Protein AF-0000000066103282 (afdb_homodimer)

Organism: Halorhodospira halophila (strain DSM 244 / SL1) (NCBI:txid349124)

Radius of gyration: 22.89 Å; Cα contacts (8 Å, |Δi|>4): 878; chains: 2; bounding box: 45×69×53 Å

Structure (mmCIF, N/CA/C/O backbone):
data_AF-0000000066103282-model_v1
#
loop_
_entity.id
_entity.type
_entity.pdbx_description
1 polymer 'Orotate phosphoribosyltransferase'
#
loop_
_atom_site.group_PDB
_atom_site.id
_atom_site.type_symbol
_atom_site.label_atom_id
_atom_site.label_alt_id
_atom_site.label_comp_id
_atom_site.label_asym_id
_atom_site.label_entity_id
_atom_site.label_seq_id
_atom_site.pdbx_PDB_ins_code
_atom_site.Cartn_x
_atom_site.Cartn_y
_atom_site.Cartn_z
_atom_site.occupancy
_atom_site.B_iso_or_equiv
_atom_site.auth_seq_id
_atom_site.auth_comp_id
_atom_site.auth_asym_id
_atom_site.auth_atom_id
_atom_site.pdbx_PDB_model_num
ATOM 1 N N . MET A 1 1 ? -1.38 29.875 -2.137 1 90.12 1 MET A N 1
ATOM 2 C CA . MET A 1 1 ? -1.383 28.406 -2.041 1 90.12 1 MET A CA 1
ATOM 3 C C . MET A 1 1 ? -1.39 27.781 -3.426 1 90.12 1 MET A C 1
ATOM 5 O O . MET A 1 1 ? -2.035 28.281 -4.344 1 90.12 1 MET A O 1
ATOM 9 N N . TYR A 1 2 ? -0.597 26.703 -3.607 1 93.44 2 TYR A N 1
ATOM 10 C CA . TYR A 1 2 ? -0.555 26.031 -4.898 1 93.44 2 TYR A CA 1
ATOM 11 C C . TYR A 1 2 ? -1.878 25.328 -5.195 1 93.44 2 TYR A C 1
ATOM 13 O O . TYR A 1 2 ? -2.635 25 -4.277 1 93.44 2 TYR A O 1
ATOM 21 N N . GLU A 1 3 ? -2.059 25.078 -6.438 1 94.06 3 GLU A N 1
ATOM 22 C CA . GLU A 1 3 ? -3.316 24.484 -6.875 1 94.06 3 GLU A CA 1
ATOM 23 C C . GLU A 1 3 ? -3.508 23.094 -6.266 1 94.06 3 GLU A C 1
ATOM 25 O O . GLU A 1 3 ? -4.609 22.75 -5.84 1 94.06 3 GLU A O 1
ATOM 30 N N . TYR A 1 4 ? -2.469 22.312 -6.203 1 94.75 4 TYR A N 1
ATOM 31 C CA . TYR A 1 4 ? -2.609 20.953 -5.699 1 94.75 4 TYR A CA 1
ATOM 32 C C . TYR A 1 4 ? -2.955 20.953 -4.215 1 94.75 4 TYR A C 1
ATOM 34 O O . TYR A 1 4 ? -3.643 20.047 -3.729 1 94.75 4 TYR A O 1
ATOM 42 N N . GLN A 1 5 ? -2.525 21.938 -3.492 1 96.31 5 GLN A N 1
ATOM 43 C CA . GLN A 1 5 ? -2.842 22.062 -2.072 1 96.31 5 GLN A CA 1
ATOM 44 C C . GLN A 1 5 ? -4.312 22.391 -1.863 1 96.31 5 GLN A C 1
ATOM 46 O O . GLN A 1 5 ? -4.969 21.828 -0.99 1 96.31 5 GLN A O 1
ATOM 51 N N . GLU A 1 6 ? -4.777 23.297 -2.725 1 95.19 6 GLU A N 1
ATOM 52 C CA . GLU A 1 6 ? -6.195 23.641 -2.656 1 95.19 6 GLU A CA 1
ATOM 53 C C . GLU A 1 6 ? -7.066 22.438 -3.002 1 95.19 6 GLU A C 1
ATOM 55 O O . GLU A 1 6 ? -8.078 22.188 -2.34 1 95.19 6 GLU A O 1
ATOM 60 N N . ASP A 1 7 ? -6.656 21.766 -4.051 1 94.88 7 ASP A N 1
ATOM 61 C CA . ASP A 1 7 ? -7.375 20.562 -4.461 1 94.88 7 ASP A CA 1
ATOM 62 C C . ASP A 1 7 ? -7.371 19.516 -3.352 1 94.88 7 ASP A C 1
ATOM 64 O O . ASP A 1 7 ? -8.375 18.828 -3.139 1 94.88 7 ASP A O 1
ATOM 68 N N . PHE A 1 8 ? -6.285 19.422 -2.689 1 96.06 8 PHE A N 1
ATOM 69 C CA . PHE A 1 8 ? -6.16 18.469 -1.596 1 96.06 8 PHE A CA 1
ATOM 70 C C . PHE A 1 8 ? -7.117 18.812 -0.461 1 96.06 8 PHE A C 1
ATOM 72 O O . PHE A 1 8 ? -7.789 17.938 0.081 1 96.06 8 PHE A O 1
ATOM 79 N N . ILE A 1 9 ? -7.137 20.062 -0.1 1 95.06 9 ILE A N 1
ATOM 80 C CA . ILE A 1 9 ? -8.016 20.5 0.977 1 95.06 9 ILE A CA 1
ATOM 81 C C . ILE A 1 9 ? -9.469 20.219 0.609 1 95.06 9 ILE A C 1
ATOM 83 O O . ILE A 1 9 ? -10.219 19.672 1.413 1 95.06 9 ILE A O 1
ATOM 87 N N . ARG A 1 10 ? -9.859 20.547 -0.604 1 94.31 10 ARG A N 1
ATOM 88 C CA . ARG A 1 10 ? -11.219 20.297 -1.073 1 94.31 10 ARG A CA 1
ATOM 89 C C . ARG A 1 10 ? -11.547 18.797 -1.015 1 94.31 10 ARG A C 1
ATOM 91 O O . ARG A 1 10 ? -12.625 18.422 -0.569 1 94.31 10 ARG A O 1
ATOM 98 N N . PHE A 1 11 ? -10.602 18.078 -1.452 1 93.75 11 PHE A N 1
ATOM 99 C CA . PHE A 1 11 ? -10.758 16.641 -1.463 1 93.75 11 PHE A CA 1
ATOM 100 C C . PHE A 1 11 ? -10.906 16.094 -0.045 1 93.75 11 PHE A C 1
ATOM 102 O O . PHE A 1 11 ? -11.766 15.25 0.219 1 93.75 11 PHE A O 1
ATOM 109 N N . ALA A 1 12 ? -10.023 16.531 0.859 1 94.38 12 ALA A N 1
ATOM 110 C CA . ALA A 1 12 ? -10.047 16.125 2.258 1 94.38 12 ALA A CA 1
ATOM 111 C C . ALA A 1 12 ? -11.375 16.5 2.918 1 94.38 12 ALA A C 1
ATOM 113 O O . ALA A 1 12 ? -11.914 15.734 3.721 1 94.38 12 ALA A O 1
ATOM 114 N N . LEU A 1 13 ? -11.93 17.625 2.533 1 93.31 13 LEU A N 1
ATOM 115 C CA . LEU A 1 13 ? -13.211 18.078 3.059 1 93.31 13 LEU A CA 1
ATOM 116 C C . LEU A 1 13 ? -14.352 17.219 2.516 1 93.31 13 LEU A C 1
ATOM 118 O O . LEU A 1 13 ? -15.219 16.781 3.275 1 93.31 13 LEU A O 1
ATOM 122 N N . ASP A 1 14 ? -14.297 16.953 1.262 1 92.5 14 ASP A N 1
ATOM 123 C CA . ASP A 1 14 ? -15.344 16.172 0.6 1 92.5 14 ASP A CA 1
ATOM 124 C C . ASP A 1 14 ? -15.422 14.758 1.185 1 92.5 14 ASP A C 1
ATOM 126 O O . ASP A 1 14 ? -16.516 14.195 1.296 1 92.5 14 ASP A O 1
ATOM 130 N N . ARG A 1 15 ? -14.312 14.242 1.608 1 91.69 15 ARG A N 1
ATOM 131 C CA . ARG A 1 15 ? -14.266 12.867 2.102 1 91.69 15 ARG A CA 1
ATOM 132 C C . ARG A 1 15 ? -14.422 12.82 3.619 1 91.69 15 ARG A C 1
ATOM 134 O O . ARG A 1 15 ? -14.406 11.75 4.219 1 91.69 15 ARG A O 1
ATOM 141 N N . GLY A 1 16 ? -14.484 14.008 4.195 1 91.88 16 GLY A N 1
ATOM 142 C CA . GLY A 1 16 ? -14.633 14.086 5.641 1 91.88 16 GLY A CA 1
ATOM 143 C C . GLY A 1 16 ? -13.336 13.836 6.387 1 91.88 16 GLY A C 1
ATOM 144 O O . GLY A 1 16 ? -13.344 13.633 7.602 1 91.88 16 GLY A O 1
ATOM 145 N N . VAL A 1 17 ? -12.25 13.758 5.656 1 92.38 17 VAL A N 1
ATOM 146 C CA . VAL A 1 17 ? -10.93 13.602 6.258 1 92.38 17 VAL A CA 1
ATOM 147 C C . VAL A 1 17 ? -10.578 14.844 7.066 1 92.38 17 VAL A C 1
ATOM 149 O O . VAL A 1 17 ? -9.945 14.75 8.117 1 92.38 17 VAL A O 1
ATOM 152 N N . LEU A 1 18 ? -10.945 15.938 6.535 1 92.81 18 LEU A N 1
ATOM 153 C CA . LEU A 1 18 ? -10.805 17.234 7.195 1 92.81 18 LEU A CA 1
ATOM 154 C C . LEU A 1 18 ? -12.172 17.797 7.57 1 92.81 18 LEU A C 1
ATOM 156 O O . LEU A 1 18 ? -13.078 17.844 6.734 1 92.81 18 LEU A O 1
ATOM 160 N N . ARG A 1 19 ? -12.289 18.109 8.789 1 92.38 19 ARG A N 1
ATOM 161 C CA . ARG A 1 19 ? -13.523 18.719 9.273 1 92.38 19 ARG A CA 1
ATOM 162 C C . ARG A 1 19 ? -13.227 19.938 10.148 1 92.38 19 ARG A C 1
ATOM 164 O O . ARG A 1 19 ? -12.234 19.953 10.875 1 92.38 19 ARG A O 1
ATOM 171 N N . PHE A 1 20 ? -14.102 20.875 10.055 1 90.06 20 PHE A N 1
ATOM 172 C CA . PHE A 1 20 ? -14 22.047 10.922 1 90.06 20 PHE A CA 1
ATOM 173 C C . PHE A 1 20 ? -15.07 22 12.008 1 90.06 20 PHE A C 1
ATOM 175 O O . PHE A 1 20 ? -16.156 21.469 11.789 1 90.06 20 PHE A O 1
ATOM 182 N N . GLY A 1 21 ? -14.742 22.469 13.094 1 88.19 21 GLY A N 1
ATOM 183 C CA . GLY A 1 21 ? -15.602 22.453 14.266 1 88.19 21 GLY A CA 1
ATOM 184 C C . GLY A 1 21 ? -14.828 22.547 15.57 1 88.19 21 GLY A C 1
ATOM 185 O O . GLY A 1 21 ? -13.812 23.234 15.648 1 88.19 21 GLY A O 1
ATOM 186 N N . ARG A 1 22 ? -15.508 22.016 16.625 1 88.62 22 ARG A N 1
ATOM 187 C CA . ARG A 1 22 ? -14.844 21.938 17.922 1 88.62 22 ARG A CA 1
ATOM 188 C C . ARG A 1 22 ? -14.539 20.484 18.281 1 88.62 22 ARG A C 1
ATOM 190 O O . ARG A 1 22 ? -15.461 19.688 18.516 1 88.62 22 ARG A O 1
ATOM 197 N N . PHE A 1 23 ? -13.219 20.203 18.328 1 89.5 23 PHE A N 1
ATOM 198 C CA . PHE A 1 23 ? -12.797 18.828 18.578 1 89.5 23 PHE A CA 1
ATOM 199 C C . PHE A 1 23 ? -11.812 18.766 19.734 1 89.5 23 PHE A C 1
ATOM 201 O O . PHE A 1 23 ? -10.953 19.641 19.875 1 89.5 23 PHE A O 1
ATOM 208 N N . THR A 1 24 ? -11.984 17.766 20.547 1 86 24 THR A N 1
ATOM 209 C CA . THR A 1 24 ? -11.031 17.516 21.625 1 86 24 THR A CA 1
ATOM 210 C C . THR A 1 24 ? -9.977 16.5 21.188 1 86 24 THR A C 1
ATOM 212 O O . THR A 1 24 ? -10.305 15.367 20.859 1 86 24 THR A O 1
ATOM 215 N N . LEU A 1 25 ? -8.75 16.875 21.219 1 76.44 25 LEU A N 1
ATOM 216 C CA . LEU A 1 25 ? -7.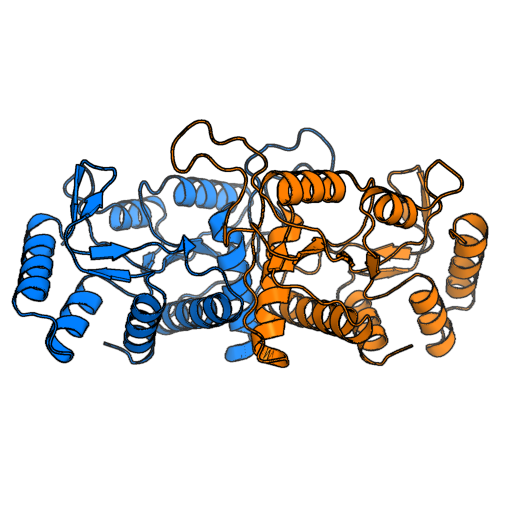652 16 20.828 1 76.44 25 LEU A CA 1
ATOM 217 C C . LEU A 1 25 ? -7.246 15.086 21.984 1 76.44 25 LEU A C 1
ATOM 219 O O . LEU A 1 25 ? -7.691 15.273 23.109 1 76.44 25 LEU A O 1
ATOM 223 N N . LYS A 1 26 ? -6.473 14.07 21.562 1 69.88 26 LYS A N 1
ATOM 224 C CA . LYS A 1 26 ? -5.996 13.133 22.578 1 69.88 26 LYS A CA 1
ATOM 225 C C . LYS A 1 26 ? -5.227 13.859 23.672 1 69.88 26 LYS A C 1
ATOM 227 O O . LYS A 1 26 ? -5.211 13.422 24.828 1 69.88 26 LYS A O 1
ATOM 232 N N . SER A 1 27 ? -4.598 14.969 23.422 1 69.12 27 SER A N 1
ATOM 233 C CA . SER A 1 27 ? -3.83 15.781 24.359 1 69.12 27 SER A CA 1
ATOM 234 C C . SER A 1 27 ? -4.746 16.547 25.297 1 69.12 27 SER A C 1
ATOM 236 O O . SER A 1 27 ? -4.285 17.125 26.297 1 69.12 27 SER A O 1
ATOM 238 N N . GLY A 1 28 ? -6.059 16.562 25.031 1 75.31 28 GLY A N 1
ATOM 239 C CA . GLY A 1 28 ? -7.008 17.359 25.797 1 75.31 28 GLY A CA 1
ATOM 240 C C . GLY A 1 28 ? -7.242 18.734 25.203 1 75.31 28 GLY A C 1
ATOM 241 O O . GLY A 1 28 ? -8.172 19.438 25.609 1 75.31 28 GLY A O 1
ATOM 242 N N . ARG A 1 29 ? -6.422 19 24.234 1 78.38 29 ARG A N 1
ATOM 243 C CA . ARG A 1 29 ? -6.539 20.297 23.594 1 78.38 29 ARG A CA 1
ATOM 244 C C . ARG A 1 29 ? -7.762 20.359 22.688 1 78.38 29 ARG A C 1
ATOM 246 O O . ARG A 1 29 ? -8.125 19.359 22.062 1 78.38 29 ARG A O 1
ATOM 253 N N . GLU A 1 30 ? -8.359 21.578 22.703 1 85.44 30 GLU A N 1
ATOM 254 C CA . GLU A 1 30 ? -9.469 21.812 21.781 1 85.44 30 GLU A CA 1
ATOM 255 C C . GLU A 1 30 ? -8.961 22.328 20.438 1 85.44 30 GLU A C 1
ATOM 257 O O . GLU A 1 30 ? -8.203 23.297 20.375 1 85.44 30 GLU A O 1
ATOM 262 N N . SER A 1 31 ? -9.406 21.641 19.406 1 86.31 31 SER A N 1
ATOM 263 C CA . SER A 1 31 ? -8.984 22.016 18.062 1 86.31 31 SER A CA 1
ATOM 264 C C . SER A 1 31 ? -10.172 22.453 17.203 1 86.31 31 SER A C 1
ATOM 266 O O . SER A 1 31 ? -11.242 21.844 17.281 1 86.31 31 SER A O 1
ATOM 268 N N . PRO A 1 32 ? -9.969 23.516 16.422 1 88.62 32 PRO A N 1
ATOM 269 C CA . PRO A 1 32 ? -11.031 23.953 15.531 1 88.62 32 PRO A CA 1
ATOM 270 C C . PRO A 1 32 ? -11.148 23.109 14.273 1 88.62 32 PRO A C 1
ATOM 272 O O . PRO A 1 32 ? -11.961 23.391 13.398 1 88.62 32 PRO A O 1
ATOM 275 N N . TYR A 1 33 ? -10.328 22.203 14.125 1 88.56 33 TYR A N 1
ATOM 276 C CA . TYR A 1 33 ? -10.391 21.297 12.984 1 88.56 33 TYR A CA 1
ATOM 277 C C . TYR A 1 33 ? -9.961 19.891 13.383 1 88.56 33 TYR A C 1
ATOM 279 O O . TYR A 1 33 ? -9.336 19.688 14.43 1 88.56 33 TYR A O 1
ATOM 287 N N . PHE A 1 34 ? -10.383 18.953 12.625 1 88.69 34 PHE A N 1
ATOM 288 C CA . PHE A 1 34 ? -10.016 17.562 12.805 1 88.69 34 PHE A CA 1
ATOM 289 C C . PHE A 1 34 ? -9.562 16.938 11.492 1 88.69 34 PHE A C 1
ATOM 291 O O . PHE A 1 34 ? -10.141 17.219 10.438 1 88.69 34 PHE A O 1
ATOM 298 N N . PHE A 1 35 ? -8.469 16.297 11.594 1 88.56 35 PHE A N 1
ATOM 299 C CA . PHE A 1 35 ? -7.871 15.648 10.438 1 88.56 35 PHE A CA 1
ATOM 300 C C . PHE A 1 35 ? -7.637 14.164 10.703 1 88.56 35 PHE A C 1
ATOM 302 O O . PHE A 1 35 ? -6.93 13.805 11.641 1 88.56 35 PHE A O 1
ATOM 309 N N . ASN A 1 36 ? -8.297 13.297 9.805 1 85.56 36 ASN A N 1
ATOM 310 C CA . ASN A 1 36 ? -8.188 11.852 9.938 1 85.56 36 ASN A CA 1
ATOM 311 C C . ASN A 1 36 ? -7.848 11.188 8.609 1 85.56 36 ASN A C 1
ATOM 313 O O . ASN A 1 36 ? -8.742 10.883 7.816 1 85.56 36 ASN A O 1
ATOM 317 N N . THR A 1 37 ? -6.582 10.812 8.5 1 82.44 37 THR A N 1
ATOM 318 C CA . THR A 1 37 ? -6.125 10.266 7.227 1 82.44 37 THR A CA 1
ATOM 319 C C . THR A 1 37 ? -6.613 8.836 7.043 1 82.44 37 THR A C 1
ATOM 321 O O . THR A 1 37 ? -6.551 8.289 5.941 1 82.44 37 THR A O 1
ATOM 324 N N . GLY A 1 38 ? -7.137 8.266 8.117 1 82.69 38 GLY A N 1
ATOM 325 C CA . GLY A 1 38 ? -7.695 6.922 8.008 1 82.69 38 GLY A CA 1
ATOM 326 C C . GLY A 1 38 ? -8.844 6.836 7.023 1 82.69 38 GLY A C 1
ATOM 327 O O . GLY A 1 38 ? -9.18 5.746 6.547 1 82.69 38 GLY A O 1
ATOM 328 N N . LEU A 1 39 ? -9.375 7.941 6.672 1 88.44 39 LEU A N 1
ATOM 329 C CA . LEU A 1 39 ? -10.531 7.973 5.785 1 88.44 39 LEU A CA 1
ATOM 330 C C . LEU A 1 39 ? -10.094 8.039 4.324 1 88.44 39 LEU A C 1
ATOM 332 O O . LEU A 1 39 ? -10.93 7.965 3.418 1 88.44 39 LEU A O 1
ATOM 336 N N . PHE A 1 40 ? -8.828 8.156 4.09 1 91 40 PHE A N 1
ATOM 337 C CA . PHE A 1 40 ? -8.297 7.902 2.752 1 91 40 PHE A CA 1
ATOM 338 C C . PHE A 1 40 ? -8.195 6.402 2.488 1 91 40 PHE A C 1
ATOM 340 O O . PHE A 1 40 ? -7.098 5.863 2.361 1 91 40 PHE A O 1
ATOM 347 N N . ASN A 1 41 ? -9.336 5.781 2.336 1 94.19 41 ASN A N 1
ATOM 348 C CA . ASN A 1 41 ? -9.375 4.324 2.387 1 94.19 41 ASN A CA 1
ATOM 349 C C . ASN A 1 41 ? -10 3.736 1.125 1 94.19 41 ASN A C 1
ATOM 351 O O . ASN A 1 41 ? -10.734 2.75 1.193 1 94.19 41 ASN A O 1
ATOM 355 N N . SER A 1 42 ? -9.789 4.398 0.02 1 96.5 42 SER A N 1
ATOM 356 C CA . SER A 1 42 ? -10.227 3.879 -1.272 1 96.5 42 SER A CA 1
ATOM 357 C C . SER A 1 42 ? -9.164 4.105 -2.344 1 96.5 42 SER A C 1
ATOM 359 O O . SER A 1 42 ? -8.219 4.871 -2.139 1 96.5 42 SER A O 1
ATOM 361 N N . GLY A 1 43 ? -9.375 3.416 -3.445 1 96.75 43 GLY A N 1
ATOM 362 C CA . GLY A 1 43 ? -8.422 3.533 -4.539 1 96.75 43 GLY A CA 1
ATOM 363 C C . GLY A 1 43 ? -8.266 4.957 -5.043 1 96.75 43 GLY A C 1
ATOM 364 O O . GLY A 1 43 ? -7.141 5.434 -5.219 1 96.75 43 GLY A O 1
ATOM 365 N N . THR A 1 44 ? -9.352 5.609 -5.223 1 96.5 44 THR A N 1
ATOM 366 C CA . THR A 1 44 ? -9.328 6.984 -5.707 1 96.5 44 THR A CA 1
ATOM 367 C C . THR A 1 44 ? -8.633 7.902 -4.699 1 96.5 44 THR A C 1
ATOM 369 O O . THR A 1 44 ? -7.812 8.742 -5.078 1 96.5 44 THR A O 1
ATOM 372 N N . ALA A 1 45 ? -8.977 7.727 -3.461 1 95.94 45 ALA A N 1
ATOM 373 C CA . ALA A 1 45 ? -8.391 8.555 -2.41 1 95.94 45 ALA A CA 1
ATOM 374 C C . ALA A 1 45 ? -6.879 8.352 -2.332 1 95.94 45 ALA A C 1
ATOM 376 O O . ALA A 1 45 ? -6.121 9.32 -2.23 1 95.94 45 ALA A O 1
ATOM 377 N N . LEU A 1 46 ? -6.449 7.137 -2.434 1 96.12 46 LEU A N 1
ATOM 378 C CA . LEU A 1 46 ? -5.027 6.816 -2.361 1 96.12 46 LEU A CA 1
ATOM 379 C C . LEU A 1 46 ? -4.281 7.379 -3.566 1 96.12 46 LEU A C 1
ATOM 381 O O . LEU A 1 46 ? -3.176 7.906 -3.426 1 96.12 46 LEU A O 1
ATOM 385 N N . SER A 1 47 ? -4.844 7.207 -4.703 1 96.5 47 SER A N 1
ATOM 386 C CA . SER A 1 47 ? -4.234 7.727 -5.922 1 96.5 47 SER A CA 1
ATOM 387 C C . SER A 1 47 ? -4.027 9.234 -5.836 1 96.5 47 SER A C 1
ATOM 389 O O . SER A 1 47 ? -2.938 9.734 -6.129 1 96.5 47 SER A O 1
ATOM 391 N N . LYS A 1 48 ? -5.059 9.938 -5.41 1 95.88 48 LYS A N 1
ATOM 392 C CA . LYS A 1 48 ? -4.965 11.391 -5.266 1 95.88 48 LYS A CA 1
ATOM 393 C C . LYS A 1 48 ? -3.943 11.773 -4.199 1 95.88 48 LYS A C 1
ATOM 395 O O . LYS A 1 48 ? -3.145 12.688 -4.402 1 95.88 48 LYS A O 1
ATOM 400 N N . LEU A 1 49 ? -4.035 11.094 -3.109 1 96.19 49 LEU A N 1
ATOM 401 C CA . LEU A 1 49 ? -3.111 11.352 -2.012 1 96.19 49 LEU A CA 1
ATOM 402 C C . LEU A 1 49 ? -1.667 11.141 -2.457 1 96.19 49 LEU A C 1
ATOM 404 O O . LEU A 1 49 ? -0.803 11.984 -2.184 1 96.19 49 LEU A O 1
ATOM 408 N N . GLY A 1 50 ? -1.369 10.008 -3.115 1 97.38 50 GLY A N 1
ATOM 409 C CA . GLY A 1 50 ? -0.037 9.75 -3.639 1 97.38 50 GLY A CA 1
ATOM 410 C C . GLY A 1 50 ? 0.482 10.867 -4.527 1 97.38 50 GLY A C 1
ATOM 411 O O . GLY A 1 50 ? 1.635 11.281 -4.402 1 97.38 50 GLY A O 1
ATOM 412 N N . ARG A 1 51 ? -0.348 11.359 -5.383 1 97.56 51 ARG A N 1
ATOM 413 C CA . ARG A 1 51 ? 0.03 12.43 -6.301 1 97.56 51 ARG A CA 1
ATOM 414 C C . ARG A 1 51 ? 0.347 13.719 -5.539 1 97.56 51 ARG A C 1
ATOM 416 O O . ARG A 1 51 ? 1.248 14.461 -5.922 1 97.56 51 ARG A O 1
ATOM 423 N N . CYS A 1 52 ? -0.418 13.977 -4.488 1 97.56 52 CYS A N 1
ATOM 424 C CA . CYS A 1 52 ? -0.175 15.18 -3.691 1 97.56 52 CYS A CA 1
ATOM 425 C C . CYS A 1 52 ? 1.174 15.094 -2.986 1 97.56 52 CYS A C 1
ATOM 427 O O . CYS A 1 52 ? 1.906 16.078 -2.928 1 97.56 52 CYS A O 1
ATOM 429 N N . TYR A 1 53 ? 1.485 13.898 -2.428 1 98.19 53 TYR A N 1
ATOM 430 C CA . TYR A 1 53 ? 2.795 13.719 -1.811 1 98.19 53 TYR A CA 1
ATOM 431 C C . TYR A 1 53 ? 3.912 13.961 -2.818 1 98.19 53 TYR A C 1
ATOM 433 O O . TYR A 1 53 ? 4.895 14.641 -2.51 1 98.19 53 TYR A O 1
ATOM 441 N N . VAL A 1 54 ? 3.781 13.438 -4.031 1 98.31 54 VAL A N 1
ATOM 442 C CA . VAL A 1 54 ? 4.797 13.578 -5.066 1 98.31 54 VAL A CA 1
ATOM 443 C C . VAL A 1 54 ? 4.992 15.055 -5.402 1 98.31 54 VAL A C 1
ATOM 445 O O . VAL A 1 54 ? 6.125 15.539 -5.473 1 98.31 54 VAL A O 1
ATOM 448 N N . GLU A 1 55 ? 3.887 15.758 -5.562 1 98 55 GLU A N 1
ATOM 449 C CA . GLU A 1 55 ? 3.963 17.188 -5.879 1 98 55 GLU A CA 1
ATOM 450 C C . GLU A 1 55 ? 4.688 17.953 -4.781 1 98 55 GLU A C 1
ATOM 452 O O . GLU A 1 55 ? 5.52 18.812 -5.07 1 98 55 GLU A O 1
ATOM 457 N N . SER A 1 56 ? 4.34 17.641 -3.557 1 97.81 56 SER A N 1
ATOM 458 C CA . SER A 1 56 ? 4.988 18.328 -2.443 1 97.81 56 SER A CA 1
ATOM 459 C C . SER A 1 56 ? 6.492 18.062 -2.434 1 97.81 56 SER A C 1
ATOM 461 O O . SER A 1 56 ? 7.285 18.984 -2.199 1 97.81 56 SER A O 1
ATOM 463 N N . LEU A 1 57 ? 6.898 16.859 -2.67 1 97.88 57 LEU A N 1
ATOM 464 C CA . LEU A 1 57 ? 8.305 16.469 -2.658 1 97.88 57 LEU A CA 1
ATOM 465 C C . LEU A 1 57 ? 9.055 17.125 -3.812 1 97.88 57 LEU A C 1
ATOM 467 O O . LEU A 1 57 ? 10.195 17.562 -3.645 1 97.88 57 LEU A O 1
ATOM 471 N N . VAL A 1 58 ? 8.43 17.156 -4.977 1 96.75 58 VAL A N 1
ATOM 472 C CA . VAL A 1 58 ? 9.031 17.766 -6.156 1 96.75 58 VAL A CA 1
ATOM 473 C C . VAL A 1 58 ? 9.227 19.266 -5.926 1 96.75 58 VAL A C 1
ATOM 475 O O . VAL A 1 58 ? 10.305 19.812 -6.199 1 96.75 58 VAL A O 1
ATOM 478 N N . ARG A 1 59 ? 8.258 19.922 -5.402 1 96.06 59 ARG A N 1
ATOM 479 C CA . ARG A 1 59 ? 8.328 21.359 -5.168 1 96.06 59 ARG A CA 1
ATOM 480 C C . ARG A 1 59 ? 9.359 21.688 -4.102 1 96.06 59 ARG A C 1
ATOM 482 O O . ARG A 1 59 ? 10.008 22.734 -4.16 1 96.06 59 ARG A O 1
ATOM 489 N N . ALA A 1 60 ? 9.484 20.797 -3.162 1 96.44 60 ALA A N 1
ATOM 490 C CA . ALA A 1 60 ? 10.484 20.984 -2.115 1 96.44 60 ALA A CA 1
ATOM 491 C C . ALA A 1 60 ? 11.875 20.609 -2.613 1 96.44 60 ALA A C 1
ATOM 493 O O . ALA A 1 60 ? 12.859 20.766 -1.887 1 96.44 60 ALA A O 1
ATOM 494 N N . GLN A 1 61 ? 11.984 20.109 -3.811 1 97.12 61 GLN A N 1
ATOM 495 C CA . GLN A 1 61 ? 13.242 19.75 -4.465 1 97.12 61 GLN A CA 1
ATOM 496 C C . GLN A 1 61 ? 14.008 18.719 -3.645 1 97.12 61 GLN A C 1
ATOM 498 O O . GLN A 1 61 ? 15.219 18.859 -3.436 1 97.12 61 GLN A O 1
ATOM 503 N N . ILE A 1 62 ? 13.297 17.75 -3.137 1 97.19 62 ILE A N 1
ATOM 504 C CA . ILE A 1 62 ? 13.922 16.688 -2.361 1 97.19 62 ILE A CA 1
ATOM 505 C C . ILE A 1 62 ? 14.523 15.648 -3.305 1 97.19 62 ILE A C 1
ATOM 507 O O . ILE A 1 62 ? 13.836 15.141 -4.191 1 97.19 62 ILE A O 1
ATOM 511 N N . ASP A 1 63 ? 15.773 15.383 -3.131 1 96.81 63 ASP A N 1
ATOM 512 C CA . ASP A 1 63 ? 16.438 14.289 -3.844 1 96.81 63 ASP A CA 1
ATOM 513 C C . ASP A 1 63 ? 16.406 13 -3.025 1 96.81 63 ASP A C 1
ATOM 515 O O . ASP A 1 63 ? 16.875 12.977 -1.886 1 96.81 63 ASP A O 1
ATOM 519 N N . PHE A 1 64 ? 15.875 11.953 -3.572 1 98.06 64 PHE A N 1
ATOM 520 C CA . PHE A 1 64 ? 15.766 10.688 -2.859 1 98.06 64 PHE A CA 1
ATOM 521 C C . PHE A 1 64 ? 15.75 9.516 -3.836 1 98.06 64 PHE A C 1
ATOM 523 O O . PHE A 1 64 ? 15.477 9.695 -5.023 1 98.06 64 PHE A O 1
ATOM 530 N N . ASP A 1 65 ? 15.984 8.281 -3.244 1 97.12 65 ASP A N 1
ATOM 531 C CA . ASP A 1 65 ? 16.141 7.059 -4.031 1 97.12 65 ASP A CA 1
ATOM 532 C C . ASP A 1 65 ? 15.203 5.961 -3.545 1 97.12 65 ASP A C 1
ATOM 534 O O . ASP A 1 65 ? 15.188 4.859 -4.094 1 97.12 65 ASP A O 1
ATOM 538 N N . LEU A 1 66 ? 14.539 6.27 -2.533 1 98.56 66 LEU A N 1
ATOM 539 C CA . LEU A 1 66 ? 13.688 5.246 -1.93 1 98.56 66 LEU A CA 1
ATOM 540 C C . LEU A 1 66 ? 12.555 5.879 -1.134 1 98.56 66 LEU A C 1
ATOM 542 O O . LEU A 1 66 ? 12.75 6.902 -0.476 1 98.56 66 LEU A O 1
ATOM 546 N N . VAL A 1 67 ? 11.445 5.297 -1.234 1 98.75 67 VAL A N 1
ATOM 547 C CA . VAL A 1 67 ? 10.305 5.703 -0.412 1 98.75 67 VAL A CA 1
ATOM 548 C C . VAL A 1 67 ? 10.094 4.688 0.709 1 98.75 67 VAL A C 1
ATOM 550 O O . VAL A 1 67 ? 10 3.486 0.457 1 98.75 67 VAL A O 1
ATOM 553 N N . PHE A 1 68 ? 10.039 5.152 1.911 1 98.44 68 PHE A N 1
ATOM 554 C CA . PHE A 1 68 ? 9.898 4.281 3.072 1 98.44 68 PHE A CA 1
ATOM 555 C C . PHE A 1 68 ? 8.602 4.574 3.812 1 98.44 68 PHE A C 1
ATOM 557 O O . PHE A 1 68 ? 8.305 5.73 4.129 1 98.44 68 PHE A O 1
ATOM 564 N N . GLY A 1 69 ? 7.793 3.516 4.066 1 97.75 69 GLY A N 1
ATOM 565 C CA . GLY A 1 69 ? 6.551 3.654 4.809 1 97.75 69 GLY A CA 1
ATOM 566 C C . GLY A 1 69 ? 6.559 2.908 6.129 1 97.75 69 GLY A C 1
ATOM 567 O O . GLY A 1 69 ? 6.473 1.679 6.152 1 97.75 69 GLY A O 1
ATOM 568 N N . PRO A 1 70 ? 6.621 3.637 7.215 1 95.5 70 PRO A N 1
ATOM 569 C CA . PRO A 1 70 ? 6.598 2.951 8.508 1 95.5 70 PRO A CA 1
ATOM 570 C C . PRO A 1 70 ? 5.297 2.189 8.75 1 95.5 70 PRO A C 1
ATOM 572 O O . PRO A 1 70 ? 4.215 2.686 8.414 1 95.5 70 PRO A O 1
ATOM 575 N N . ALA A 1 71 ? 5.359 0.915 9.258 1 92.5 71 ALA A N 1
ATOM 576 C CA . ALA A 1 71 ? 4.191 0.097 9.562 1 92.5 71 ALA A CA 1
ATOM 577 C C . ALA A 1 71 ? 3.34 0.744 10.648 1 92.5 71 ALA A C 1
ATOM 579 O O . ALA A 1 71 ? 3.873 1.289 11.617 1 92.5 71 ALA A O 1
ATOM 580 N N . TYR A 1 72 ? 1.993 0.638 10.461 1 91.5 72 TYR A N 1
ATOM 581 C CA . TYR A 1 72 ? 1.206 -0.011 9.422 1 91.5 72 TYR A CA 1
ATOM 582 C C . TYR A 1 72 ? 0.688 1.008 8.414 1 91.5 72 TYR A C 1
ATOM 584 O O . TYR A 1 72 ? 0.695 0.755 7.203 1 91.5 72 TYR A O 1
ATOM 592 N N . LYS A 1 73 ? 0.41 2.189 8.891 1 91.81 73 LYS A N 1
ATOM 593 C CA . LYS A 1 73 ? -0.324 3.154 8.078 1 91.81 73 LYS A CA 1
ATOM 594 C C . LYS A 1 73 ? 0.581 3.785 7.023 1 91.81 73 LYS A C 1
ATOM 596 O O . LYS A 1 73 ? 0.099 4.293 6.008 1 91.81 73 LYS A O 1
ATOM 601 N N . GLY A 1 74 ? 1.837 3.707 7.25 1 95.44 74 GLY A N 1
ATOM 602 C CA . GLY A 1 74 ? 2.773 4.25 6.277 1 95.44 74 GLY A CA 1
ATOM 603 C C . GLY A 1 74 ? 2.932 3.379 5.047 1 95.44 74 GLY A C 1
ATOM 604 O O . GLY A 1 74 ? 3.389 3.848 4.004 1 95.44 74 GLY A O 1
ATOM 605 N N . ILE A 1 75 ? 2.545 2.17 5.125 1 96.62 75 ILE A N 1
ATOM 606 C CA . ILE A 1 75 ? 2.787 1.205 4.059 1 96.62 75 ILE A CA 1
ATOM 607 C C . ILE A 1 75 ? 1.938 1.561 2.84 1 96.62 75 ILE A C 1
ATOM 609 O O . ILE A 1 75 ? 2.463 1.731 1.738 1 96.62 75 ILE A O 1
ATOM 613 N N . PRO A 1 76 ? 0.647 1.754 3.002 1 97.44 76 PRO A N 1
ATOM 614 C CA . PRO A 1 76 ? -0.133 2.166 1.833 1 97.44 76 PRO A CA 1
ATOM 615 C C . PRO A 1 76 ? 0.303 3.521 1.282 1 97.44 76 PRO A C 1
ATOM 617 O O . PRO A 1 76 ? 0.241 3.75 0.071 1 97.44 76 PRO A O 1
ATOM 620 N N . LEU A 1 77 ? 0.74 4.414 2.143 1 97.38 77 LEU A N 1
ATOM 621 C CA . LEU A 1 77 ? 1.181 5.73 1.699 1 97.38 77 LEU A CA 1
ATOM 622 C C . LEU A 1 77 ? 2.438 5.625 0.843 1 97.38 77 LEU A C 1
ATOM 624 O O . LEU A 1 77 ? 2.51 6.215 -0.238 1 97.38 77 LEU A O 1
ATOM 628 N N . ALA A 1 78 ? 3.383 4.859 1.354 1 98.19 78 ALA A N 1
ATOM 629 C CA . ALA A 1 78 ? 4.613 4.66 0.594 1 98.19 78 ALA A CA 1
ATOM 630 C C . ALA A 1 78 ? 4.328 3.994 -0.749 1 98.19 78 ALA A C 1
ATOM 632 O O . ALA A 1 78 ? 4.934 4.348 -1.765 1 98.19 78 ALA A O 1
ATOM 633 N N . THR A 1 79 ? 3.42 3.064 -0.746 1 97.88 79 THR A N 1
ATOM 634 C CA . THR A 1 79 ? 3.006 2.381 -1.967 1 97.88 79 THR A CA 1
ATOM 635 C C . THR A 1 79 ? 2.4 3.367 -2.961 1 97.88 79 THR A C 1
ATOM 637 O O . THR A 1 79 ? 2.789 3.396 -4.129 1 97.88 79 THR A O 1
ATOM 640 N N . ALA A 1 80 ? 1.522 4.168 -2.477 1 98 80 ALA A N 1
ATOM 641 C CA . ALA A 1 80 ? 0.841 5.152 -3.312 1 98 80 ALA A CA 1
ATOM 642 C C . ALA A 1 80 ? 1.832 6.156 -3.896 1 98 80 ALA A C 1
ATOM 644 O O . ALA A 1 80 ? 1.74 6.516 -5.074 1 98 80 ALA A O 1
ATOM 645 N N . VAL A 1 81 ? 2.762 6.578 -3.096 1 98.5 81 VAL A N 1
ATOM 646 C CA . VAL A 1 81 ? 3.75 7.555 -3.537 1 98.5 81 VAL A CA 1
ATOM 647 C C . VAL A 1 81 ? 4.652 6.938 -4.605 1 98.5 81 VAL A C 1
ATOM 649 O O . VAL A 1 81 ? 4.902 7.555 -5.645 1 98.5 81 VAL A O 1
ATOM 652 N N . ALA A 1 82 ? 5.148 5.758 -4.359 1 98.56 82 ALA A N 1
ATOM 653 C CA . ALA A 1 82 ? 6 5.074 -5.328 1 98.56 82 ALA A CA 1
ATOM 654 C C . ALA A 1 82 ? 5.293 4.914 -6.668 1 98.56 82 ALA A C 1
ATOM 656 O O . ALA A 1 82 ? 5.875 5.184 -7.723 1 98.56 82 ALA A O 1
ATOM 657 N N . MET A 1 83 ? 4.066 4.512 -6.598 1 98.12 83 MET A N 1
ATOM 658 C CA . MET A 1 83 ? 3.285 4.332 -7.82 1 98.12 83 MET A CA 1
ATOM 659 C C . MET A 1 83 ? 3.051 5.668 -8.523 1 98.12 83 MET A C 1
ATOM 661 O O . MET A 1 83 ? 3.148 5.758 -9.742 1 98.12 83 MET A O 1
ATOM 665 N N . ALA A 1 84 ? 2.727 6.695 -7.754 1 97.75 84 ALA A N 1
ATOM 666 C CA . ALA A 1 84 ? 2.5 8.023 -8.328 1 97.75 84 ALA A CA 1
ATOM 667 C C . ALA A 1 84 ? 3.754 8.539 -9.016 1 97.75 84 ALA A C 1
ATOM 669 O O . ALA A 1 84 ? 3.674 9.148 -10.086 1 97.75 84 ALA A O 1
ATOM 670 N N . LEU A 1 85 ? 4.922 8.32 -8.438 1 98.25 85 LEU A N 1
ATOM 671 C CA . LEU A 1 85 ? 6.184 8.727 -9.047 1 98.25 85 LEU A CA 1
ATOM 672 C C . LEU A 1 85 ? 6.371 8.062 -10.398 1 98.25 85 LEU A C 1
ATOM 674 O O . LEU A 1 85 ? 6.754 8.719 -11.375 1 98.25 85 LEU A O 1
ATOM 678 N N . ALA A 1 86 ? 6.098 6.832 -10.438 1 97 86 ALA A N 1
ATOM 679 C CA . ALA A 1 86 ? 6.234 6.078 -11.68 1 97 86 ALA A CA 1
ATOM 680 C C . ALA A 1 86 ? 5.262 6.582 -12.742 1 97 86 ALA A C 1
ATOM 682 O O . ALA A 1 86 ? 5.641 6.781 -13.898 1 97 86 ALA A O 1
ATOM 683 N N . GLU A 1 87 ? 4.086 6.84 -12.344 1 94.56 87 GLU A N 1
ATOM 684 C CA . GLU A 1 87 ? 3.006 7.125 -13.289 1 94.56 87 GLU A CA 1
ATOM 685 C C . GLU A 1 87 ? 3.041 8.586 -13.742 1 94.56 87 GLU A C 1
ATOM 687 O O . GLU A 1 87 ? 2.668 8.891 -14.875 1 94.56 87 GLU A O 1
ATOM 692 N N . THR A 1 88 ? 3.422 9.5 -12.852 1 94.75 88 THR A N 1
ATOM 693 C CA . THR A 1 88 ? 3.275 10.914 -13.156 1 94.75 88 THR A CA 1
ATOM 694 C C . THR A 1 88 ? 4.625 11.539 -13.508 1 94.75 88 THR A C 1
ATOM 696 O O . THR A 1 88 ? 4.684 12.555 -14.195 1 94.75 88 THR A O 1
ATOM 699 N N . ARG A 1 89 ? 5.715 10.945 -13.008 1 95.69 89 ARG A N 1
ATOM 700 C CA . ARG A 1 89 ? 7.027 11.555 -13.203 1 95.69 89 ARG A CA 1
ATOM 701 C C . ARG A 1 89 ? 7.961 10.609 -13.953 1 95.69 89 ARG A C 1
ATOM 703 O O . ARG A 1 89 ? 9.133 10.93 -14.18 1 95.69 89 ARG A O 1
ATOM 710 N N . ASN A 1 90 ? 7.477 9.477 -14.359 1 95.69 90 ASN A N 1
ATOM 711 C CA . ASN A 1 90 ? 8.289 8.453 -15.023 1 95.69 90 ASN A CA 1
ATOM 712 C C . ASN A 1 90 ? 9.539 8.125 -14.211 1 95.69 90 ASN A C 1
ATOM 714 O O . ASN A 1 90 ? 10.625 7.957 -14.773 1 95.69 90 ASN A O 1
ATOM 718 N N . ARG A 1 91 ? 9.414 8.164 -12.953 1 96.94 91 ARG A N 1
ATOM 719 C CA . ARG A 1 91 ? 10.484 7.824 -12.016 1 96.94 91 ARG A CA 1
ATOM 720 C C . ARG A 1 91 ? 10.172 6.531 -11.273 1 96.94 91 ARG A C 1
ATOM 722 O O . ARG A 1 91 ? 9.273 6.492 -10.43 1 96.94 91 ARG A O 1
ATOM 729 N N . ASP A 1 92 ? 10.891 5.492 -11.609 1 97.44 92 ASP A N 1
ATOM 730 C CA . ASP A 1 92 ? 10.703 4.203 -10.945 1 97.44 92 ASP A CA 1
ATOM 731 C C . ASP A 1 92 ? 11.531 4.117 -9.672 1 97.44 92 ASP A C 1
ATOM 733 O O . ASP A 1 92 ? 12.656 3.605 -9.688 1 97.44 92 ASP A O 1
ATOM 737 N N . VAL A 1 93 ? 10.961 4.535 -8.539 1 98.12 93 VAL A N 1
ATOM 738 C CA . VAL A 1 93 ? 11.648 4.578 -7.254 1 98.12 93 VAL A CA 1
ATOM 739 C C . VAL A 1 93 ? 11.266 3.355 -6.422 1 98.12 93 VAL A C 1
ATOM 741 O O . VAL A 1 93 ? 10.086 3.002 -6.336 1 98.12 93 VAL A O 1
ATOM 744 N N . PRO A 1 94 ? 12.25 2.678 -5.895 1 97.94 94 PRO A N 1
ATOM 745 C CA . PRO A 1 94 ? 11.945 1.559 -5 1 97.94 94 PRO A CA 1
ATOM 746 C C . PRO A 1 94 ? 11.297 2.008 -3.691 1 97.94 94 PRO A C 1
ATOM 748 O O . PRO A 1 94 ? 11.383 3.184 -3.326 1 97.94 94 PRO A O 1
ATOM 751 N N . TYR A 1 95 ? 10.586 1.088 -3.037 1 97.75 95 TYR A N 1
ATOM 752 C CA . TYR A 1 95 ? 9.984 1.366 -1.739 1 97.75 95 TYR A CA 1
ATOM 753 C C . TYR A 1 95 ? 10.312 0.266 -0.736 1 97.75 95 TYR A C 1
ATOM 755 O O . TYR A 1 95 ? 10.695 -0.841 -1.123 1 97.75 95 TYR A O 1
ATOM 763 N N . ALA A 1 96 ? 10.211 0.59 0.512 1 97.31 96 ALA A N 1
ATOM 764 C CA . ALA A 1 96 ? 10.414 -0.347 1.614 1 97.31 96 ALA A CA 1
ATOM 765 C C . ALA A 1 96 ? 9.578 0.042 2.826 1 97.31 96 ALA A C 1
ATOM 767 O O . ALA A 1 96 ? 9.039 1.151 2.889 1 97.31 96 ALA A O 1
ATOM 768 N N . PHE A 1 97 ? 9.352 -0.9 3.703 1 96.38 97 PHE A N 1
ATOM 769 C CA . PHE A 1 97 ? 8.672 -0.658 4.969 1 96.38 97 PHE A CA 1
ATOM 770 C C . PHE A 1 97 ? 9.18 -1.611 6.047 1 96.38 97 PHE A C 1
ATOM 772 O O . PHE A 1 97 ? 9.914 -2.557 5.75 1 96.38 97 PHE A O 1
ATOM 779 N N . ASP A 1 98 ? 8.875 -1.326 7.293 1 94.44 98 ASP A N 1
ATOM 780 C CA . ASP A 1 98 ? 9.32 -2.17 8.398 1 94.44 98 ASP A CA 1
ATOM 781 C C . ASP A 1 98 ? 8.172 -3.02 8.938 1 94.44 98 ASP A C 1
ATOM 783 O O . ASP A 1 98 ? 7.004 -2.758 8.633 1 94.44 98 ASP A O 1
ATOM 787 N N . ARG A 1 99 ? 8.609 -4.141 9.672 1 88.5 99 ARG A N 1
ATOM 788 C CA . ARG A 1 99 ? 7.676 -4.938 10.461 1 88.5 99 ARG A CA 1
ATOM 789 C C . ARG A 1 99 ? 7.762 -4.566 11.938 1 88.5 99 ARG A C 1
ATOM 791 O O . ARG A 1 99 ? 8.82 -4.156 12.422 1 88.5 99 ARG A O 1
ATOM 798 N N . LYS A 1 100 ? 6.594 -4.645 12.617 1 80.94 100 LYS A N 1
ATOM 799 C CA . LYS A 1 100 ? 6.617 -4.352 14.047 1 80.94 100 LYS A CA 1
ATOM 800 C C . LYS A 1 100 ? 7.199 -5.52 14.844 1 80.94 100 LYS A C 1
ATOM 802 O O . LYS A 1 100 ? 7.824 -5.32 15.883 1 80.94 100 LYS A O 1
ATOM 807 N N . GLU A 1 101 ? 6.91 -6.73 14.422 1 68.69 101 GLU A N 1
ATOM 808 C CA . GLU A 1 101 ? 7.43 -7.898 15.133 1 68.69 101 GLU A CA 1
ATOM 809 C C . GLU A 1 101 ? 8.742 -8.375 14.523 1 68.69 101 GLU A C 1
ATOM 811 O O . GLU A 1 101 ? 8.953 -8.25 13.312 1 68.69 101 GLU A O 1
ATOM 816 N N . VAL A 1 102 ? 9.812 -8.531 15.492 1 56.09 102 VAL A N 1
ATOM 817 C CA . VAL A 1 102 ? 11.039 -9.156 15.016 1 56.09 102 VAL A CA 1
ATOM 818 C C . VAL A 1 102 ? 10.766 -10.617 14.648 1 56.09 102 VAL A C 1
ATOM 820 O O . VAL A 1 102 ? 10.203 -11.367 15.453 1 56.09 102 VAL A O 1
ATOM 823 N N . LYS A 1 103 ? 10.484 -10.922 13.375 1 52.75 103 LYS A N 1
ATOM 824 C CA . LYS A 1 103 ? 10.273 -12.336 13.078 1 52.75 103 LYS A CA 1
ATOM 825 C C . LYS A 1 103 ? 11.422 -13.188 13.609 1 52.75 103 LYS A C 1
ATOM 827 O O . LYS A 1 103 ? 12.594 -12.82 13.484 1 52.75 103 LYS A O 1
ATOM 832 N N . ASP A 1 104 ? 11.141 -14.039 14.633 1 45.62 104 ASP A N 1
ATOM 833 C CA . ASP A 1 104 ? 12.117 -15.039 15.047 1 45.62 104 ASP A CA 1
ATOM 834 C C . ASP A 1 104 ? 12.633 -15.836 13.852 1 45.62 104 ASP A C 1
ATOM 836 O O . ASP A 1 104 ? 13.719 -16.422 13.906 1 45.62 104 ASP A O 1
ATOM 840 N N . HIS A 1 105 ? 11.727 -16.391 12.953 1 42.94 105 HIS A N 1
ATOM 841 C CA . HIS A 1 105 ? 12.086 -17.375 11.938 1 42.94 105 HIS A CA 1
ATOM 842 C C . HIS A 1 105 ? 12.086 -16.75 10.539 1 42.94 105 HIS A C 1
ATOM 844 O O . HIS A 1 105 ? 11.289 -15.867 10.25 1 42.94 105 HIS A O 1
ATOM 850 N N . GLY A 1 106 ? 13.023 -17.156 9.375 1 40 106 GLY A N 1
ATOM 851 C CA . GLY A 1 106 ? 13.258 -17 7.945 1 40 106 GLY A CA 1
ATOM 852 C C . GLY A 1 106 ? 13.984 -15.719 7.59 1 40 106 GLY A C 1
ATOM 853 O O . GLY A 1 106 ? 14.727 -15.172 8.406 1 40 106 GLY A O 1
ATOM 854 N N . GLU A 1 107 ? 13.617 -15.109 6.387 1 46.22 107 GLU A N 1
ATOM 855 C CA . GLU A 1 107 ? 14.375 -13.93 5.953 1 46.22 107 GLU A CA 1
ATOM 856 C C . GLU A 1 107 ? 14.258 -12.797 6.973 1 46.22 107 GLU A C 1
ATOM 858 O O . GLU A 1 107 ? 13.18 -12.242 7.164 1 46.22 107 GLU A O 1
ATOM 863 N N . GLY A 1 108 ? 14.773 -12.852 8.164 1 49.41 108 GLY A N 1
ATOM 864 C CA . GLY A 1 108 ? 15.016 -12.344 9.508 1 49.41 108 GLY A CA 1
ATOM 865 C C . GLY A 1 108 ? 15.086 -10.828 9.57 1 49.41 108 GLY A C 1
ATOM 866 O O . GLY A 1 108 ? 15.672 -10.273 10.5 1 49.41 108 GLY A O 1
ATOM 867 N N . GLY A 1 109 ? 14.711 -9.984 8.414 1 62.91 109 GLY A N 1
ATOM 868 C CA . GLY A 1 109 ? 15 -8.586 8.68 1 62.91 109 GLY A CA 1
ATOM 869 C C . GLY A 1 109 ? 13.758 -7.738 8.844 1 62.91 109 GLY A C 1
ATOM 870 O O . GLY A 1 109 ? 12.648 -8.188 8.539 1 62.91 109 GLY A O 1
ATOM 871 N N . ARG A 1 110 ? 13.812 -6.762 9.695 1 84.19 110 ARG A N 1
ATOM 872 C CA . ARG A 1 110 ? 12.773 -5.781 10 1 84.19 110 ARG A CA 1
ATOM 873 C C . ARG A 1 110 ? 12.375 -4.996 8.758 1 84.19 110 ARG A C 1
ATOM 875 O O . ARG A 1 110 ? 11.32 -4.355 8.734 1 84.19 110 ARG A O 1
ATOM 882 N N . LEU A 1 111 ? 13.102 -5.258 7.703 1 89.56 111 LEU A N 1
ATOM 883 C CA . LEU A 1 111 ? 12.867 -4.477 6.492 1 89.56 111 LEU A CA 1
ATOM 884 C C . LEU A 1 111 ? 12.266 -5.344 5.391 1 89.56 111 LEU A C 1
ATOM 886 O O . LEU A 1 111 ? 12.75 -6.449 5.133 1 89.56 111 LEU A O 1
ATOM 890 N N . VAL A 1 112 ? 11.148 -4.883 4.848 1 92 112 VAL A N 1
ATOM 891 C CA . VAL A 1 112 ? 10.508 -5.535 3.709 1 92 112 VAL A CA 1
ATOM 892 C C . VAL A 1 112 ? 10.578 -4.625 2.486 1 92 112 VAL A C 1
ATOM 894 O O . VAL A 1 112 ? 10.398 -3.408 2.6 1 92 112 VAL A O 1
ATOM 897 N N . GLY A 1 113 ? 10.781 -5.195 1.325 1 93.44 113 GLY A N 1
ATOM 898 C CA . GLY A 1 113 ? 10.914 -4.414 0.106 1 93.44 113 GLY A CA 1
ATOM 899 C C . GLY A 1 113 ? 12.352 -4.266 -0.355 1 93.44 113 GLY A C 1
ATOM 900 O O . GLY A 1 113 ? 13.156 -5.184 -0.205 1 93.44 113 GLY A O 1
ATOM 901 N N . ALA A 1 114 ? 12.648 -3.094 -0.954 1 95.5 114 ALA A N 1
ATOM 902 C CA . ALA A 1 114 ? 13.984 -2.855 -1.502 1 95.5 114 ALA A CA 1
ATOM 903 C C . ALA A 1 114 ? 14.984 -2.555 -0.392 1 95.5 114 ALA A C 1
ATOM 905 O O . ALA A 1 114 ? 14.633 -1.962 0.63 1 95.5 114 ALA A O 1
ATOM 906 N N . PRO A 1 115 ? 16.234 -2.943 -0.642 1 94.94 115 PRO A N 1
ATOM 907 C CA . PRO A 1 115 ? 17.266 -2.574 0.323 1 94.94 115 PRO A CA 1
ATOM 908 C C . PRO A 1 115 ? 17.453 -1.062 0.435 1 94.94 115 PRO A C 1
ATOM 910 O O . PRO A 1 115 ? 17.359 -0.348 -0.565 1 94.94 115 PRO A O 1
ATOM 913 N N . VAL A 1 116 ? 17.781 -0.626 1.645 1 96.5 116 VAL A N 1
ATOM 914 C CA . VAL A 1 116 ? 17.906 0.808 1.878 1 96.5 116 VAL A CA 1
ATOM 915 C C . VAL A 1 116 ? 19.391 1.199 1.844 1 96.5 116 VAL A C 1
ATOM 917 O O . VAL A 1 116 ? 19.719 2.387 1.821 1 96.5 116 VAL A O 1
ATOM 920 N N . GLU A 1 117 ? 20.234 0.203 1.788 1 96.94 117 GLU A N 1
ATOM 921 C CA . GLU A 1 117 ? 21.672 0.453 1.855 1 96.94 117 GLU A CA 1
ATOM 922 C C . GLU A 1 117 ? 22.109 1.42 0.762 1 96.94 117 GLU A C 1
ATOM 924 O O . GLU A 1 117 ? 21.844 1.196 -0.42 1 96.94 117 GLU A O 1
ATOM 929 N N . GLY A 1 118 ? 22.797 2.502 1.189 1 97.56 118 GLY A N 1
ATOM 930 C CA . GLY A 1 118 ? 23.375 3.469 0.262 1 97.56 118 GLY A CA 1
ATOM 931 C C . GLY A 1 118 ? 22.328 4.367 -0.374 1 97.56 118 GLY A C 1
ATOM 932 O O . GLY A 1 118 ? 22.641 5.156 -1.267 1 97.56 118 GLY A O 1
ATOM 933 N N . ARG A 1 119 ? 21.125 4.336 0.141 1 97.62 119 ARG A N 1
ATOM 934 C CA . ARG A 1 119 ? 20.047 5.09 -0.494 1 97.62 119 ARG A CA 1
ATOM 935 C C . ARG A 1 119 ? 19.578 6.219 0.409 1 97.62 119 ARG A C 1
ATOM 937 O O . ARG A 1 119 ? 19.672 6.129 1.634 1 97.62 119 ARG A O 1
ATOM 944 N N . ARG A 1 120 ? 19.156 7.266 -0.226 1 98.06 120 ARG A N 1
ATOM 945 C CA . ARG A 1 120 ? 18.469 8.359 0.445 1 98.06 120 ARG A CA 1
ATOM 946 C C . ARG A 1 120 ? 16.969 8.117 0.479 1 98.06 120 ARG A C 1
ATOM 948 O O . ARG A 1 120 ? 16.312 8.109 -0.563 1 98.06 120 ARG A O 1
ATOM 955 N N . ALA A 1 121 ? 16.469 7.961 1.694 1 98.38 121 ALA A N 1
ATOM 956 C CA . ALA A 1 121 ? 15.078 7.543 1.839 1 98.38 121 ALA A CA 1
ATOM 957 C C . ALA A 1 121 ? 14.195 8.711 2.264 1 98.38 121 ALA A C 1
ATOM 959 O O . ALA A 1 121 ? 14.594 9.531 3.096 1 98.38 121 ALA A O 1
ATOM 960 N N . VAL A 1 122 ? 13.039 8.758 1.659 1 98.56 122 VAL A N 1
ATOM 961 C CA . VAL A 1 122 ? 11.984 9.617 2.18 1 98.56 122 VAL A CA 1
ATOM 962 C C . VAL A 1 122 ? 11 8.789 3.008 1 98.56 122 VAL A C 1
ATOM 964 O O . VAL A 1 122 ? 10.469 7.785 2.531 1 98.56 122 VAL A O 1
ATOM 967 N N . ILE A 1 123 ? 10.82 9.211 4.227 1 98.12 123 ILE A N 1
ATOM 968 C CA . ILE A 1 123 ? 9.836 8.578 5.094 1 98.12 123 ILE A CA 1
ATOM 969 C C . ILE A 1 123 ? 8.469 9.227 4.883 1 98.12 123 ILE A C 1
ATOM 971 O O . ILE A 1 123 ? 8.344 10.453 4.953 1 98.12 123 ILE A O 1
ATOM 975 N N . VAL A 1 124 ? 7.465 8.359 4.59 1 97.81 124 VAL A N 1
ATOM 976 C CA . VAL A 1 124 ? 6.133 8.898 4.324 1 97.81 124 VAL A CA 1
ATOM 977 C C . VAL A 1 124 ? 5.184 8.5 5.457 1 97.81 124 VAL A C 1
ATOM 979 O O . VAL A 1 124 ? 5.102 7.328 5.824 1 97.81 124 VAL A O 1
ATOM 982 N N . ASP A 1 125 ? 4.488 9.477 5.941 1 94 125 ASP A N 1
ATOM 983 C CA . ASP A 1 125 ? 3.49 9.273 6.984 1 94 125 ASP A CA 1
ATOM 984 C C . ASP A 1 125 ? 2.34 10.273 6.848 1 94 125 ASP A C 1
ATOM 986 O O . ASP A 1 125 ? 2.361 11.133 5.969 1 94 125 ASP A O 1
ATOM 990 N N . ASP A 1 126 ? 1.271 10.039 7.648 1 90.31 126 ASP A N 1
ATOM 991 C CA . ASP A 1 126 ? 0.11 10.914 7.539 1 90.31 126 ASP A CA 1
ATOM 992 C C . ASP A 1 126 ? 0.32 12.203 8.328 1 90.31 126 ASP A C 1
ATOM 994 O O . ASP A 1 126 ? 0.392 13.289 7.742 1 90.31 126 ASP A O 1
ATOM 998 N N . VAL A 1 127 ? 0.388 12.07 9.625 1 83.75 127 VAL A N 1
ATOM 999 C CA . VAL A 1 127 ? 0.655 13.211 10.5 1 83.75 127 VAL A CA 1
ATOM 1000 C C . VAL A 1 127 ? 1.714 12.828 11.531 1 83.75 127 VAL A C 1
ATOM 1002 O O . VAL A 1 127 ? 1.952 11.641 11.773 1 83.75 127 VAL A O 1
ATOM 1005 N N . ILE A 1 128 ? 2.414 13.828 11.984 1 80 128 ILE A N 1
ATOM 1006 C CA . ILE A 1 128 ? 3.352 13.602 13.078 1 80 128 ILE A CA 1
ATOM 1007 C C . ILE A 1 128 ? 2.662 13.891 14.414 1 80 128 ILE A C 1
ATOM 1009 O O . ILE A 1 128 ? 2.227 15.016 14.664 1 80 128 ILE A O 1
ATOM 1013 N N . SER A 1 129 ? 2.492 12.859 15.102 1 79.38 129 SER A N 1
ATOM 1014 C CA . SER A 1 129 ? 1.97 13.039 16.453 1 79.38 129 SER A CA 1
ATOM 1015 C C . SER A 1 129 ? 3.1 13.148 17.469 1 79.38 129 SER A C 1
ATOM 1017 O O . SER A 1 129 ? 3.67 14.219 17.672 1 79.38 129 SER A O 1
ATOM 1019 N N . SER A 1 130 ? 3.619 12.008 17.938 1 71.56 130 SER A N 1
ATOM 1020 C CA . SER A 1 130 ? 4.758 11.992 18.859 1 71.56 130 SER A CA 1
ATOM 1021 C C . SER A 1 130 ? 6.078 11.898 18.094 1 71.56 130 SER A C 1
ATOM 1023 O O . SER A 1 130 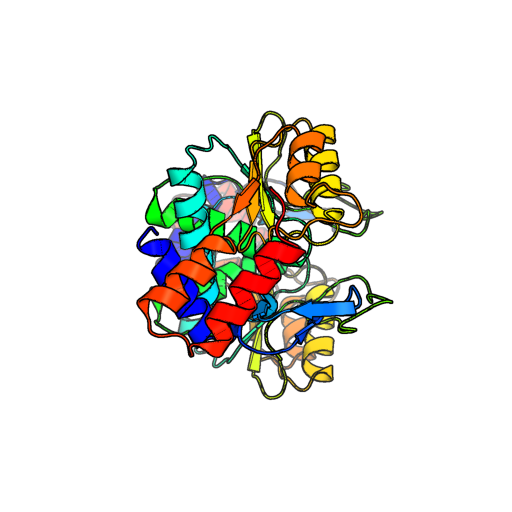? 7.137 12.211 18.641 1 71.56 130 SER A O 1
ATOM 1025 N N . GLY A 1 131 ? 5.945 11.484 16.953 1 80.75 131 GLY A N 1
ATOM 1026 C CA . GLY A 1 131 ? 7.145 11.352 16.156 1 80.75 131 GLY A CA 1
ATOM 1027 C C . GLY A 1 131 ? 7.879 10.047 16.391 1 80.75 131 GLY A C 1
ATOM 1028 O O . GLY A 1 131 ? 8.891 9.766 15.75 1 80.75 131 GLY A O 1
ATOM 1029 N N . ILE A 1 132 ? 7.359 9.25 17.156 1 83.19 132 ILE A N 1
ATOM 1030 C CA . ILE A 1 132 ? 8.016 8 17.547 1 83.19 132 ILE A CA 1
ATOM 1031 C C . ILE A 1 132 ? 8.172 7.102 16.312 1 83.19 132 ILE A C 1
ATOM 1033 O O . ILE A 1 132 ? 9.258 6.578 16.062 1 83.19 132 ILE A O 1
ATOM 1037 N N . SER A 1 133 ? 7.145 6.902 15.555 1 87.06 133 SER A N 1
ATOM 1038 C CA . SER A 1 133 ? 7.191 6.035 14.383 1 87.06 133 SER A CA 1
ATOM 1039 C C . SER A 1 133 ? 8.234 6.52 13.383 1 87.06 133 SER A C 1
ATOM 1041 O O . SER A 1 133 ? 8.953 5.711 12.781 1 87.06 133 SER A O 1
ATOM 1043 N N . ILE A 1 134 ? 8.336 7.758 13.258 1 90.88 134 ILE A N 1
ATOM 1044 C CA . ILE A 1 134 ? 9.281 8.344 12.305 1 90.88 134 ILE A CA 1
ATOM 1045 C C . ILE A 1 134 ? 10.711 8.148 12.812 1 90.88 134 ILE A C 1
ATOM 1047 O O . ILE A 1 134 ? 11.602 7.793 12.039 1 90.88 134 ILE A O 1
ATOM 1051 N N . ARG A 1 135 ? 10.922 8.352 14.062 1 91.19 135 ARG A N 1
ATOM 1052 C CA . ARG A 1 135 ? 12.242 8.188 14.648 1 91.19 135 ARG A CA 1
ATOM 1053 C C . ARG A 1 135 ? 12.711 6.734 14.555 1 91.19 135 ARG A C 1
ATOM 1055 O O . ARG A 1 135 ? 13.867 6.469 14.219 1 91.19 135 ARG A O 1
ATOM 1062 N N . GLU A 1 136 ? 11.82 5.871 14.812 1 91.44 136 GLU A N 1
ATOM 1063 C CA . GLU A 1 136 ? 12.133 4.453 14.703 1 91.44 136 GLU A CA 1
ATOM 1064 C C . GLU A 1 136 ? 12.492 4.07 13.273 1 91.44 136 GLU A C 1
ATOM 1066 O O . GLU A 1 136 ? 13.43 3.307 13.039 1 91.44 136 GLU A O 1
ATOM 1071 N N . ALA A 1 137 ? 11.688 4.566 12.375 1 94.12 137 ALA A N 1
ATOM 1072 C CA . ALA A 1 137 ? 11.961 4.316 10.961 1 94.12 137 ALA A CA 1
ATOM 1073 C C . ALA A 1 137 ? 13.336 4.859 10.562 1 94.12 137 ALA A C 1
ATOM 1075 O O . ALA A 1 137 ? 14.102 4.184 9.875 1 94.12 137 ALA A O 1
ATOM 1076 N N . ALA A 1 138 ? 13.633 6.031 11.031 1 94.94 138 ALA A N 1
ATOM 1077 C CA . ALA A 1 138 ? 14.914 6.664 10.719 1 94.94 138 ALA A CA 1
ATOM 1078 C C . ALA A 1 138 ? 16.078 5.848 11.273 1 94.94 138 ALA A C 1
ATOM 1080 O O . ALA A 1 138 ? 17.094 5.668 10.594 1 94.94 138 ALA A O 1
ATOM 1081 N N . GLU A 1 139 ? 15.922 5.406 12.477 1 94.5 139 GLU A N 1
ATOM 1082 C CA . GLU A 1 139 ? 16.953 4.574 13.102 1 94.5 139 GLU A CA 1
ATOM 1083 C C . GLU A 1 139 ? 17.172 3.293 12.305 1 94.5 139 GLU A C 1
ATOM 1085 O O . GLU A 1 139 ? 18.328 2.879 12.094 1 94.5 139 GLU A O 1
ATOM 1090 N N . LEU A 1 140 ? 16.141 2.705 11.914 1 94.19 140 LEU A N 1
ATOM 1091 C CA . LEU A 1 140 ? 16.219 1.477 11.133 1 94.19 140 LEU A CA 1
ATOM 1092 C C . LEU A 1 140 ? 16.922 1.727 9.805 1 94.19 140 LEU A C 1
ATOM 1094 O O . LEU A 1 140 ? 17.797 0.956 9.406 1 94.19 140 LEU A O 1
ATOM 1098 N N . ILE A 1 141 ? 16.531 2.783 9.102 1 96.06 141 ILE A N 1
ATOM 1099 C CA . ILE A 1 141 ? 17.109 3.141 7.812 1 96.06 141 ILE A CA 1
ATOM 1100 C C . ILE A 1 141 ? 18.625 3.344 7.969 1 96.06 141 ILE A C 1
ATOM 1102 O O . ILE A 1 141 ? 19.406 2.812 7.184 1 96.06 141 ILE A O 1
ATOM 1106 N N . THR A 1 142 ? 18.969 4.043 9.016 1 95.69 142 THR A N 1
ATOM 1107 C CA . THR A 1 142 ? 20.391 4.32 9.266 1 95.69 142 THR A CA 1
ATOM 1108 C C . THR A 1 142 ? 21.141 3.039 9.609 1 95.69 142 THR A C 1
ATOM 1110 O O . THR A 1 142 ? 22.234 2.807 9.117 1 95.69 142 THR A O 1
ATOM 1113 N N . ALA A 1 143 ? 20.562 2.209 10.422 1 94.81 143 ALA A N 1
ATOM 1114 C CA . ALA A 1 143 ? 21.172 0.949 10.836 1 94.81 143 ALA A CA 1
ATOM 1115 C C . ALA A 1 143 ? 21.422 0.04 9.633 1 94.81 143 ALA A C 1
ATOM 1117 O O . ALA A 1 143 ? 22.375 -0.743 9.625 1 94.81 143 ALA A O 1
ATOM 1118 N N . GLU A 1 144 ? 20.594 0.207 8.656 1 95.25 144 GLU A N 1
ATOM 1119 C CA . GLU A 1 144 ? 20.688 -0.643 7.473 1 95.25 144 GLU A CA 1
ATOM 1120 C C . GLU A 1 144 ? 21.516 0.031 6.379 1 95.25 144 GLU A C 1
ATOM 1122 O O . GLU A 1 144 ? 21.531 -0.427 5.234 1 95.25 144 GLU A O 1
ATOM 1127 N N . GLY A 1 145 ? 22.094 1.14 6.676 1 96.62 145 GLY A N 1
ATOM 1128 C CA . GLY A 1 145 ? 23.094 1.74 5.797 1 96.62 145 GLY A CA 1
ATOM 1129 C C . GLY A 1 145 ? 22.516 2.816 4.898 1 96.62 145 GLY A C 1
ATOM 1130 O O . GLY A 1 145 ? 23.172 3.266 3.959 1 96.62 145 GLY A O 1
ATOM 1131 N N . GLY A 1 146 ? 21.25 3.203 5.125 1 97.25 146 GLY A N 1
ATOM 1132 C CA . GLY A 1 146 ? 20.641 4.293 4.379 1 97.25 146 GLY A CA 1
ATOM 1133 C C . GLY A 1 146 ? 20.688 5.617 5.117 1 97.25 146 GLY A C 1
ATOM 1134 O O . GLY A 1 146 ? 21.219 5.699 6.223 1 97.25 146 GLY A O 1
ATOM 1135 N N . THR A 1 147 ? 20.219 6.648 4.434 1 97.25 147 THR A N 1
ATOM 1136 C CA . THR A 1 147 ? 20.062 7.969 5.035 1 97.25 147 THR A CA 1
ATOM 1137 C C . THR A 1 147 ? 18.641 8.5 4.809 1 97.25 147 THR A C 1
ATOM 1139 O O . THR A 1 147 ? 17.969 8.078 3.875 1 97.25 147 THR A O 1
ATOM 1142 N N . VAL A 1 148 ? 18.25 9.352 5.711 1 97.38 148 VAL A N 1
ATOM 1143 C CA . VAL A 1 148 ? 16.938 9.969 5.574 1 97.38 148 VAL A CA 1
ATOM 1144 C C . VAL A 1 148 ? 17.062 11.281 4.809 1 97.38 148 VAL A C 1
ATOM 1146 O O . VAL A 1 148 ? 17.766 12.195 5.238 1 97.38 148 VAL A O 1
ATOM 1149 N N . ALA A 1 149 ? 16.359 11.359 3.682 1 97.81 149 ALA A N 1
ATOM 1150 C CA . ALA A 1 149 ? 16.391 12.562 2.855 1 97.81 149 ALA A CA 1
ATOM 1151 C C . ALA A 1 149 ? 15.359 13.578 3.336 1 97.81 149 ALA A C 1
ATOM 1153 O O . ALA A 1 149 ? 15.609 14.789 3.289 1 97.81 149 ALA A O 1
ATOM 1154 N N . ALA A 1 150 ? 14.211 13.062 3.734 1 97.81 150 ALA A N 1
ATOM 1155 C CA . ALA A 1 150 ? 13.109 13.906 4.191 1 97.81 150 ALA A CA 1
ATOM 1156 C C . ALA A 1 150 ? 12 13.062 4.816 1 97.81 150 ALA A C 1
ATOM 1158 O O . ALA A 1 150 ? 12.016 11.836 4.727 1 97.81 150 ALA A O 1
ATOM 1159 N N . VAL A 1 151 ? 11.133 13.758 5.504 1 96.94 151 VAL A N 1
ATOM 1160 C CA . VAL A 1 151 ? 9.883 13.18 5.977 1 96.94 151 VAL A CA 1
ATOM 1161 C C . VAL A 1 151 ? 8.703 13.891 5.312 1 96.94 151 VAL A C 1
ATOM 1163 O O . VAL A 1 151 ? 8.578 15.117 5.402 1 96.94 151 VAL A O 1
ATOM 1166 N N . ALA A 1 152 ? 7.926 13.078 4.59 1 97.5 152 ALA A N 1
ATOM 1167 C CA . ALA A 1 152 ? 6.746 13.633 3.936 1 97.5 152 ALA A CA 1
ATOM 1168 C C . ALA A 1 152 ? 5.477 13.32 4.727 1 97.5 152 ALA A C 1
ATOM 1170 O O . ALA A 1 152 ? 5.23 12.172 5.082 1 97.5 152 ALA A O 1
ATOM 1171 N N . ILE A 1 153 ? 4.691 14.352 5.016 1 95.81 153 ILE A N 1
ATOM 1172 C CA . ILE A 1 153 ? 3.453 14.156 5.762 1 95.81 153 ILE A CA 1
ATOM 1173 C C . ILE A 1 153 ? 2.311 14.891 5.066 1 95.81 153 ILE A C 1
ATOM 1175 O O . ILE A 1 153 ? 2.545 15.727 4.188 1 95.81 153 ILE A O 1
ATOM 1179 N N . ALA A 1 154 ? 1.081 14.531 5.402 1 95.75 154 ALA A N 1
ATOM 1180 C CA . ALA A 1 154 ? -0.086 15.141 4.773 1 95.75 154 ALA A CA 1
ATOM 1181 C C . ALA A 1 154 ? -0.347 16.531 5.344 1 95.75 154 ALA A C 1
ATOM 1183 O O . ALA A 1 154 ? -0.541 17.5 4.59 1 95.75 154 ALA A O 1
ATOM 1184 N N . LEU A 1 155 ? -0.332 16.625 6.621 1 92.75 155 LEU A N 1
ATOM 1185 C CA . LEU A 1 155 ? -0.658 17.891 7.293 1 92.75 155 LEU A CA 1
ATOM 1186 C C . LEU A 1 155 ? 0.321 18.156 8.43 1 92.75 155 LEU A C 1
ATOM 1188 O O . LEU A 1 155 ? 0.558 17.297 9.273 1 92.75 155 LEU A O 1
ATOM 1192 N N . ASP A 1 156 ? 0.941 19.234 8.391 1 88.44 156 ASP A N 1
ATOM 1193 C CA . ASP A 1 156 ? 1.695 19.766 9.516 1 88.44 156 ASP A CA 1
ATOM 1194 C C . ASP A 1 156 ? 0.803 20.609 10.43 1 88.44 156 ASP A C 1
ATOM 1196 O O . ASP A 1 156 ? 0.437 21.734 10.078 1 88.44 156 ASP A O 1
ATOM 1200 N N . ARG A 1 157 ? 0.525 20.031 11.516 1 75.62 157 ARG A N 1
ATOM 1201 C CA . ARG A 1 157 ? -0.388 20.719 12.438 1 75.62 157 ARG A CA 1
ATOM 1202 C C . ARG A 1 157 ? 0.303 21.875 13.148 1 75.62 157 ARG A C 1
ATOM 1204 O O . ARG A 1 157 ? -0.358 22.719 13.742 1 75.62 157 ARG A O 1
ATOM 1211 N N . LYS A 1 158 ? 1.575 22.078 12.984 1 65.12 158 LYS A N 1
ATOM 1212 C CA . LYS A 1 158 ? 2.367 23.188 13.531 1 65.12 158 LYS A CA 1
ATOM 1213 C C . LYS A 1 158 ? 2.08 23.391 15.016 1 65.12 158 LYS A C 1
ATOM 1215 O O . LYS A 1 158 ? 1.983 24.516 15.484 1 65.12 158 LYS A O 1
ATOM 1220 N N . GLU A 1 159 ? 1.614 22.25 15.594 1 60.38 159 GLU A N 1
ATOM 1221 C CA . GLU A 1 159 ? 1.263 22.406 17 1 60.38 159 GLU A CA 1
ATOM 1222 C C . GLU A 1 159 ? 2.504 22.375 17.891 1 60.38 159 GLU A C 1
ATOM 1224 O O . GLU A 1 159 ? 3.424 21.594 17.656 1 60.38 159 GLU A O 1
ATOM 1229 N N . ARG A 1 160 ? 2.766 23.484 18.594 1 54.72 160 ARG A N 1
ATOM 1230 C CA . ARG A 1 160 ? 3.84 23.516 19.578 1 54.72 160 ARG A CA 1
ATOM 1231 C C . ARG A 1 160 ? 3.768 22.312 20.516 1 54.72 160 ARG A C 1
ATOM 1233 O O . ARG A 1 160 ? 2.682 21.922 20.938 1 54.72 160 ARG A O 1
ATOM 1240 N N . GLY A 1 161 ? 4.609 21.234 20.297 1 49.91 161 GLY A N 1
ATOM 1241 C CA . GLY A 1 161 ? 4.652 20.156 21.266 1 49.91 161 GLY A CA 1
ATOM 1242 C C . GLY A 1 161 ? 4.633 20.641 22.703 1 49.91 161 GLY A C 1
ATOM 1243 O O . GLY A 1 161 ? 4.195 21.75 22.984 1 49.91 161 GLY A O 1
ATOM 1244 N N . ARG A 1 162 ? 4.785 19.641 23.734 1 48.94 162 ARG A N 1
ATOM 1245 C CA . ARG A 1 162 ? 4.898 19.922 25.156 1 48.94 162 ARG A CA 1
ATOM 1246 C C . ARG A 1 162 ? 5.871 21.062 25.422 1 48.94 162 ARG A C 1
ATOM 1248 O O . ARG A 1 162 ? 5.727 21.797 26.406 1 48.94 162 ARG A O 1
ATOM 1255 N N . ASP A 1 163 ? 7.039 20.984 24.75 1 49.34 163 ASP A N 1
ATOM 1256 C CA . ASP A 1 163 ? 8.008 22.078 24.844 1 49.34 163 ASP A CA 1
ATOM 1257 C C . ASP A 1 163 ? 7.887 23.031 23.656 1 49.34 163 ASP A C 1
ATOM 1259 O O . ASP A 1 163 ? 7.184 22.75 22.688 1 49.34 163 ASP A O 1
ATOM 1263 N N . GLU A 1 164 ? 8.172 24.359 23.797 1 52.22 164 GLU A N 1
ATOM 1264 C CA . GLU A 1 164 ? 8.125 25.5 22.891 1 52.22 164 GLU A CA 1
ATOM 1265 C C . GLU A 1 164 ? 8.438 25.078 21.453 1 52.22 164 GLU A C 1
ATOM 1267 O O . GLU A 1 164 ? 8.25 25.844 20.516 1 52.22 164 GLU A O 1
ATOM 1272 N N . VAL A 1 165 ? 8.836 23.75 21.234 1 54.91 165 VAL A N 1
ATOM 1273 C CA . VAL A 1 165 ? 9.273 23.359 19.906 1 54.91 165 VAL A CA 1
ATOM 1274 C C . VAL A 1 165 ? 8.273 22.359 19.297 1 54.91 165 VAL A C 1
ATOM 1276 O O . VAL A 1 165 ? 7.828 21.438 19.984 1 54.91 165 VAL A O 1
ATOM 1279 N N . SER A 1 166 ? 7.828 22.578 18.094 1 66.31 166 SER A N 1
ATOM 1280 C CA . SER A 1 166 ? 6.867 21.719 17.406 1 66.31 166 SER A CA 1
ATOM 1281 C C . SER A 1 166 ? 7.441 20.328 17.172 1 66.31 166 SER A C 1
ATOM 1283 O O . SER A 1 166 ? 8.664 20.156 17.109 1 66.31 166 SER A O 1
ATOM 1285 N N . ALA A 1 167 ? 6.605 19.281 17.25 1 64.25 167 ALA A N 1
ATOM 1286 C CA . ALA A 1 167 ? 7 17.906 16.938 1 64.25 167 ALA A CA 1
ATOM 1287 C C . ALA A 1 167 ? 7.738 17.844 15.602 1 64.25 167 ALA A C 1
ATOM 1289 O O . ALA A 1 167 ? 8.719 17.109 15.461 1 64.25 167 ALA A O 1
ATOM 1290 N N . VAL A 1 168 ? 7.355 18.641 14.703 1 71.88 168 VAL A N 1
ATOM 1291 C CA . VAL A 1 168 ? 7.973 18.688 13.383 1 71.88 168 VAL A CA 1
ATOM 1292 C C . VAL A 1 168 ? 9.406 19.219 13.5 1 71.88 168 VAL A C 1
ATOM 1294 O O . VAL A 1 168 ? 10.328 18.641 12.914 1 71.88 168 VAL A O 1
ATOM 1297 N N . HIS A 1 169 ? 9.586 20.188 14.227 1 72.62 169 HIS A N 1
ATOM 1298 C CA . HIS A 1 169 ? 10.914 20.766 14.398 1 72.62 169 HIS A CA 1
ATOM 1299 C C . HIS A 1 169 ? 11.844 19.797 15.125 1 72.62 169 HIS A C 1
ATOM 1301 O O . HIS A 1 169 ? 13.016 19.656 14.773 1 72.62 169 HIS A O 1
ATOM 1307 N N . GLU A 1 170 ? 11.305 19.141 16.031 1 72.38 170 GLU A N 1
ATOM 1308 C CA . GLU A 1 170 ? 12.086 18.156 16.766 1 72.38 170 GLU A CA 1
ATOM 1309 C C . GLU A 1 170 ? 12.547 17.016 15.859 1 72.38 170 GLU A C 1
ATOM 1311 O O . GLU A 1 170 ? 13.695 16.578 15.938 1 72.38 170 GLU A O 1
ATOM 1316 N N . VAL A 1 171 ? 11.641 16.656 15.07 1 73.12 171 VAL A N 1
ATOM 1317 C CA . VAL A 1 171 ? 11.961 15.578 14.133 1 73.12 171 VAL A CA 1
ATOM 1318 C C . VAL A 1 171 ? 13.031 16.047 13.156 1 73.12 171 VAL A C 1
ATOM 1320 O O . VAL A 1 171 ? 14 15.336 12.883 1 73.12 171 VAL A O 1
ATOM 1323 N N . GLU A 1 172 ? 12.852 17.172 12.719 1 81.81 172 GLU A N 1
ATOM 1324 C CA . GLU A 1 172 ? 13.82 17.719 11.773 1 81.81 172 GLU A CA 1
ATOM 1325 C C . GLU A 1 172 ? 15.211 17.812 12.391 1 81.81 172 GLU A C 1
ATOM 1327 O O . GLU A 1 172 ? 16.203 17.453 11.758 1 81.81 172 GLU A O 1
ATOM 1332 N N . GLN A 1 173 ? 15.25 18.281 13.594 1 77.88 173 GLN A N 1
ATOM 1333 C CA . GLN A 1 173 ? 16.531 18.453 14.273 1 77.88 173 GLN A CA 1
ATOM 1334 C C . GLN A 1 173 ? 17.172 17.094 14.578 1 77.88 173 GLN A C 1
ATOM 1336 O O . GLN A 1 173 ? 18.375 16.922 14.414 1 77.88 173 GLN A O 1
ATOM 1341 N N . THR A 1 174 ? 16.297 16.266 14.977 1 79.94 174 THR A N 1
ATOM 1342 C CA . THR A 1 174 ? 16.797 14.945 15.352 1 79.94 174 THR A CA 1
ATOM 1343 C C . THR A 1 174 ? 17.297 14.18 14.133 1 79.94 174 THR A C 1
ATOM 1345 O O . THR A 1 174 ? 18.344 13.531 14.18 1 79.94 174 THR A O 1
ATOM 1348 N N . LEU A 1 175 ? 16.609 14.352 13.062 1 85.31 175 LEU A N 1
ATOM 1349 C CA . LEU A 1 175 ? 16.906 13.555 11.875 1 85.31 175 LEU A CA 1
ATOM 1350 C C . LEU A 1 175 ? 17.891 14.289 10.969 1 85.31 175 LEU A C 1
ATOM 1352 O O . LEU A 1 175 ? 18.562 13.664 10.141 1 85.31 175 LEU A O 1
ATOM 1356 N N . GLY A 1 176 ? 17.984 15.555 11.117 1 87.94 176 GLY A N 1
ATOM 1357 C CA . GLY A 1 176 ? 18.766 16.344 10.172 1 87.94 176 GLY A CA 1
ATOM 1358 C C . GLY A 1 176 ? 18.188 16.344 8.773 1 87.94 176 GLY A C 1
ATOM 1359 O O . GLY A 1 176 ? 18.938 16.391 7.789 1 87.94 176 GLY A O 1
ATOM 1360 N N . ALA A 1 177 ? 16.938 16.094 8.68 1 92.56 177 ALA A N 1
ATOM 1361 C CA . ALA A 1 177 ? 16.219 16.047 7.406 1 92.56 177 ALA A CA 1
ATOM 1362 C C . ALA A 1 177 ? 14.945 16.891 7.469 1 92.56 177 ALA A C 1
ATOM 1364 O O . ALA A 1 177 ? 14.328 17 8.531 1 92.56 177 ALA A O 1
ATOM 1365 N N . PRO A 1 178 ? 14.578 17.469 6.383 1 94.62 178 PRO A N 1
ATOM 1366 C CA . PRO A 1 178 ? 13.383 18.312 6.387 1 94.62 178 PRO A CA 1
ATOM 1367 C C . PRO A 1 178 ? 12.086 17.516 6.453 1 94.62 178 PRO A C 1
ATOM 1369 O O . PRO A 1 178 ? 12.039 16.375 5.98 1 94.62 178 PRO A O 1
ATOM 1372 N N . VAL A 1 179 ? 11.109 18.141 7.062 1 94.31 179 VAL A N 1
ATOM 1373 C CA . VAL A 1 179 ? 9.734 17.656 7.008 1 94.31 179 VAL A CA 1
ATOM 1374 C C . VAL A 1 179 ? 8.961 18.406 5.926 1 94.31 179 VAL A C 1
ATOM 1376 O O . VAL A 1 179 ? 8.93 19.641 5.922 1 94.31 179 VAL A O 1
ATOM 1379 N N . VAL A 1 180 ? 8.352 17.656 4.984 1 96.31 180 VAL A N 1
ATOM 1380 C CA . VAL A 1 180 ? 7.664 18.219 3.83 1 96.31 180 VAL A CA 1
ATOM 1381 C C . VAL A 1 180 ? 6.176 17.891 3.904 1 96.31 180 VAL A C 1
ATOM 1383 O O . VAL A 1 180 ? 5.758 16.797 3.531 1 96.31 180 VAL A O 1
ATOM 1386 N N . PRO A 1 181 ? 5.371 18.828 4.348 1 95.88 181 PRO A N 1
ATOM 1387 C CA . PRO A 1 181 ? 3.926 18.609 4.379 1 95.88 181 PRO A CA 1
ATOM 1388 C C . PRO A 1 181 ? 3.25 18.938 3.049 1 95.88 181 PRO A C 1
ATOM 1390 O O . PRO A 1 181 ? 3.732 19.781 2.303 1 95.88 181 PRO A O 1
ATOM 1393 N N . ILE A 1 182 ? 2.141 18.188 2.742 1 96.94 182 ILE A N 1
ATOM 1394 C CA . ILE A 1 182 ? 1.29 18.609 1.637 1 96.94 182 ILE A CA 1
ATOM 1395 C C . ILE A 1 182 ? 0.671 19.969 1.956 1 96.94 182 ILE A C 1
ATOM 1397 O O . ILE A 1 182 ? 0.772 20.906 1.161 1 96.94 182 ILE A O 1
ATOM 1401 N N . ILE A 1 183 ? 0.056 20.047 3.188 1 95.06 183 ILE A N 1
ATOM 1402 C CA . ILE A 1 183 ? -0.541 21.297 3.605 1 95.06 183 ILE A CA 1
ATOM 1403 C C . ILE A 1 183 ? -0.16 21.594 5.055 1 95.06 183 ILE A C 1
ATOM 1405 O O . ILE A 1 183 ? 0.274 20.703 5.785 1 95.06 183 ILE A O 1
ATOM 1409 N N . THR A 1 184 ? -0.272 22.797 5.402 1 91.44 184 THR A N 1
ATOM 1410 C CA . THR A 1 184 ? -0.045 23.297 6.758 1 91.44 184 THR A CA 1
ATOM 1411 C C . THR A 1 184 ? -1.281 24.016 7.285 1 91.44 184 THR A C 1
ATOM 1413 O O . THR A 1 184 ? -2.248 24.219 6.547 1 91.44 184 THR A O 1
ATOM 1416 N N . LEU A 1 185 ? -1.165 24.375 8.5 1 87.56 185 LEU A N 1
ATOM 1417 C CA . LEU A 1 185 ? -2.244 25.156 9.086 1 87.56 185 LEU A CA 1
ATOM 1418 C C . LEU A 1 185 ? -2.447 26.469 8.328 1 87.56 185 LEU A C 1
ATOM 1420 O O . LEU A 1 185 ? -3.578 26.953 8.195 1 87.56 185 LEU A O 1
ATOM 1424 N N . ASP A 1 186 ? -1.416 27.031 7.836 1 88.19 186 ASP A N 1
ATOM 1425 C CA . ASP A 1 186 ? -1.505 28.266 7.059 1 88.19 186 ASP A CA 1
ATOM 1426 C C . ASP A 1 186 ? -2.355 28.062 5.805 1 88.19 186 ASP A C 1
ATOM 1428 O O . ASP A 1 186 ? -3.1 28.969 5.406 1 88.19 186 ASP A O 1
ATOM 1432 N N . HIS A 1 187 ? -2.221 26.938 5.223 1 92.62 187 HIS A N 1
ATOM 1433 C CA . HIS A 1 187 ? -3.002 26.625 4.027 1 92.62 187 HIS A CA 1
ATOM 1434 C C . HIS A 1 187 ? -4.484 26.5 4.359 1 92.62 187 HIS A C 1
ATOM 1436 O O . HIS A 1 187 ? -5.34 26.891 3.559 1 92.62 187 HIS A O 1
ATOM 1442 N N . LEU A 1 188 ? -4.742 25.938 5.52 1 90.12 188 LEU A N 1
ATOM 1443 C CA . LEU A 1 188 ? -6.133 25.812 5.949 1 90.12 188 LEU A CA 1
ATOM 1444 C C . LEU A 1 188 ? -6.75 27.203 6.168 1 90.12 188 LEU A C 1
ATOM 1446 O O . LEU A 1 188 ? -7.891 27.438 5.766 1 90.12 188 LEU A O 1
ATOM 1450 N N . GLU A 1 189 ? -6.027 28.016 6.836 1 88.19 189 GLU A N 1
ATOM 1451 C CA . GLU A 1 189 ? -6.488 29.391 7.059 1 88.19 189 GLU A CA 1
ATOM 1452 C C . GLU A 1 189 ? -6.762 30.094 5.734 1 88.19 189 GLU A C 1
ATOM 1454 O O . GLU A 1 189 ? -7.801 30.734 5.574 1 88.19 189 GLU A O 1
ATOM 1459 N N . THR A 1 190 ? -5.805 30.016 4.84 1 90.94 190 THR A N 1
ATOM 1460 C CA . THR A 1 190 ? -5.93 30.656 3.533 1 90.94 190 THR A CA 1
ATOM 1461 C C . THR A 1 190 ? -7.152 30.125 2.791 1 90.94 190 THR A C 1
ATOM 1463 O O . THR A 1 190 ? -7.891 30.891 2.17 1 90.94 190 THR A O 1
ATOM 1466 N N . TYR A 1 191 ? -7.355 28.844 2.871 1 91.75 191 TYR A N 1
ATOM 1467 C CA . TYR A 1 191 ? -8.492 28.234 2.203 1 91.75 191 TYR A CA 1
ATOM 1468 C C . TYR A 1 191 ? -9.812 28.781 2.75 1 91.75 191 TYR A C 1
ATOM 1470 O O . TYR A 1 191 ? -10.719 29.109 1.985 1 91.75 191 TYR A O 1
ATOM 1478 N N . LEU A 1 192 ? -9.891 28.859 4.039 1 88 192 LEU A N 1
ATOM 1479 C CA . LEU A 1 192 ? -11.109 29.359 4.684 1 88 192 LEU A CA 1
ATOM 1480 C C . LEU A 1 192 ? -11.344 30.828 4.348 1 88 192 LEU A C 1
ATOM 1482 O O . LEU A 1 192 ? -12.477 31.234 4.117 1 88 192 LEU A O 1
ATOM 1486 N N . ALA A 1 193 ? -10.336 31.578 4.383 1 87 193 ALA A N 1
ATOM 1487 C CA . ALA A 1 193 ? -10.445 33 4.051 1 87 193 ALA A CA 1
ATOM 1488 C C . ALA A 1 193 ? -10.961 33.188 2.623 1 87 193 ALA A C 1
ATOM 1490 O O . ALA A 1 193 ? -11.781 34.062 2.363 1 87 193 ALA A O 1
ATOM 1491 N N . ASP A 1 194 ? -10.516 32.344 1.68 1 88.62 194 ASP A N 1
ATOM 1492 C CA . ASP A 1 194 ? -10.828 32.469 0.26 1 88.62 194 ASP A CA 1
ATOM 1493 C C . ASP A 1 194 ? -12.203 31.906 -0.059 1 88.62 194 ASP A C 1
ATOM 1495 O O . ASP A 1 194 ? -12.828 32.281 -1.053 1 88.62 194 ASP A O 1
ATOM 1499 N N . HIS A 1 195 ? -12.688 31 0.678 1 82.88 195 HIS A N 1
ATOM 1500 C CA . HIS A 1 195 ? -13.914 30.312 0.306 1 82.88 195 HIS A CA 1
ATOM 1501 C C . HIS A 1 195 ? -15.031 30.594 1.306 1 82.88 195 HIS A C 1
ATOM 1503 O O . HIS A 1 195 ? -16.047 29.891 1.326 1 82.88 195 HIS A O 1
ATOM 1509 N N . GLY A 1 196 ? -14.875 31.594 1.965 1 67.69 196 GLY A N 1
ATOM 1510 C CA . GLY A 1 196 ? -15.945 32.094 2.812 1 67.69 196 GLY A CA 1
ATOM 1511 C C . GLY A 1 196 ? -16.156 31.266 4.062 1 67.69 196 GLY A C 1
ATOM 1512 O O . GLY A 1 196 ? -17.281 31.125 4.535 1 67.69 196 GLY A O 1
ATOM 1513 N N . GLY A 1 197 ? -15.18 30.516 4.449 1 62.62 197 GLY A N 1
ATOM 1514 C CA . GLY A 1 197 ? -15.398 29.859 5.73 1 62.62 197 GLY A CA 1
ATOM 1515 C C . GLY A 1 197 ? -16.109 30.75 6.742 1 62.62 197 GLY A C 1
ATOM 1516 O O . GLY A 1 197 ? -16.094 31.969 6.617 1 62.62 197 GLY A O 1
ATOM 1517 N N . LYS A 1 198 ? -17.188 30.203 7.398 1 64.06 198 LYS A N 1
ATOM 1518 C CA . LYS A 1 198 ? -17.922 31.031 8.359 1 64.06 198 LYS A CA 1
ATOM 1519 C C . LYS A 1 198 ? -16.984 31.812 9.258 1 64.06 198 LYS A C 1
ATOM 1521 O O . LYS A 1 198 ? -15.891 31.344 9.586 1 64.06 198 LYS A O 1
ATOM 1526 N N . GLY A 1 199 ? -17.203 33.094 9.227 1 67.25 199 GLY A N 1
ATOM 1527 C CA . GLY A 1 199 ? -16.438 34.031 10.055 1 67.25 199 GLY A CA 1
ATOM 1528 C C . GLY A 1 199 ? -15.969 33.438 11.359 1 67.25 199 GLY A C 1
ATOM 1529 O O . GLY A 1 199 ? -14.805 33.594 11.734 1 67.25 199 GLY A O 1
ATOM 1530 N N . ASP A 1 200 ? -16.656 32.5 11.891 1 79.69 200 ASP A N 1
ATOM 1531 C CA . ASP A 1 200 ? -16.344 31.938 13.195 1 79.69 200 ASP A CA 1
ATOM 1532 C C . ASP A 1 200 ? -15.258 30.859 13.07 1 79.69 200 ASP A C 1
ATOM 1534 O O . ASP A 1 200 ? -14.359 30.781 13.914 1 79.69 200 ASP A O 1
ATOM 1538 N N . THR A 1 201 ? -15.305 30.109 11.992 1 81.75 201 THR A N 1
ATOM 1539 C CA . THR A 1 201 ? -14.32 29.047 11.797 1 81.75 201 THR A CA 1
ATOM 1540 C C . THR A 1 201 ? -12.938 29.641 11.523 1 81.75 201 THR A C 1
ATOM 1542 O O . THR A 1 201 ? -11.938 29.156 12.055 1 81.75 201 THR A O 1
ATOM 1545 N N . LEU A 1 202 ? -12.922 30.594 10.742 1 83 202 LEU A N 1
ATOM 1546 C CA . LEU A 1 202 ? -11.656 31.25 10.438 1 83 202 LEU A CA 1
ATOM 1547 C C . LEU A 1 202 ? -11.039 31.859 11.688 1 83 202 LEU A C 1
ATOM 1549 O O . LEU A 1 202 ? -9.836 31.75 11.914 1 83 202 LEU A O 1
ATOM 1553 N N . ASP A 1 203 ? -11.891 32.5 12.445 1 85 203 ASP A N 1
ATOM 1554 C CA . ASP A 1 203 ? -11.422 33.094 13.695 1 85 203 ASP A CA 1
ATOM 1555 C C . ASP A 1 203 ? -10.891 32.031 14.648 1 85 203 ASP A C 1
ATOM 1557 O O . ASP A 1 203 ? -9.875 32.219 15.32 1 85 203 ASP A O 1
ATOM 1561 N N . ALA A 1 204 ? -11.555 30.984 14.617 1 82.62 204 ALA A N 1
ATOM 1562 C CA . ALA A 1 204 ? -11.148 29.875 15.492 1 82.62 204 ALA A CA 1
ATOM 1563 C C . ALA A 1 204 ? -9.781 29.328 15.086 1 82.62 204 ALA A C 1
ATOM 1565 O O . ALA A 1 204 ? -8.945 29.047 15.945 1 82.62 204 ALA A O 1
ATOM 1566 N N . ILE A 1 205 ? -9.57 29.203 13.844 1 82.5 205 ILE A N 1
ATOM 1567 C CA . ILE A 1 205 ? -8.297 28.703 13.344 1 82.5 205 ILE A CA 1
ATOM 1568 C C . ILE A 1 205 ? -7.184 29.703 13.648 1 82.5 205 ILE A C 1
ATOM 1570 O O . ILE A 1 205 ? -6.082 29.312 14.047 1 82.5 205 ILE A O 1
ATOM 1574 N N . ARG A 1 206 ? -7.484 30.953 13.484 1 83.06 206 ARG A N 1
ATOM 1575 C CA . ARG A 1 206 ? -6.496 31.984 13.758 1 83.06 206 ARG A CA 1
ATOM 1576 C C . ARG A 1 206 ? -6.121 32 15.234 1 83.06 206 ARG A C 1
ATOM 1578 O O . ARG A 1 206 ? -4.941 32.125 15.578 1 83.06 206 ARG A O 1
ATOM 1585 N N . GLN A 1 207 ? -7.078 31.875 16.016 1 82.12 207 GLN A N 1
ATOM 1586 C CA . GLN A 1 207 ? -6.84 31.844 17.453 1 82.12 207 GLN A CA 1
ATOM 1587 C C . GLN A 1 207 ? -6.043 30.609 17.859 1 82.12 207 GLN A C 1
ATOM 1589 O O . GLN A 1 207 ? -5.156 30.688 18.719 1 82.12 207 GLN A O 1
ATOM 1594 N N . TYR A 1 208 ? -6.406 29.609 17.25 1 81.81 208 TYR A N 1
ATOM 1595 C CA . TYR A 1 208 ? -5.719 28.344 17.531 1 81.81 208 TYR A CA 1
ATOM 1596 C C . TYR A 1 208 ? -4.25 28.438 17.125 1 81.81 208 TYR A C 1
ATOM 1598 O O . TYR A 1 208 ? -3.367 28.031 17.875 1 81.81 208 TYR A O 1
ATOM 1606 N N . ARG A 1 209 ? -4.055 28.922 16.031 1 78.12 209 ARG A N 1
ATOM 1607 C CA . ARG A 1 209 ? -2.691 29.094 15.539 1 78.12 209 ARG A CA 1
ATOM 1608 C C . ARG A 1 209 ? -1.89 30.016 16.453 1 78.12 209 ARG A C 1
ATOM 1610 O O . ARG A 1 209 ? -0.711 29.766 16.719 1 78.12 209 ARG A O 1
ATOM 1617 N N . ALA A 1 210 ? -2.502 31.031 16.859 1 76.38 210 ALA A N 1
ATOM 1618 C CA . ALA A 1 210 ? -1.838 32 17.719 1 76.38 210 ALA A CA 1
ATOM 1619 C C . ALA A 1 210 ? -1.448 31.359 19.047 1 76.38 210 ALA A C 1
ATOM 1621 O O . ALA A 1 210 ? -0.392 31.672 19.609 1 76.38 210 ALA A O 1
ATOM 1622 N N . ARG A 1 211 ? -2.268 30.5 19.438 1 73.06 211 ARG A N 1
ATOM 1623 C CA . ARG A 1 211 ? -2.068 29.891 20.75 1 73.06 211 ARG A CA 1
ATOM 1624 C C . ARG A 1 211 ? -1.097 28.719 20.672 1 73.06 211 ARG A C 1
ATOM 1626 O O . ARG A 1 211 ? -0.223 28.578 21.531 1 73.06 211 ARG A O 1
ATOM 1633 N N . TYR A 1 212 ? -1.242 27.922 19.641 1 67.5 212 TYR A N 1
ATOM 1634 C CA . TYR A 1 212 ? -0.532 26.656 19.641 1 67.5 212 TYR A CA 1
ATOM 1635 C C . TYR A 1 212 ? 0.427 26.547 18.469 1 67.5 212 TYR A C 1
ATOM 1637 O O . TYR A 1 212 ? 1.209 25.594 18.375 1 67.5 212 TYR A O 1
ATOM 1645 N N . GLY A 1 213 ? 0.278 27.5 17.562 1 64.75 213 GLY A N 1
ATOM 1646 C CA . GLY A 1 213 ? 1.105 27.453 16.375 1 64.75 213 GLY A CA 1
ATOM 1647 C C . GLY A 1 213 ? 2.58 27.656 16.656 1 64.75 213 GLY A C 1
ATOM 1648 O O . GLY A 1 213 ? 2.947 28.484 17.5 1 64.75 213 GLY A O 1
ATOM 1649 N N . ALA A 1 214 ? 3.402 26.594 16.266 1 57.34 214 ALA A N 1
ATOM 1650 C CA . ALA A 1 214 ? 4.848 26.766 16.391 1 57.34 214 ALA A CA 1
ATOM 1651 C C . ALA A 1 214 ? 5.367 27.75 15.336 1 57.34 214 ALA A C 1
ATOM 1653 O O . ALA A 1 214 ? 4.801 27.859 14.25 1 57.34 214 ALA A O 1
ATOM 1654 N N . ALA A 1 215 ? 6.34 28.75 15.953 1 50.12 215 ALA A N 1
ATOM 1655 C CA . ALA A 1 215 ? 7 29.703 15.078 1 50.12 215 ALA A CA 1
ATOM 1656 C C . ALA A 1 215 ? 7.77 29 13.969 1 50.12 215 ALA A C 1
ATOM 1658 O O . ALA A 1 215 ? 8.297 27.906 14.164 1 50.12 215 ALA A O 1
ATOM 1659 N N . MET B 1 1 ? -3.135 -18.328 -23.766 1 90.06 1 MET B N 1
ATOM 1660 C CA . MET B 1 1 ? -2.895 -17.438 -22.641 1 90.06 1 MET B CA 1
ATOM 1661 C C . MET B 1 1 ? -3.236 -16 -23 1 90.06 1 MET B C 1
ATOM 1663 O O . MET B 1 1 ? -2.996 -15.57 -24.141 1 90.06 1 MET B O 1
ATOM 1667 N N . TYR B 1 2 ? -3.875 -15.258 -22.062 1 93.31 2 TYR B N 1
ATOM 1668 C CA . TYR B 1 2 ? -4.227 -13.867 -22.344 1 93.31 2 TYR B CA 1
ATOM 1669 C C . TYR B 1 2 ? -2.982 -13 -22.422 1 93.31 2 TYR B C 1
ATOM 1671 O O . TYR B 1 2 ? -1.933 -13.344 -21.875 1 93.31 2 TYR B O 1
ATOM 1679 N N . GLU B 1 3 ? -3.172 -11.898 -23.047 1 94 3 GLU B N 1
ATOM 1680 C CA . GLU B 1 3 ? -2.047 -11 -23.281 1 94 3 GLU B CA 1
ATOM 1681 C C . GLU B 1 3 ? -1.473 -10.492 -21.953 1 94 3 GLU B C 1
ATOM 1683 O O . GLU B 1 3 ? -0.253 -10.414 -21.797 1 94 3 GLU B O 1
ATOM 1688 N N . TYR B 1 4 ? -2.314 -10.164 -21.016 1 94.62 4 TYR B N 1
ATOM 1689 C CA . TYR B 1 4 ? -1.823 -9.602 -19.766 1 94.62 4 TYR B CA 1
ATOM 1690 C C . TYR B 1 4 ? -1.027 -10.641 -18.984 1 94.62 4 TYR B C 1
ATOM 1692 O O . TYR B 1 4 ? -0.095 -10.297 -18.25 1 94.62 4 TYR B O 1
ATOM 1700 N N . GLN B 1 5 ? -1.339 -11.898 -19.125 1 96.25 5 GLN B N 1
ATOM 1701 C CA . GLN B 1 5 ? -0.609 -12.969 -18.469 1 96.25 5 GLN B CA 1
ATOM 1702 C C . GLN B 1 5 ? 0.789 -13.133 -19.047 1 96.25 5 GLN B C 1
ATOM 1704 O O . GLN B 1 5 ? 1.765 -13.289 -18.312 1 96.25 5 GLN B O 1
ATOM 1709 N N . GLU B 1 6 ? 0.821 -13.031 -20.375 1 95.19 6 GLU B N 1
ATOM 1710 C CA . GLU B 1 6 ? 2.121 -13.102 -21.031 1 95.19 6 GLU B CA 1
ATOM 1711 C C . GLU B 1 6 ? 3.004 -11.922 -20.641 1 95.19 6 GLU B C 1
ATOM 1713 O O . GLU B 1 6 ? 4.195 -12.094 -20.375 1 95.19 6 GLU B O 1
ATOM 1718 N N . ASP B 1 7 ? 2.377 -10.773 -20.656 1 94.81 7 ASP B N 1
ATOM 1719 C CA . ASP B 1 7 ? 3.094 -9.562 -20.266 1 94.81 7 ASP B CA 1
ATOM 1720 C C . ASP B 1 7 ? 3.598 -9.672 -18.828 1 94.81 7 ASP B C 1
ATOM 1722 O O . ASP B 1 7 ? 4.703 -9.227 -18.516 1 94.81 7 ASP B O 1
ATOM 1726 N N . PHE B 1 8 ? 2.809 -10.25 -18 1 96 8 PHE B N 1
ATOM 1727 C CA . PHE B 1 8 ? 3.18 -10.43 -16.609 1 96 8 PHE B CA 1
ATOM 1728 C C . PHE B 1 8 ? 4.387 -11.352 -16.484 1 96 8 PHE B C 1
ATOM 1730 O O . PHE B 1 8 ? 5.32 -11.062 -15.727 1 96 8 PHE B O 1
ATOM 1737 N N . ILE B 1 9 ? 4.336 -12.438 -17.172 1 95 9 ILE B N 1
ATOM 1738 C CA . ILE B 1 9 ? 5.438 -13.398 -17.141 1 95 9 ILE B CA 1
ATOM 1739 C C . ILE B 1 9 ? 6.723 -12.727 -17.625 1 95 9 ILE B C 1
ATOM 1741 O O . ILE B 1 9 ? 7.766 -12.836 -16.969 1 95 9 ILE B O 1
ATOM 1745 N N . ARG B 1 10 ? 6.652 -12 -18.719 1 94.31 10 ARG B N 1
ATOM 1746 C CA . ARG B 1 10 ? 7.809 -11.281 -19.234 1 94.31 10 ARG B CA 1
ATOM 1747 C C . ARG B 1 10 ? 8.352 -10.289 -18.219 1 94.31 10 ARG B C 1
ATOM 1749 O O . ARG B 1 10 ? 9.562 -10.195 -18.016 1 94.31 10 ARG B O 1
ATOM 1756 N N . PHE B 1 11 ? 7.426 -9.625 -17.656 1 93.62 11 PHE B N 1
ATOM 1757 C CA . PHE B 1 11 ? 7.785 -8.625 -16.656 1 93.62 11 PHE B CA 1
ATOM 1758 C C . PHE B 1 11 ? 8.453 -9.281 -15.453 1 93.62 11 PHE B C 1
ATOM 1760 O O . PHE B 1 11 ? 9.461 -8.789 -14.953 1 93.62 11 PHE B O 1
ATOM 1767 N N . ALA B 1 12 ? 7.863 -10.375 -14.945 1 94.38 12 ALA B N 1
ATOM 1768 C CA . ALA B 1 12 ? 8.398 -11.117 -13.805 1 94.38 12 ALA B CA 1
ATOM 1769 C C . ALA B 1 12 ? 9.789 -11.656 -14.109 1 94.38 12 ALA B C 1
ATOM 1771 O O . ALA B 1 12 ? 10.664 -11.656 -13.234 1 94.38 12 ALA B O 1
ATOM 1772 N N . LEU B 1 13 ? 10.016 -12.047 -15.344 1 93.25 13 LEU B N 1
ATOM 1773 C CA . LEU B 1 13 ? 11.32 -12.547 -15.773 1 93.25 13 LEU B CA 1
ATOM 1774 C C . LEU B 1 13 ? 12.336 -11.414 -15.836 1 93.25 13 LEU B C 1
ATOM 1776 O O . LEU B 1 13 ? 13.461 -11.547 -15.336 1 93.25 13 LEU B O 1
ATOM 1780 N N . ASP B 1 14 ? 11.938 -10.32 -16.391 1 92.44 14 ASP B N 1
ATOM 1781 C CA . ASP B 1 14 ? 12.812 -9.164 -16.547 1 92.44 14 ASP B CA 1
ATOM 1782 C C . ASP B 1 14 ? 13.281 -8.641 -15.195 1 92.44 14 ASP B C 1
ATOM 1784 O O . ASP B 1 14 ? 14.422 -8.188 -15.062 1 92.44 14 ASP B O 1
ATOM 1788 N N . ARG B 1 15 ? 12.453 -8.766 -14.203 1 91.69 15 ARG B N 1
ATOM 1789 C CA . ARG B 1 15 ? 12.773 -8.211 -12.883 1 91.69 15 ARG B CA 1
ATOM 1790 C C . ARG B 1 15 ? 13.406 -9.273 -11.992 1 91.69 15 ARG B C 1
ATOM 1792 O O . ARG B 1 15 ? 13.742 -8.992 -10.836 1 91.69 15 ARG B O 1
ATOM 1799 N N . GLY B 1 16 ? 13.477 -10.477 -12.531 1 91.88 16 GLY B N 1
ATOM 1800 C CA . GLY B 1 16 ? 14.062 -11.562 -11.758 1 91.88 16 GLY B CA 1
ATOM 1801 C C . GLY B 1 16 ? 13.117 -12.133 -10.719 1 91.88 16 GLY B C 1
ATOM 1802 O O . GLY B 1 16 ? 13.539 -12.883 -9.836 1 91.88 16 GLY B O 1
ATOM 1803 N N . VAL B 1 17 ? 11.875 -11.703 -10.742 1 92.44 17 VAL B N 1
ATOM 1804 C CA . VAL B 1 17 ? 10.852 -12.227 -9.844 1 92.44 17 VAL B CA 1
ATOM 1805 C C . VAL B 1 17 ? 10.602 -13.703 -10.156 1 92.44 17 VAL B C 1
ATOM 1807 O O . VAL B 1 17 ? 10.359 -14.5 -9.25 1 92.44 17 VAL B O 1
ATOM 1810 N N . LEU B 1 18 ? 10.617 -13.992 -11.391 1 92.81 18 LEU B N 1
ATOM 1811 C CA . LEU B 1 18 ? 10.516 -15.352 -11.891 1 92.81 18 LEU B CA 1
ATOM 1812 C C . LEU B 1 18 ? 11.828 -15.805 -12.523 1 92.81 18 LEU B C 1
ATOM 1814 O O . LEU B 1 18 ? 12.398 -15.094 -13.352 1 92.81 18 LEU B O 1
ATOM 1818 N N . ARG B 1 19 ? 12.289 -16.891 -12.055 1 92.38 19 ARG B N 1
ATOM 1819 C CA . ARG B 1 19 ? 13.508 -17.469 -12.602 1 92.38 19 ARG B CA 1
ATOM 1820 C C . ARG B 1 19 ? 13.328 -18.969 -12.875 1 92.38 19 ARG B C 1
ATOM 1822 O O . ARG B 1 19 ? 12.641 -19.656 -12.125 1 92.38 19 ARG B O 1
ATOM 1829 N N . PHE B 1 20 ? 13.961 -19.391 -13.906 1 90.06 20 PHE B N 1
ATOM 1830 C CA . PHE B 1 20 ? 13.977 -20.812 -14.211 1 90.06 20 PHE B CA 1
ATOM 1831 C C . PHE B 1 20 ? 15.328 -21.422 -13.867 1 90.06 20 PHE B C 1
ATOM 1833 O O . PHE B 1 20 ? 16.359 -20.766 -13.969 1 90.06 20 PHE B O 1
ATOM 1840 N N . GLY B 1 21 ? 15.312 -22.578 -13.445 1 88.19 21 GLY B N 1
ATOM 1841 C CA . GLY B 1 21 ? 16.5 -23.312 -13.016 1 88.19 21 GLY B CA 1
ATOM 1842 C C . GLY B 1 21 ? 16.172 -24.438 -12.047 1 88.19 21 GLY B C 1
ATOM 1843 O O . GLY B 1 21 ? 15.148 -25.094 -12.172 1 88.19 21 GLY B O 1
ATOM 1844 N N . ARG B 1 22 ? 17.219 -24.75 -11.234 1 88.69 22 ARG B N 1
ATOM 1845 C CA . ARG B 1 22 ? 17.031 -25.75 -10.18 1 88.69 22 ARG B CA 1
ATOM 1846 C C . ARG B 1 22 ? 17.078 -25.094 -8.797 1 88.69 22 ARG B C 1
ATOM 1848 O O . ARG B 1 22 ? 18.125 -24.594 -8.383 1 88.69 22 ARG B O 1
ATOM 1855 N N . PHE B 1 23 ? 15.914 -25.109 -8.148 1 89.56 23 PHE B N 1
ATOM 1856 C CA . PHE B 1 23 ? 15.797 -24.438 -6.863 1 89.56 23 PHE B CA 1
ATOM 1857 C C . PHE B 1 23 ? 15.266 -25.391 -5.801 1 89.56 23 PHE B C 1
ATOM 1859 O O . PHE B 1 23 ? 14.375 -26.203 -6.074 1 89.56 23 PHE B O 1
ATOM 1866 N N . THR B 1 24 ? 15.828 -25.297 -4.621 1 86.06 24 THR B N 1
ATOM 1867 C CA . THR B 1 24 ? 15.32 -26.062 -3.488 1 86.06 24 THR B CA 1
ATOM 1868 C C . THR B 1 24 ? 14.344 -25.219 -2.666 1 86.06 24 THR B C 1
ATOM 1870 O O . THR B 1 24 ? 14.711 -24.156 -2.15 1 86.06 24 THR B O 1
ATOM 1873 N N . LEU B 1 25 ? 13.141 -25.672 -2.543 1 76.44 25 LEU B N 1
ATOM 1874 C CA . LEU B 1 25 ? 12.109 -24.969 -1.788 1 76.44 25 LEU B CA 1
ATOM 1875 C C . LEU B 1 25 ? 12.242 -25.25 -0.296 1 76.44 25 LEU B C 1
ATOM 1877 O O . LEU B 1 25 ? 12.992 -26.141 0.108 1 76.44 25 LEU B O 1
ATOM 1881 N N . LYS B 1 26 ? 11.539 -24.391 0.449 1 70 26 LYS B N 1
ATOM 1882 C CA . LYS B 1 26 ? 11.555 -24.562 1.897 1 70 26 LYS B CA 1
ATOM 1883 C C . LYS B 1 26 ? 11.086 -25.969 2.277 1 70 26 LYS B C 1
ATOM 1885 O O . LYS B 1 26 ? 11.508 -26.516 3.297 1 70 26 LYS B O 1
ATOM 1890 N N . SER B 1 27 ? 10.25 -26.609 1.515 1 69.06 27 SER B N 1
ATOM 1891 C CA . SER B 1 27 ? 9.711 -27.953 1.735 1 69.06 27 SER B CA 1
ATOM 1892 C C . SER B 1 27 ? 10.766 -29.016 1.442 1 69.06 27 SER B C 1
ATOM 1894 O O . SER B 1 27 ? 10.57 -30.188 1.772 1 69.06 27 SER B O 1
ATOM 1896 N N . GLY B 1 28 ? 11.898 -28.625 0.851 1 75.62 28 GLY B N 1
ATOM 1897 C CA . GLY B 1 28 ? 12.922 -29.578 0.423 1 75.62 28 GLY B CA 1
ATOM 1898 C C . GLY B 1 28 ? 12.742 -30.031 -1.013 1 75.62 28 GLY B C 1
ATOM 1899 O O . GLY B 1 28 ? 13.641 -30.656 -1.585 1 75.62 28 GLY B O 1
ATOM 1900 N N . ARG B 1 29 ? 11.633 -29.641 -1.527 1 78.5 29 ARG B N 1
ATOM 1901 C CA . ARG B 1 29 ? 11.336 -30.016 -2.904 1 78.5 29 ARG B CA 1
ATOM 1902 C C . ARG B 1 29 ? 12.18 -29.219 -3.887 1 78.5 29 ARG B C 1
ATOM 1904 O O . ARG B 1 29 ? 12.453 -28.031 -3.654 1 78.5 29 ARG B O 1
ATOM 1911 N N . GLU B 1 30 ? 12.555 -29.953 -4.961 1 85.5 30 GLU B N 1
ATOM 1912 C CA . GLU B 1 30 ? 13.25 -29.266 -6.039 1 85.5 30 GLU B CA 1
ATOM 1913 C C . GLU B 1 30 ? 12.273 -28.703 -7.062 1 85.5 30 GLU B C 1
ATOM 1915 O O . GLU B 1 30 ? 11.398 -29.422 -7.551 1 85.5 30 GLU B O 1
ATOM 1920 N N . SER B 1 31 ? 12.461 -27.438 -7.332 1 86.38 31 SER B N 1
ATOM 1921 C CA . SER B 1 31 ? 11.578 -26.766 -8.281 1 86.38 31 SER B CA 1
ATOM 1922 C C . SER B 1 31 ? 12.352 -26.25 -9.492 1 86.38 31 SER B C 1
ATOM 1924 O O . SER B 1 31 ? 13.469 -25.75 -9.352 1 86.38 31 SER B O 1
ATOM 1926 N N . PRO B 1 32 ? 11.75 -26.422 -10.664 1 88.75 32 PRO B N 1
ATOM 1927 C CA . PRO B 1 32 ? 12.398 -25.906 -11.875 1 88.75 32 PRO B CA 1
ATOM 1928 C C . PRO B 1 32 ? 12.227 -24.406 -12.047 1 88.75 32 PRO B C 1
ATOM 1930 O O . PRO B 1 32 ? 12.664 -23.828 -13.047 1 88.75 32 PRO B O 1
ATOM 1933 N N . TYR B 1 33 ? 11.539 -23.797 -11.203 1 88.56 33 TYR B N 1
ATOM 1934 C CA . TYR B 1 33 ? 11.375 -22.344 -11.25 1 88.56 33 TYR B CA 1
ATOM 1935 C C . TYR B 1 33 ? 11.305 -21.766 -9.844 1 88.56 33 TYR B C 1
ATOM 1937 O O . TYR B 1 33 ? 11.078 -22.5 -8.875 1 88.56 33 TYR B O 1
ATOM 1945 N N . PHE B 1 34 ? 11.594 -20.547 -9.758 1 88.69 34 PHE B N 1
ATOM 1946 C CA . PHE B 1 34 ? 11.516 -19.797 -8.508 1 88.69 34 PHE B CA 1
ATOM 1947 C C . PHE B 1 34 ? 10.766 -18.484 -8.703 1 88.69 34 PHE B C 1
ATOM 1949 O O . PHE B 1 34 ? 10.93 -17.812 -9.719 1 88.69 34 PHE B O 1
ATOM 1956 N N . PHE B 1 35 ? 9.859 -18.297 -7.82 1 88.69 35 PHE B N 1
ATOM 1957 C CA . PHE B 1 35 ? 9.031 -17.094 -7.852 1 88.69 35 PHE B CA 1
ATOM 1958 C C . PHE B 1 35 ? 9.117 -16.344 -6.531 1 88.69 35 PHE B C 1
ATOM 1960 O O . PHE B 1 35 ? 8.805 -16.891 -5.473 1 88.69 35 PHE B O 1
ATOM 1967 N N . ASN B 1 36 ? 9.578 -15.016 -6.641 1 85.75 36 ASN B N 1
ATOM 1968 C CA . ASN B 1 36 ? 9.727 -14.164 -5.465 1 85.75 36 ASN B CA 1
ATOM 1969 C C . ASN B 1 36 ? 9.078 -12.805 -5.672 1 85.75 36 ASN B C 1
ATOM 1971 O O . ASN B 1 36 ? 9.703 -11.891 -6.215 1 85.75 36 ASN B O 1
ATOM 1975 N N . THR B 1 37 ? 7.926 -12.656 -5.059 1 82.56 37 THR B N 1
ATOM 1976 C CA . THR B 1 37 ? 7.16 -11.43 -5.277 1 82.56 37 THR B CA 1
ATOM 1977 C C . THR B 1 37 ? 7.77 -10.266 -4.496 1 82.56 37 THR B C 1
ATOM 1979 O O . THR B 1 37 ? 7.434 -9.109 -4.738 1 82.56 37 THR B O 1
ATOM 1982 N N . GLY B 1 38 ? 8.688 -10.586 -3.598 1 82.88 38 GLY B N 1
ATOM 1983 C CA . GLY B 1 38 ? 9.375 -9.531 -2.863 1 82.88 38 GLY B CA 1
ATOM 1984 C C . GLY B 1 38 ? 10.148 -8.586 -3.76 1 82.88 38 GLY B C 1
ATOM 1985 O O . GLY B 1 38 ? 10.461 -7.461 -3.359 1 82.88 38 GLY B O 1
ATOM 1986 N N . LEU B 1 39 ? 10.359 -8.984 -4.957 1 88.38 39 LEU B N 1
ATOM 1987 C CA . LEU B 1 39 ? 11.148 -8.188 -5.887 1 88.38 39 LEU B CA 1
ATOM 1988 C C . LEU B 1 39 ? 10.266 -7.227 -6.676 1 88.38 39 LEU B C 1
ATOM 1990 O O . LEU B 1 39 ? 10.758 -6.395 -7.438 1 88.38 39 LEU B O 1
ATOM 1994 N N . PHE B 1 40 ? 8.984 -7.324 -6.484 1 91 40 PHE B N 1
ATOM 1995 C CA . PHE B 1 40 ? 8.094 -6.254 -6.934 1 91 40 PHE B CA 1
ATOM 1996 C C . PHE B 1 40 ? 8.133 -5.078 -5.965 1 91 40 PHE B C 1
ATOM 1998 O O . PHE B 1 40 ? 7.145 -4.789 -5.289 1 91 40 PHE B O 1
ATOM 2005 N N . ASN B 1 41 ? 9.242 -4.387 -5.973 1 94.25 41 ASN B N 1
ATOM 2006 C CA . ASN B 1 41 ? 9.508 -3.445 -4.887 1 94.25 41 ASN B CA 1
ATOM 2007 C C . ASN B 1 41 ? 9.766 -2.039 -5.414 1 94.25 41 ASN B C 1
ATOM 2009 O O . ASN B 1 41 ? 10.617 -1.319 -4.883 1 94.25 41 ASN B O 1
ATOM 2013 N N . SER B 1 42 ? 9.133 -1.706 -6.508 1 96.56 42 SER B N 1
ATOM 2014 C CA . SER B 1 42 ? 9.203 -0.352 -7.047 1 96.56 42 SER B CA 1
ATOM 2015 C C . SER B 1 42 ? 7.832 0.127 -7.52 1 96.56 42 SER B C 1
ATOM 2017 O O . SER B 1 42 ? 6.902 -0.67 -7.652 1 96.56 42 SER B O 1
ATOM 2019 N N . GLY B 1 43 ? 7.777 1.413 -7.746 1 96.75 43 GLY B N 1
ATOM 2020 C CA . GLY B 1 43 ? 6.523 1.999 -8.195 1 96.75 43 GLY B CA 1
ATOM 2021 C C . GLY B 1 43 ? 6.008 1.393 -9.484 1 96.75 43 GLY B C 1
ATOM 2022 O O . GLY B 1 43 ? 4.828 1.038 -9.586 1 96.75 43 GLY B O 1
ATOM 2023 N N . THR B 1 44 ? 6.875 1.246 -10.422 1 96.44 44 THR B N 1
ATOM 2024 C CA . THR B 1 44 ? 6.496 0.681 -11.711 1 96.44 44 THR B CA 1
ATOM 2025 C C . THR B 1 44 ? 6.039 -0.766 -11.547 1 96.44 44 THR B C 1
ATOM 2027 O O . THR B 1 44 ? 5.023 -1.167 -12.125 1 96.44 44 THR B O 1
ATOM 2030 N N . ALA B 1 45 ? 6.781 -1.504 -10.789 1 95.94 45 ALA B N 1
ATOM 2031 C CA . ALA B 1 45 ? 6.445 -2.908 -10.578 1 95.94 45 ALA B CA 1
ATOM 2032 C C . ALA B 1 45 ? 5.086 -3.051 -9.898 1 95.94 45 ALA B C 1
ATOM 2034 O O . ALA B 1 45 ? 4.266 -3.877 -10.297 1 95.94 45 ALA B O 1
ATOM 2035 N N . LEU B 1 46 ? 4.824 -2.229 -8.93 1 96.19 46 LEU B N 1
ATOM 2036 C CA . LEU B 1 46 ? 3.562 -2.275 -8.203 1 96.19 46 LEU B CA 1
ATOM 2037 C C . LEU B 1 46 ? 2.396 -1.88 -9.102 1 96.19 46 LEU B C 1
ATOM 2039 O O . LEU B 1 46 ? 1.33 -2.496 -9.047 1 96.19 46 LEU B O 1
ATOM 2043 N N . SER B 1 47 ? 2.592 -0.85 -9.836 1 96.5 47 SER B N 1
ATOM 2044 C CA . SER B 1 47 ? 1.556 -0.394 -10.758 1 96.5 47 SER B CA 1
ATOM 2045 C C . SER B 1 47 ? 1.169 -1.492 -11.742 1 96.5 47 SER B C 1
ATOM 2047 O O . SER B 1 47 ? -0.016 -1.772 -11.93 1 96.5 47 SER B O 1
ATOM 2049 N N . LYS B 1 48 ? 2.174 -2.123 -12.328 1 95.81 48 LYS B N 1
ATOM 2050 C CA . LYS B 1 48 ? 1.923 -3.209 -13.273 1 95.81 48 LYS B CA 1
ATOM 2051 C C . LYS B 1 48 ? 1.249 -4.395 -12.586 1 95.81 48 LYS B C 1
ATOM 2053 O O . LYS B 1 48 ? 0.303 -4.973 -13.117 1 95.81 48 LYS B O 1
ATOM 2058 N N . LEU B 1 49 ? 1.776 -4.719 -11.461 1 96.12 49 LEU B N 1
ATOM 2059 C CA . LEU B 1 49 ? 1.223 -5.832 -10.695 1 96.12 49 LEU B CA 1
ATOM 2060 C C . LEU B 1 49 ? -0.242 -5.578 -10.352 1 96.12 49 LEU B C 1
ATOM 2062 O O . LEU B 1 49 ? -1.086 -6.461 -10.523 1 96.12 49 LEU B O 1
ATOM 2066 N N . GLY B 1 50 ? -0.571 -4.387 -9.82 1 97.38 50 GLY B N 1
ATOM 2067 C CA . GLY B 1 50 ? -1.949 -4.027 -9.523 1 97.38 50 GLY B CA 1
ATOM 2068 C C . GLY B 1 50 ? -2.877 -4.195 -10.711 1 97.38 50 GLY B C 1
ATOM 2069 O O . GLY B 1 50 ? -3.977 -4.734 -10.578 1 97.38 50 GLY B O 1
ATOM 2070 N N . ARG B 1 51 ? -2.439 -3.779 -11.852 1 97.5 51 ARG B N 1
ATOM 2071 C CA . ARG B 1 51 ? -3.24 -3.881 -13.07 1 97.5 51 ARG B CA 1
ATOM 2072 C C . ARG B 1 51 ? -3.48 -5.34 -13.445 1 97.5 51 ARG B C 1
ATOM 2074 O O . ARG B 1 51 ? -4.559 -5.691 -13.938 1 97.5 51 ARG B O 1
ATOM 2081 N N . CYS B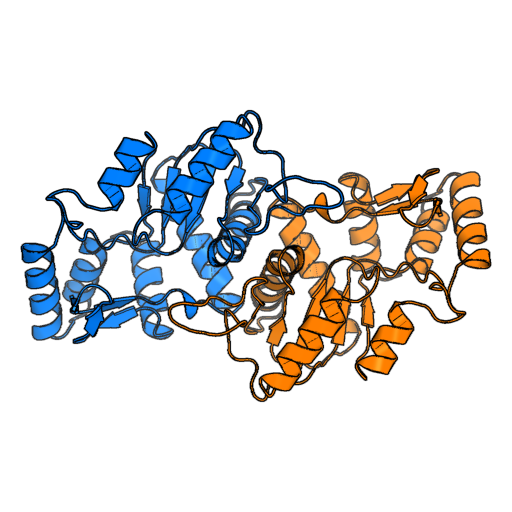 1 52 ? -2.471 -6.168 -13.258 1 97.56 52 CYS B N 1
ATOM 2082 C CA . CYS B 1 52 ? -2.619 -7.586 -13.57 1 97.56 52 CYS B CA 1
ATOM 2083 C C . CYS B 1 52 ? -3.646 -8.242 -12.656 1 97.56 52 CYS B C 1
ATOM 2085 O O . CYS B 1 52 ? -4.457 -9.055 -13.109 1 97.56 52 CYS B O 1
ATOM 2087 N N . TYR B 1 53 ? -3.59 -7.891 -11.344 1 98.19 53 TYR B N 1
ATOM 2088 C CA . TYR B 1 53 ? -4.594 -8.414 -10.422 1 98.19 53 TYR B CA 1
ATOM 2089 C C . TYR B 1 53 ? -5.996 -8 -10.859 1 98.19 53 TYR B C 1
ATOM 2091 O O . TYR B 1 53 ? -6.918 -8.82 -10.852 1 98.19 53 TYR B O 1
ATOM 2099 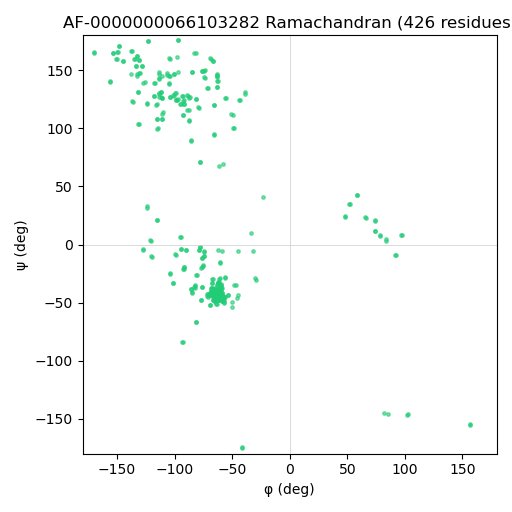N N . VAL B 1 54 ? -6.184 -6.746 -11.234 1 98.31 54 VAL B N 1
ATOM 2100 C CA . VAL B 1 54 ? -7.484 -6.23 -11.641 1 98.31 54 VAL B CA 1
ATOM 2101 C C . VAL B 1 54 ? -7.988 -7.004 -12.859 1 98.31 54 VAL B C 1
ATOM 2103 O O . VAL B 1 54 ? -9.141 -7.438 -12.891 1 98.31 54 VAL B O 1
ATOM 2106 N N . GLU B 1 55 ? -7.102 -7.203 -13.836 1 98 55 GLU B N 1
ATOM 2107 C CA . GLU B 1 55 ? -7.484 -7.934 -15.039 1 98 55 GLU B CA 1
ATOM 2108 C C . GLU B 1 55 ? -7.926 -9.352 -14.703 1 98 55 GLU B C 1
ATOM 2110 O O . GLU B 1 55 ? -8.914 -9.844 -15.25 1 98 55 GLU B O 1
ATOM 2115 N N . SER B 1 56 ? -7.164 -9.992 -13.859 1 97.75 56 SER B N 1
ATOM 2116 C CA . SER B 1 56 ? -7.516 -11.352 -13.477 1 97.75 56 SER B CA 1
ATOM 2117 C C . SER B 1 56 ? -8.883 -11.406 -12.797 1 97.75 56 SER B C 1
ATOM 2119 O O . SER B 1 56 ? -9.688 -12.297 -13.07 1 97.75 56 SER B O 1
ATOM 2121 N N . LEU B 1 57 ? -9.172 -10.484 -11.93 1 97.88 57 LEU B N 1
ATOM 2122 C CA . LEU B 1 57 ? -10.43 -10.438 -11.188 1 97.88 57 LEU B CA 1
ATOM 2123 C C . LEU B 1 57 ? -11.594 -10.141 -12.125 1 97.88 57 LEU B C 1
ATOM 2125 O O . LEU B 1 57 ? -12.672 -10.727 -11.984 1 97.88 57 LEU B O 1
ATOM 2129 N N . VAL B 1 58 ? -11.375 -9.219 -13.047 1 96.69 58 VAL B N 1
ATOM 2130 C CA . VAL B 1 58 ? -12.406 -8.852 -14.016 1 96.69 58 VAL B CA 1
ATOM 2131 C C . VAL B 1 58 ? -12.734 -10.047 -14.906 1 96.69 58 VAL B C 1
ATOM 2133 O O . VAL B 1 58 ? -13.906 -10.367 -15.125 1 96.69 58 VAL B O 1
ATOM 2136 N N . ARG B 1 59 ? -11.75 -10.727 -15.375 1 95.94 59 ARG B N 1
ATOM 2137 C CA . ARG B 1 59 ? -11.945 -11.867 -16.266 1 95.94 59 ARG B CA 1
ATOM 2138 C C . ARG B 1 59 ? -12.625 -13.023 -15.539 1 95.94 59 ARG B C 1
ATOM 2140 O O . ARG B 1 59 ? -13.398 -13.773 -16.141 1 95.94 59 ARG B O 1
ATOM 2147 N N . ALA B 1 60 ? -12.312 -13.133 -14.281 1 96.44 60 ALA B N 1
ATOM 2148 C CA . ALA B 1 60 ? -12.945 -14.164 -13.469 1 96.44 60 ALA B CA 1
ATOM 2149 C C . ALA B 1 60 ? -14.359 -13.75 -13.055 1 96.44 60 ALA B C 1
ATOM 2151 O O . ALA B 1 60 ? -15.07 -14.523 -12.406 1 96.44 60 ALA B O 1
ATOM 2152 N N . GLN B 1 61 ? -14.766 -12.555 -13.375 1 97.12 61 GLN B N 1
ATOM 2153 C CA . GLN B 1 61 ? -16.094 -12.023 -13.109 1 97.12 61 GLN B CA 1
ATOM 2154 C C . GLN B 1 61 ? -16.406 -12.047 -11.609 1 97.12 61 GLN B C 1
ATOM 2156 O O . GLN B 1 61 ? -17.484 -12.461 -11.203 1 97.12 61 GLN B O 1
ATOM 2161 N N . ILE B 1 62 ? -15.438 -11.664 -10.828 1 97.19 62 ILE B N 1
ATOM 2162 C CA . ILE B 1 62 ? -15.625 -11.617 -9.383 1 97.19 62 ILE B CA 1
ATOM 2163 C C . ILE B 1 62 ? -16.344 -10.32 -9 1 97.19 62 ILE B C 1
ATOM 2165 O O . ILE B 1 62 ? -15.906 -9.227 -9.375 1 97.19 62 ILE B O 1
ATOM 2169 N N . ASP B 1 63 ? -17.422 -10.445 -8.312 1 96.75 63 ASP B N 1
ATOM 2170 C CA . ASP B 1 63 ? -18.109 -9.297 -7.738 1 96.75 63 ASP B CA 1
ATOM 2171 C C . ASP B 1 63 ? -17.625 -9.031 -6.309 1 96.75 63 ASP B C 1
ATOM 2173 O O . ASP B 1 63 ? -17.703 -9.914 -5.449 1 96.75 63 ASP B O 1
ATOM 2177 N N . PHE B 1 64 ? -17.156 -7.859 -6.035 1 98.06 64 PHE B N 1
ATOM 2178 C CA . PHE B 1 64 ? -16.641 -7.516 -4.715 1 98.06 64 PHE B CA 1
ATOM 2179 C C . PHE B 1 64 ? -16.766 -6.02 -4.457 1 98.06 64 PHE B C 1
ATOM 2181 O O . PHE B 1 64 ? -16.906 -5.234 -5.391 1 98.06 64 PHE B O 1
ATOM 2188 N N . ASP B 1 65 ? -16.609 -5.66 -3.123 1 97.12 65 ASP B N 1
ATOM 2189 C CA . ASP B 1 65 ? -16.844 -4.293 -2.66 1 97.12 65 ASP B CA 1
ATOM 2190 C C . ASP B 1 65 ? -15.641 -3.779 -1.866 1 97.12 65 ASP B C 1
ATOM 2192 O O . ASP B 1 65 ? -15.641 -2.637 -1.401 1 97.12 65 ASP B O 1
ATOM 2196 N N . LEU B 1 66 ? -14.75 -4.625 -1.688 1 98.56 66 LEU B N 1
ATOM 2197 C CA . LEU B 1 66 ? -13.617 -4.258 -0.844 1 98.56 66 LEU B CA 1
ATOM 2198 C C . LEU B 1 66 ? -12.391 -5.098 -1.186 1 98.56 66 LEU B C 1
ATOM 2200 O O . LEU B 1 66 ? -12.508 -6.293 -1.474 1 98.56 66 LEU B O 1
ATOM 2204 N N . VAL B 1 67 ? -11.297 -4.473 -1.181 1 98.75 67 VAL B N 1
ATOM 2205 C CA . VAL B 1 67 ? -10.031 -5.18 -1.34 1 98.75 67 VAL B CA 1
ATOM 2206 C C . VAL B 1 67 ? -9.328 -5.289 0.011 1 98.75 67 VAL B C 1
ATOM 2208 O O . VAL B 1 67 ? -9.148 -4.289 0.709 1 98.75 67 VAL B O 1
ATOM 2211 N N . PHE B 1 68 ? -8.961 -6.469 0.39 1 98.44 68 PHE B N 1
ATOM 2212 C CA . PHE B 1 68 ? -8.336 -6.711 1.683 1 98.44 68 PHE B CA 1
ATOM 2213 C C . PHE B 1 68 ? -6.922 -7.262 1.504 1 98.44 68 PHE B C 1
ATOM 2215 O O . PHE B 1 68 ? -6.715 -8.219 0.755 1 98.44 68 PHE B O 1
ATOM 2222 N N . GLY B 1 69 ? -5.934 -6.621 2.174 1 97.75 69 GLY B N 1
ATOM 2223 C CA . GLY B 1 69 ? -4.555 -7.078 2.129 1 97.75 69 GLY B CA 1
ATOM 2224 C C . GLY B 1 69 ? -4.035 -7.547 3.475 1 97.75 69 GLY B C 1
ATOM 2225 O O . GLY B 1 69 ? -3.773 -6.734 4.363 1 97.75 69 GLY B O 1
ATOM 2226 N N . PRO B 1 70 ? -3.855 -8.836 3.619 1 95.5 70 PRO B N 1
ATOM 2227 C CA . PRO B 1 70 ? -3.322 -9.32 4.895 1 95.5 70 PRO B CA 1
ATOM 2228 C C . PRO B 1 70 ? -1.916 -8.797 5.184 1 95.5 70 PRO B C 1
ATOM 2230 O O . PRO B 1 70 ? -1.081 -8.727 4.277 1 95.5 70 PRO B O 1
ATOM 2233 N N . ALA B 1 71 ? -1.625 -8.336 6.438 1 92.5 71 ALA B N 1
ATOM 2234 C CA . ALA B 1 71 ? -0.313 -7.844 6.848 1 92.5 71 ALA B CA 1
ATOM 2235 C C . ALA B 1 71 ? 0.739 -8.945 6.762 1 92.5 71 ALA B C 1
ATOM 2237 O O . ALA B 1 71 ? 0.473 -10.094 7.117 1 92.5 71 ALA B O 1
ATOM 2238 N N . TYR B 1 72 ? 1.957 -8.539 6.289 1 91.56 72 TYR B N 1
ATOM 2239 C CA . TYR B 1 72 ? 2.451 -7.227 5.883 1 91.56 72 TYR B CA 1
ATOM 2240 C C . TYR B 1 72 ? 2.467 -7.098 4.367 1 91.56 72 TYR B C 1
ATOM 2242 O O . TYR B 1 72 ? 2.113 -6.047 3.824 1 91.56 72 TYR B O 1
ATOM 2250 N N . LYS B 1 73 ? 2.717 -8.203 3.705 1 91.88 73 LYS B N 1
ATOM 2251 C CA . LYS B 1 73 ? 3.006 -8.141 2.275 1 91.88 73 LYS B CA 1
ATOM 2252 C C . LYS B 1 73 ? 1.731 -7.922 1.465 1 91.88 73 LYS B C 1
ATOM 2254 O O . LYS B 1 73 ? 1.786 -7.449 0.327 1 91.88 73 LYS B O 1
ATOM 2259 N N . GLY B 1 74 ? 0.638 -8.211 2.062 1 95.5 74 GLY B N 1
ATOM 2260 C CA . GLY B 1 74 ? -0.628 -8 1.38 1 95.5 74 GLY B CA 1
ATOM 2261 C C . GLY B 1 74 ? -1.038 -6.539 1.325 1 95.5 74 GLY B C 1
ATOM 2262 O O . GLY B 1 74 ? -1.865 -6.152 0.497 1 95.5 74 GLY B O 1
ATOM 2263 N N . ILE B 1 75 ? -0.479 -5.738 2.135 1 96.62 75 ILE B N 1
ATOM 2264 C CA . ILE B 1 75 ? -0.904 -4.348 2.271 1 96.62 75 ILE B CA 1
ATOM 2265 C C . ILE B 1 75 ? -0.545 -3.572 1.007 1 96.62 75 ILE B C 1
ATOM 2267 O O . ILE B 1 75 ? -1.411 -2.953 0.384 1 96.62 75 ILE B O 1
ATOM 2271 N N . PRO B 1 76 ? 0.69 -3.633 0.559 1 97.38 76 PRO B N 1
ATOM 2272 C CA . PRO B 1 76 ? 0.99 -2.939 -0.697 1 97.38 76 PRO B CA 1
ATOM 2273 C C . PRO B 1 76 ? 0.21 -3.504 -1.882 1 97.38 76 PRO B C 1
ATOM 2275 O O . PRO B 1 76 ? -0.151 -2.76 -2.799 1 97.38 76 PRO B O 1
ATOM 2278 N N . LEU B 1 77 ? -0.057 -4.793 -1.886 1 97.38 77 LEU B N 1
ATOM 2279 C CA . LEU B 1 77 ? -0.802 -5.414 -2.977 1 97.38 77 LEU B CA 1
ATOM 2280 C C . LEU B 1 77 ? -2.236 -4.898 -3.016 1 97.38 77 LEU B C 1
ATOM 2282 O O . LEU B 1 77 ? -2.734 -4.512 -4.074 1 97.38 77 LEU B O 1
ATOM 2286 N N . ALA B 1 78 ? -2.85 -4.895 -1.848 1 98.19 78 ALA B N 1
ATOM 2287 C CA . ALA B 1 78 ? -4.215 -4.383 -1.769 1 98.19 78 ALA B CA 1
ATOM 2288 C C . ALA B 1 78 ? -4.277 -2.916 -2.184 1 98.19 78 ALA B C 1
ATOM 2290 O O . ALA B 1 78 ? -5.219 -2.496 -2.863 1 98.19 78 ALA B O 1
ATOM 2291 N N . THR B 1 79 ? -3.293 -2.168 -1.79 1 97.88 79 THR B N 1
ATOM 2292 C CA . THR B 1 79 ? -3.193 -0.761 -2.16 1 97.88 79 THR B CA 1
ATOM 2293 C C . THR B 1 79 ? -3.086 -0.606 -3.674 1 97.88 79 THR B C 1
ATOM 2295 O O . THR B 1 79 ? -3.828 0.172 -4.277 1 97.88 79 THR B O 1
ATOM 2298 N N . ALA B 1 80 ? -2.225 -1.369 -4.246 1 98 80 ALA B N 1
ATOM 2299 C CA . ALA B 1 80 ? -1.995 -1.317 -5.691 1 98 80 ALA B CA 1
ATOM 2300 C C . ALA B 1 80 ? -3.256 -1.701 -6.461 1 98 80 ALA B C 1
ATOM 2302 O O . ALA B 1 80 ? -3.594 -1.069 -7.461 1 98 80 ALA B O 1
ATOM 2303 N N . VAL B 1 81 ? -3.936 -2.697 -5.992 1 98.5 81 VAL B N 1
ATOM 2304 C CA . VAL B 1 81 ? -5.141 -3.174 -6.656 1 98.5 81 VAL B CA 1
ATOM 2305 C C . VAL B 1 81 ? -6.238 -2.113 -6.566 1 98.5 81 VAL B C 1
ATOM 2307 O O . VAL B 1 81 ? -6.891 -1.8 -7.562 1 98.5 81 VAL B O 1
ATOM 2310 N N . ALA B 1 82 ? -6.453 -1.582 -5.395 1 98.56 82 ALA B N 1
ATOM 2311 C CA . ALA B 1 82 ? -7.461 -0.543 -5.207 1 98.56 82 ALA B CA 1
ATOM 2312 C C . ALA B 1 82 ? -7.199 0.646 -6.129 1 98.56 82 ALA B C 1
ATOM 2314 O O . ALA B 1 82 ? -8.117 1.153 -6.773 1 98.56 82 ALA B O 1
ATOM 2315 N N . MET B 1 83 ? -5.969 1.042 -6.18 1 98.12 83 MET B N 1
ATOM 2316 C CA . MET B 1 83 ? -5.602 2.168 -7.035 1 98.12 83 MET B CA 1
ATOM 2317 C C . MET B 1 83 ? -5.797 1.823 -8.508 1 98.12 83 MET B C 1
ATOM 2319 O O . MET B 1 83 ? -6.297 2.645 -9.281 1 98.12 83 MET B O 1
ATOM 2323 N N . ALA B 1 84 ? -5.402 0.622 -8.906 1 97.75 84 ALA B N 1
ATOM 2324 C CA . ALA B 1 84 ? -5.562 0.192 -10.289 1 97.75 84 ALA B CA 1
ATOM 2325 C C . ALA B 1 84 ? -7.035 0.167 -10.688 1 97.75 84 ALA B C 1
ATOM 2327 O O . ALA B 1 84 ? -7.387 0.556 -11.805 1 97.75 84 ALA B O 1
ATOM 2328 N N . LEU B 1 85 ? -7.906 -0.287 -9.805 1 98.25 85 LEU B N 1
ATOM 2329 C CA . LEU B 1 85 ? -9.344 -0.298 -10.07 1 98.25 85 LEU B CA 1
ATOM 2330 C C . LEU B 1 85 ? -9.859 1.111 -10.344 1 98.25 85 LEU B C 1
ATOM 2332 O O . LEU B 1 85 ? -10.617 1.327 -11.289 1 98.25 85 LEU B O 1
ATOM 2336 N N . ALA B 1 86 ? -9.438 2.002 -9.547 1 97.06 86 ALA B N 1
ATOM 2337 C CA . ALA B 1 86 ? -9.852 3.395 -9.695 1 97.06 86 ALA B CA 1
ATOM 2338 C C . ALA B 1 86 ? -9.352 3.975 -11.016 1 97.06 86 ALA B C 1
ATOM 2340 O O . ALA B 1 86 ? -10.102 4.633 -11.742 1 97.06 86 ALA B O 1
ATOM 2341 N N . GLU B 1 87 ? -8.156 3.684 -11.352 1 94.56 87 GLU B N 1
ATOM 2342 C CA . GLU B 1 87 ? -7.484 4.34 -12.469 1 94.56 87 GLU B CA 1
ATOM 2343 C C . GLU B 1 87 ? -7.871 3.691 -13.797 1 94.56 87 GLU B C 1
ATOM 2345 O O . GLU B 1 87 ? -7.934 4.367 -14.828 1 94.56 87 GLU B O 1
ATOM 2350 N N . THR B 1 88 ? -8.07 2.375 -13.812 1 94.75 88 THR B N 1
ATOM 2351 C CA . THR B 1 88 ? -8.242 1.678 -15.086 1 94.75 88 THR B CA 1
ATOM 2352 C C . THR B 1 88 ? -9.703 1.325 -15.32 1 94.75 88 THR B C 1
ATOM 2354 O O . THR B 1 88 ? -10.125 1.132 -16.469 1 94.75 88 THR B O 1
ATOM 2357 N N . ARG B 1 89 ? -10.477 1.202 -14.234 1 95.75 89 ARG B N 1
ATOM 2358 C CA . ARG B 1 89 ? -11.859 0.752 -14.391 1 95.75 89 ARG B CA 1
ATOM 2359 C C . ARG B 1 89 ? -12.836 1.793 -13.852 1 95.75 89 ARG B C 1
ATOM 2361 O O . ARG B 1 89 ? -14.047 1.57 -13.852 1 95.75 89 ARG B O 1
ATOM 2368 N N . ASN B 1 90 ? -12.352 2.912 -13.414 1 95.75 90 ASN B N 1
ATOM 2369 C CA . ASN B 1 90 ? -13.18 3.955 -12.812 1 95.75 90 ASN B CA 1
ATOM 2370 C C . ASN B 1 90 ? -14.047 3.402 -11.688 1 95.75 90 ASN B C 1
ATOM 2372 O O . ASN B 1 90 ? -15.211 3.768 -11.562 1 95.75 90 ASN B O 1
ATOM 2376 N N . ARG B 1 91 ? -13.531 2.475 -10.992 1 97 91 ARG B N 1
ATOM 2377 C CA . ARG B 1 91 ? -14.18 1.86 -9.836 1 97 91 ARG B CA 1
ATOM 2378 C C . ARG B 1 91 ? -13.469 2.227 -8.539 1 97 91 ARG B C 1
ATOM 2380 O O . ARG B 1 91 ? -12.352 1.765 -8.289 1 97 91 ARG B O 1
ATOM 2387 N N . ASP B 1 92 ? -14.094 3.059 -7.762 1 97.44 92 ASP B N 1
ATOM 2388 C CA . ASP B 1 92 ? -13.523 3.465 -6.484 1 97.44 92 ASP B CA 1
ATOM 2389 C C . ASP B 1 92 ? -13.875 2.471 -5.383 1 97.44 92 ASP B C 1
ATOM 2391 O O . ASP B 1 92 ? -14.852 2.666 -4.656 1 97.44 92 ASP B O 1
ATOM 2395 N N . VAL B 1 93 ? -13.055 1.448 -5.184 1 98.12 93 VAL B N 1
ATOM 2396 C CA . VAL B 1 93 ? -13.289 0.378 -4.223 1 98.12 93 VAL B CA 1
ATOM 2397 C C . VAL B 1 93 ? -12.492 0.645 -2.947 1 98.12 93 VAL B C 1
ATOM 2399 O O . VAL B 1 93 ? -11.312 0.991 -3.008 1 98.12 93 VAL B O 1
ATOM 2402 N N . PRO B 1 94 ? -13.148 0.563 -1.818 1 97.94 94 PRO B N 1
ATOM 2403 C CA . PRO B 1 94 ? -12.422 0.7 -0.555 1 97.94 94 PRO B CA 1
ATOM 2404 C C . PRO B 1 94 ? -11.461 -0.458 -0.301 1 97.94 94 PRO B C 1
ATOM 2406 O O . PRO B 1 94 ? -11.602 -1.525 -0.904 1 97.94 94 PRO B O 1
ATOM 2409 N N . TYR B 1 95 ? -10.453 -0.214 0.543 1 97.75 95 TYR B N 1
ATOM 2410 C CA . TYR B 1 95 ? -9.516 -1.258 0.929 1 97.75 95 TYR B CA 1
ATOM 2411 C C . TYR B 1 95 ? -9.344 -1.306 2.443 1 97.75 95 TYR B C 1
ATOM 2413 O O . TYR B 1 95 ? -9.656 -0.34 3.141 1 97.75 95 TYR B O 1
ATOM 2421 N N . ALA B 1 96 ? -8.891 -2.424 2.934 1 97.31 96 ALA B N 1
ATOM 2422 C CA . ALA B 1 96 ? -8.602 -2.633 4.348 1 97.31 96 ALA B CA 1
ATOM 2423 C C . ALA B 1 96 ? -7.48 -3.658 4.527 1 97.31 96 ALA B C 1
ATOM 2425 O O . ALA B 1 96 ? -7.125 -4.371 3.588 1 97.31 96 ALA B O 1
ATOM 2426 N N . PHE B 1 97 ? -6.863 -3.637 5.672 1 96.38 97 PHE B N 1
ATOM 2427 C CA . PHE B 1 97 ? -5.859 -4.625 6.043 1 96.38 97 PHE B CA 1
ATOM 2428 C C . PHE B 1 97 ? -5.848 -4.852 7.551 1 96.38 97 PHE B C 1
ATOM 2430 O O . PHE B 1 97 ? -6.488 -4.109 8.297 1 96.38 97 PHE B O 1
ATOM 2437 N N . ASP B 1 98 ? -5.211 -5.902 8 1 94.38 98 ASP B N 1
ATOM 2438 C CA . ASP B 1 98 ? -5.148 -6.215 9.422 1 94.38 98 ASP B CA 1
ATOM 2439 C C . ASP B 1 98 ? -3.777 -5.871 10.008 1 94.38 98 ASP B C 1
ATOM 2441 O O . ASP B 1 98 ? -2.82 -5.648 9.258 1 94.38 98 ASP B O 1
ATOM 2445 N N . ARG B 1 99 ? -3.791 -5.723 11.406 1 88.5 99 ARG B N 1
ATOM 2446 C CA . ARG B 1 99 ? -2.549 -5.633 12.164 1 88.5 99 ARG B CA 1
ATOM 2447 C C . ARG B 1 99 ? -2.211 -6.973 12.812 1 88.5 99 ARG B C 1
ATOM 2449 O O . ARG B 1 99 ? -3.105 -7.754 13.141 1 88.5 99 ARG B O 1
ATOM 2456 N N . LYS B 1 100 ? -0.883 -7.25 12.914 1 80.75 100 LYS B N 1
ATOM 2457 C CA . LYS B 1 100 ? -0.489 -8.492 13.57 1 80.75 100 LYS B CA 1
ATOM 2458 C C . LYS B 1 100 ? -0.611 -8.383 15.086 1 80.75 100 LYS B C 1
ATOM 2460 O O . LYS B 1 100 ? -0.891 -9.367 15.773 1 80.75 100 LYS B O 1
ATOM 2465 N N . GLU B 1 101 ? -0.296 -7.23 15.625 1 68.44 101 GLU B N 1
ATOM 2466 C CA . GLU B 1 101 ? -0.385 -7.047 17.078 1 68.44 101 GLU B CA 1
ATOM 2467 C C . GLU B 1 101 ? -1.743 -6.477 17.469 1 68.44 101 GLU B C 1
ATOM 2469 O O . GLU B 1 101 ? -2.344 -5.703 16.719 1 68.44 101 GLU B O 1
ATOM 2474 N N . VAL B 1 102 ? -2.41 -7.25 18.516 1 55.94 102 VAL B N 1
ATOM 2475 C CA . VAL B 1 102 ? -3.621 -6.66 19.078 1 55.94 102 VAL B CA 1
ATOM 2476 C C . VAL B 1 102 ? -3.27 -5.375 19.828 1 55.94 102 VAL B C 1
ATOM 2478 O O . VAL B 1 102 ? -2.375 -5.371 20.672 1 55.94 102 VAL B O 1
ATOM 2481 N N . LYS B 1 103 ? -3.357 -4.211 19.188 1 52.72 103 LYS B N 1
ATOM 2482 C CA . LYS B 1 103 ? -3.043 -3.006 19.953 1 52.72 103 LYS B CA 1
ATOM 2483 C C . LYS B 1 103 ? -3.795 -2.988 21.281 1 52.7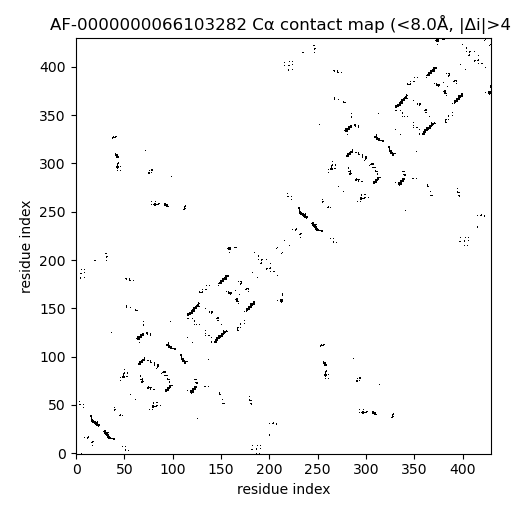2 103 LYS B C 1
ATOM 2485 O O . LYS B 1 103 ? -4.98 -3.318 21.328 1 52.72 103 LYS B O 1
ATOM 2490 N N . ASP B 1 104 ? -3.051 -3.129 22.422 1 45.5 104 ASP B N 1
ATOM 2491 C CA . ASP B 1 104 ? -3.668 -2.895 23.719 1 45.5 104 ASP B CA 1
ATOM 2492 C C . ASP B 1 104 ? -4.414 -1.562 23.734 1 45.5 104 ASP B C 1
ATOM 2494 O O . ASP B 1 104 ? -5.332 -1.371 24.531 1 45.5 104 ASP B O 1
ATOM 2498 N N . HIS B 1 105 ? -3.746 -0.385 23.359 1 42.53 105 HIS B N 1
ATOM 2499 C CA . HIS B 1 105 ? -4.246 0.965 23.594 1 42.53 105 HIS B CA 1
ATOM 2500 C C . HIS B 1 105 ? -4.789 1.582 22.297 1 42.53 105 HIS B C 1
ATOM 2502 O O . HIS B 1 105 ? -4.277 1.313 21.219 1 42.53 105 HIS B O 1
ATOM 2508 N N . GLY B 1 106 ? -5.992 2.541 22.188 1 40.06 106 GLY B N 1
ATOM 2509 C CA . GLY B 1 106 ? -6.699 3.459 21.312 1 40.06 106 GLY B CA 1
ATOM 2510 C C . GLY B 1 106 ? -7.707 2.768 20.406 1 40.06 106 GLY B C 1
ATOM 2511 O O . GLY B 1 106 ? -8.219 1.696 20.75 1 40.06 106 GLY B O 1
ATOM 2512 N N . GLU B 1 107 ? -7.875 3.311 19.141 1 46.06 107 GLU B N 1
ATOM 2513 C CA . GLU B 1 107 ? -8.93 2.744 18.297 1 46.06 107 GLU B CA 1
ATOM 2514 C C . GLU B 1 107 ? -8.711 1.252 18.078 1 46.06 107 GLU B C 1
ATOM 2516 O O . GLU B 1 107 ? -7.711 0.853 17.469 1 46.06 107 GLU B O 1
ATOM 2521 N N . GLY B 1 108 ? -8.828 0.349 18.938 1 49.84 108 GLY B N 1
ATOM 2522 C CA . GLY B 1 108 ? -8.93 -1.018 19.422 1 49.84 108 GLY B CA 1
ATOM 2523 C C . GLY B 1 108 ? -9.43 -1.991 18.359 1 49.84 108 GLY B C 1
ATOM 2524 O O . GLY B 1 108 ? -10.523 -2.547 18.5 1 49.84 108 GLY B O 1
ATOM 2525 N N . GLY B 1 109 ? -8.977 -1.928 16.922 1 63.31 109 GLY B N 1
ATOM 2526 C CA . GLY B 1 109 ? -9.391 -3.064 16.125 1 63.31 109 GLY B CA 1
ATOM 2527 C C . GLY B 1 109 ? -8.297 -3.568 15.195 1 63.31 109 GLY B C 1
ATOM 2528 O O . GLY B 1 109 ? -7.281 -2.898 15 1 63.31 109 GLY B O 1
ATOM 2529 N N . ARG B 1 110 ? -8.273 -4.812 14.977 1 83.81 110 ARG B N 1
ATOM 2530 C CA . ARG B 1 110 ? -7.352 -5.539 14.109 1 83.81 110 ARG B CA 1
ATOM 2531 C C . ARG B 1 110 ? -7.488 -5.09 12.664 1 83.81 110 ARG B C 1
ATOM 2533 O O . ARG B 1 110 ? -6.609 -5.359 11.836 1 83.81 110 ARG B O 1
ATOM 2540 N N . LEU B 1 111 ? -8.461 -4.215 12.453 1 89.62 111 LEU B N 1
ATOM 2541 C CA . LEU B 1 111 ? -8.742 -3.816 11.078 1 89.62 111 LEU B CA 1
ATOM 2542 C C . LEU B 1 111 ? -8.406 -2.344 10.859 1 89.62 111 LEU B C 1
ATOM 2544 O O . LEU B 1 111 ? -8.781 -1.491 11.672 1 89.62 111 LEU B O 1
ATOM 2548 N N . VAL B 1 112 ? -7.602 -2.074 9.852 1 92 112 VAL B N 1
ATOM 2549 C CA . VAL B 1 112 ? -7.277 -0.712 9.438 1 92 112 VAL B CA 1
ATOM 2550 C C . VAL B 1 112 ? -7.859 -0.438 8.055 1 92 112 VAL B C 1
ATOM 2552 O O . VAL B 1 112 ? -7.828 -1.306 7.176 1 92 112 VAL B O 1
ATOM 2555 N N . GLY B 1 113 ? -8.328 0.761 7.84 1 93.44 113 GLY B N 1
ATOM 2556 C CA . GLY B 1 113 ? -8.953 1.111 6.57 1 93.44 113 GLY B CA 1
ATOM 2557 C C . GLY B 1 113 ? -10.469 1.14 6.637 1 93.44 113 GLY B C 1
ATOM 2558 O O . GLY B 1 113 ? -11.047 1.524 7.66 1 93.44 113 GLY B O 1
ATOM 2559 N N . ALA B 1 114 ? -11.109 0.759 5.516 1 95.56 114 ALA B N 1
ATOM 2560 C CA . ALA B 1 114 ? -12.562 0.808 5.434 1 95.56 114 ALA B CA 1
ATOM 2561 C C . ALA B 1 114 ? -13.195 -0.348 6.199 1 95.56 114 ALA B C 1
ATOM 2563 O O . ALA B 1 114 ? -12.625 -1.439 6.273 1 95.56 114 ALA B O 1
ATOM 2564 N N . PRO B 1 115 ? -14.383 -0.091 6.727 1 94.94 115 PRO B N 1
ATOM 2565 C CA . PRO B 1 115 ? -15.102 -1.191 7.371 1 94.94 115 PRO B CA 1
ATOM 2566 C C . PRO B 1 115 ? -15.469 -2.309 6.398 1 94.94 115 PRO B C 1
ATOM 2568 O O . PRO B 1 115 ? -15.789 -2.041 5.238 1 94.94 115 PRO B O 1
ATOM 2571 N N . VAL B 1 116 ? -15.445 -3.535 6.91 1 96.5 116 VAL B N 1
ATOM 2572 C CA . VAL B 1 116 ? -15.711 -4.684 6.051 1 96.5 116 VAL B CA 1
ATOM 2573 C C . VAL B 1 116 ? -17.156 -5.133 6.215 1 96.5 116 VAL B C 1
ATOM 2575 O O . VAL B 1 116 ? -17.656 -5.957 5.441 1 96.5 116 VAL B O 1
ATOM 2578 N N . GLU B 1 117 ? -17.812 -4.559 7.184 1 96.88 117 GLU B N 1
ATOM 2579 C CA . GLU B 1 117 ? -19.172 -4.984 7.5 1 96.88 117 GLU B CA 1
ATOM 2580 C C . GLU B 1 117 ? -20.078 -4.895 6.277 1 96.88 117 GLU B C 1
ATOM 2582 O O . GLU B 1 117 ? -20.172 -3.84 5.645 1 96.88 117 GLU B O 1
ATOM 2587 N N . GLY B 1 118 ? -20.75 -6.039 5.953 1 97.56 118 GLY B N 1
ATOM 2588 C CA . GLY B 1 118 ? -21.719 -6.09 4.871 1 97.56 118 GLY B CA 1
ATOM 2589 C C . GLY B 1 118 ? -21.078 -6.074 3.494 1 97.56 118 GLY B C 1
ATOM 2590 O O . GLY B 1 118 ? -21.766 -6.016 2.48 1 97.56 118 GLY B O 1
ATOM 2591 N N . ARG B 1 119 ? -19.797 -6.25 3.453 1 97.62 119 ARG B N 1
ATOM 2592 C CA . ARG B 1 119 ? -19.094 -6.133 2.174 1 97.62 119 ARG B CA 1
ATOM 2593 C C . ARG B 1 119 ? -18.516 -7.477 1.738 1 97.62 119 ARG B C 1
ATOM 2595 O O . ARG B 1 119 ? -18.203 -8.328 2.576 1 97.62 119 ARG B O 1
ATOM 2602 N N . ARG B 1 120 ? -18.5 -7.656 0.459 1 98.06 120 ARG B N 1
ATOM 2603 C CA . ARG B 1 120 ? -17.797 -8.773 -0.157 1 98.06 120 ARG B CA 1
ATOM 2604 C C . ARG B 1 120 ? -16.344 -8.414 -0.435 1 98.06 120 ARG B C 1
ATOM 2606 O O . ARG B 1 120 ? -16.062 -7.559 -1.277 1 98.06 120 ARG B O 1
ATOM 2613 N N . ALA B 1 121 ? -15.461 -9.125 0.252 1 98.38 121 ALA B N 1
ATOM 2614 C CA . ALA B 1 121 ? -14.047 -8.75 0.201 1 98.38 121 ALA B CA 1
ATOM 2615 C C . ALA B 1 121 ? -13.258 -9.719 -0.679 1 98.38 121 ALA B C 1
ATOM 2617 O O . ALA B 1 121 ? -13.484 -10.93 -0.644 1 98.38 121 ALA B O 1
ATOM 2618 N N . VAL B 1 122 ? -12.383 -9.133 -1.449 1 98.56 122 VAL B N 1
ATOM 2619 C CA . VAL B 1 122 ? -11.352 -9.938 -2.1 1 98.56 122 VAL B CA 1
ATOM 2620 C C . VAL B 1 122 ? -10.047 -9.852 -1.306 1 98.56 122 VAL B C 1
ATOM 2622 O O . VAL B 1 122 ? -9.555 -8.75 -1.025 1 98.56 122 VAL B O 1
ATOM 2625 N N . ILE B 1 123 ? -9.547 -10.992 -0.926 1 98.12 123 ILE B N 1
ATOM 2626 C CA . ILE B 1 123 ? -8.25 -11.055 -0.253 1 98.12 123 ILE B CA 1
ATOM 2627 C C . ILE B 1 123 ? -7.133 -11.141 -1.289 1 98.12 123 ILE B C 1
ATOM 2629 O O . ILE B 1 123 ? -7.168 -11.984 -2.184 1 98.12 123 ILE B O 1
ATOM 2633 N N . VAL B 1 124 ? -6.152 -10.203 -1.156 1 97.81 124 VAL B N 1
ATOM 2634 C CA . VAL B 1 124 ? -5.07 -10.172 -2.131 1 97.81 124 VAL B CA 1
ATOM 2635 C C . VAL B 1 124 ? -3.764 -10.602 -1.465 1 97.81 124 VAL B C 1
ATOM 2637 O O . VAL B 1 124 ? -3.396 -10.078 -0.411 1 97.81 124 VAL B O 1
ATOM 2640 N N . ASP B 1 125 ? -3.096 -11.5 -2.102 1 93.94 125 ASP B N 1
ATOM 2641 C CA . ASP B 1 125 ? -1.797 -11.984 -1.64 1 93.94 125 ASP B CA 1
ATOM 2642 C C . ASP B 1 125 ? -0.908 -12.375 -2.816 1 93.94 125 ASP B C 1
ATOM 2644 O O . ASP B 1 125 ? -1.335 -12.32 -3.971 1 93.94 125 ASP B O 1
ATOM 2648 N N . ASP B 1 126 ? 0.379 -12.656 -2.498 1 90.19 126 ASP B N 1
ATOM 2649 C CA . ASP B 1 126 ? 1.304 -12.992 -3.576 1 90.19 126 ASP B CA 1
ATOM 2650 C C . ASP B 1 126 ? 1.168 -14.461 -3.979 1 90.19 126 ASP B C 1
ATOM 2652 O O . ASP B 1 126 ? 0.746 -14.766 -5.098 1 90.19 126 ASP B O 1
ATOM 2656 N N . VAL B 1 127 ? 1.544 -15.312 -3.078 1 83.5 127 VAL B N 1
ATOM 2657 C CA . VAL B 1 127 ? 1.407 -16.75 -3.297 1 83.5 127 VAL B CA 1
ATOM 2658 C C . VAL B 1 127 ? 0.799 -17.406 -2.059 1 83.5 127 VAL B C 1
ATOM 2660 O O . VAL B 1 127 ? 0.826 -16.828 -0.968 1 83.5 127 VAL B O 1
ATOM 2663 N N . ILE B 1 128 ? 0.145 -18.5 -2.297 1 79.88 128 ILE B N 1
ATOM 2664 C CA . ILE B 1 128 ? -0.349 -19.297 -1.173 1 79.88 128 ILE B CA 1
ATOM 2665 C C . ILE B 1 128 ? 0.682 -20.359 -0.795 1 79.88 128 ILE B C 1
ATOM 2667 O O . ILE B 1 128 ? 1.01 -21.234 -1.604 1 79.88 128 ILE B O 1
ATOM 2671 N N . SER B 1 129 ? 1.211 -20.156 0.323 1 79.31 129 SER B N 1
ATOM 2672 C CA . SER B 1 129 ? 2.104 -21.188 0.838 1 79.31 129 SER B CA 1
ATOM 2673 C C . SER B 1 129 ? 1.356 -22.156 1.736 1 79.31 129 SER B C 1
ATOM 2675 O O . SER B 1 129 ? 0.728 -23.109 1.248 1 79.31 129 SER B O 1
ATOM 2677 N N . SER B 1 130 ? 1.183 -21.812 3.016 1 71.31 130 SER B N 1
ATOM 2678 C CA . SER B 1 130 ? 0.41 -22.641 3.939 1 71.31 130 SER B CA 1
ATOM 2679 C C . SER B 1 130 ? -1.056 -22.219 3.963 1 71.31 130 SER B C 1
ATOM 2681 O O . SER B 1 130 ? -1.921 -22.984 4.391 1 71.31 130 SER B O 1
ATOM 2683 N N . GLY B 1 131 ? -1.234 -21.094 3.537 1 80.62 131 GLY B N 1
ATOM 2684 C CA . GLY B 1 131 ? -2.6 -20.594 3.529 1 80.62 131 GLY B CA 1
ATOM 2685 C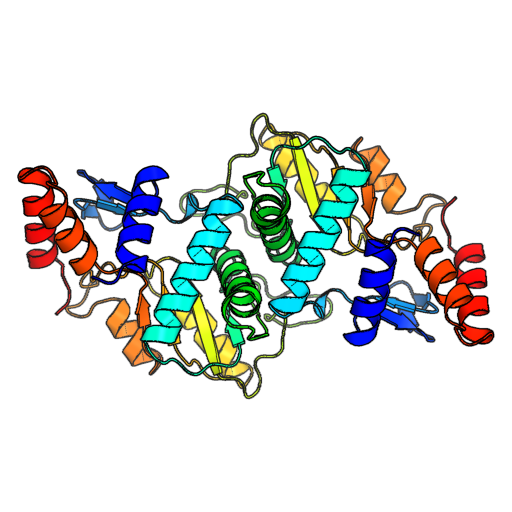 C . GLY B 1 131 ? -3.025 -20.016 4.863 1 80.62 131 GLY B C 1
ATOM 2686 O O . GLY B 1 131 ? -4.137 -19.5 4.992 1 80.62 131 GLY B O 1
ATOM 2687 N N . ILE B 1 132 ? -2.184 -19.953 5.75 1 83.12 132 ILE B N 1
ATOM 2688 C CA . ILE B 1 132 ? -2.5 -19.484 7.098 1 83.12 132 ILE B CA 1
ATOM 2689 C C . ILE B 1 132 ? -2.902 -18.016 7.062 1 83.12 132 ILE B C 1
ATOM 2691 O O . ILE B 1 132 ? -3.93 -17.625 7.629 1 83.12 132 ILE B O 1
ATOM 2695 N N . SER B 1 133 ? -2.15 -17.188 6.418 1 87.06 133 SER B N 1
ATOM 2696 C CA . SER B 1 133 ? -2.443 -15.75 6.359 1 87.06 133 SER B CA 1
ATOM 2697 C C . SER B 1 133 ? -3.812 -15.492 5.734 1 87.06 133 SER B C 1
ATOM 2699 O O . SER B 1 133 ? -4.555 -14.625 6.191 1 87.06 133 SER B O 1
ATOM 2701 N N . ILE B 1 134 ? -4.129 -16.25 4.789 1 90.88 134 ILE B N 1
ATOM 2702 C CA . ILE B 1 134 ? -5.398 -16.078 4.094 1 90.88 134 ILE B CA 1
ATOM 2703 C C . ILE B 1 134 ? -6.547 -16.531 4.996 1 90.88 134 ILE B C 1
ATOM 2705 O O . ILE B 1 134 ? -7.578 -15.859 5.074 1 90.88 134 ILE B O 1
ATOM 2709 N N . ARG B 1 135 ? -6.379 -17.609 5.66 1 91.12 135 ARG B N 1
ATOM 2710 C CA . ARG B 1 135 ? -7.41 -18.125 6.559 1 91.12 135 ARG B CA 1
ATOM 2711 C C . ARG B 1 135 ? -7.664 -17.156 7.707 1 91.12 135 ARG B C 1
ATOM 2713 O O . ARG B 1 135 ? -8.812 -16.891 8.07 1 91.12 135 ARG B O 1
ATOM 2720 N N . GLU B 1 136 ? -6.625 -16.641 8.219 1 91.38 136 GLU B N 1
ATOM 2721 C CA . GLU B 1 136 ? -6.754 -15.656 9.297 1 91.38 136 GLU B CA 1
ATOM 2722 C C . GLU B 1 136 ? -7.484 -14.406 8.82 1 91.38 136 GLU B C 1
ATOM 2724 O O . GLU B 1 136 ? -8.328 -13.859 9.539 1 91.38 136 GLU B O 1
ATOM 2729 N N . ALA B 1 137 ? -7.09 -13.961 7.656 1 94.12 137 ALA B N 1
ATOM 2730 C CA . ALA B 1 137 ? -7.762 -12.805 7.074 1 94.12 137 ALA B CA 1
ATOM 2731 C C . ALA B 1 137 ? -9.25 -13.078 6.875 1 94.12 137 ALA B C 1
ATOM 2733 O O . ALA B 1 137 ? -10.094 -12.227 7.195 1 94.12 137 ALA B O 1
ATOM 2734 N N . ALA B 1 138 ? -9.555 -14.242 6.402 1 94.94 138 ALA B N 1
ATOM 2735 C CA . ALA B 1 138 ? -10.945 -14.633 6.16 1 94.94 138 ALA B CA 1
ATOM 2736 C C . ALA B 1 138 ? -11.742 -14.656 7.461 1 94.94 138 ALA B C 1
ATOM 2738 O O . ALA B 1 138 ? -12.883 -14.188 7.508 1 94.94 138 ALA B O 1
ATOM 2739 N N . GLU B 1 139 ? -11.148 -15.219 8.461 1 94.44 139 GLU B N 1
ATOM 2740 C CA . GLU B 1 139 ? -11.797 -15.266 9.766 1 94.44 139 GLU B CA 1
ATOM 2741 C C . GLU B 1 139 ? -12.078 -13.867 10.297 1 94.44 139 GLU B C 1
ATOM 2743 O O . GLU B 1 139 ? -13.156 -13.602 10.836 1 94.44 139 GLU B O 1
ATOM 2748 N N . LEU B 1 140 ? -11.133 -13.031 10.156 1 94.19 140 LEU B N 1
ATOM 2749 C CA . LEU B 1 140 ? -11.289 -11.656 10.609 1 94.19 140 LEU B CA 1
ATOM 2750 C C . LEU B 1 140 ? -12.406 -10.953 9.852 1 94.19 140 LEU B C 1
ATOM 2752 O O . LEU B 1 140 ? -13.242 -10.273 10.453 1 94.19 140 LEU B O 1
ATOM 2756 N N . ILE B 1 141 ? -12.414 -11.086 8.531 1 96.12 141 ILE B N 1
ATOM 2757 C CA . ILE B 1 141 ? -13.422 -10.469 7.676 1 96.12 141 ILE B CA 1
ATOM 2758 C C . ILE B 1 141 ? -14.812 -10.938 8.102 1 96.12 141 ILE B C 1
ATOM 2760 O O . ILE B 1 141 ? -15.727 -10.125 8.266 1 96.12 141 ILE B O 1
ATOM 2764 N N . THR B 1 142 ? -14.906 -12.219 8.328 1 95.69 142 THR B N 1
ATOM 2765 C CA . THR B 1 142 ? -16.188 -12.797 8.727 1 95.69 142 THR B CA 1
ATOM 2766 C C . THR B 1 142 ? -16.594 -12.305 10.117 1 95.69 142 THR B C 1
ATOM 2768 O O . THR B 1 142 ? -17.75 -11.945 10.336 1 95.69 142 THR B O 1
ATOM 2771 N N . ALA B 1 143 ? -15.672 -12.25 11.023 1 94.81 143 ALA B N 1
ATOM 2772 C CA . ALA B 1 143 ? -15.93 -11.805 12.391 1 94.81 143 ALA B CA 1
ATOM 2773 C C . ALA B 1 143 ? -16.422 -10.359 12.406 1 94.81 143 ALA B C 1
ATOM 2775 O O . ALA B 1 143 ? -17.203 -9.969 13.281 1 94.81 143 ALA B O 1
ATOM 2776 N N . GLU B 1 144 ? -15.977 -9.633 11.43 1 95.25 144 GLU B N 1
ATOM 2777 C CA . GLU B 1 144 ? -16.328 -8.219 11.367 1 95.25 144 GLU B CA 1
ATOM 2778 C C . GLU B 1 144 ? -17.547 -7.988 10.484 1 95.25 144 GLU B C 1
ATOM 2780 O O . GLU B 1 144 ? -17.859 -6.848 10.125 1 95.25 144 GLU B O 1
ATOM 2785 N N . GLY B 1 145 ? -18.156 -9.023 10.047 1 96.56 145 GLY B N 1
ATOM 2786 C CA . GLY B 1 145 ? -19.453 -8.93 9.391 1 96.56 145 GLY B CA 1
ATOM 2787 C C . GLY B 1 145 ? -19.359 -8.906 7.879 1 96.56 145 GLY B C 1
ATOM 2788 O O . GLY B 1 145 ? -20.344 -8.617 7.195 1 96.56 145 GLY B O 1
ATOM 2789 N N . GLY B 1 146 ? -18.156 -9.148 7.324 1 97.19 146 GLY B N 1
ATOM 2790 C CA . GLY B 1 146 ? -17.984 -9.242 5.887 1 97.19 146 GLY B CA 1
ATOM 2791 C C . GLY B 1 146 ? -17.984 -10.672 5.375 1 97.19 146 GLY B C 1
ATOM 2792 O O . GLY B 1 146 ? -18.141 -11.617 6.152 1 97.19 146 GLY B O 1
ATOM 2793 N N . THR B 1 147 ? -17.906 -10.797 4.059 1 97.25 147 THR B N 1
ATOM 2794 C CA . THR B 1 147 ? -17.75 -12.094 3.408 1 97.25 147 THR B CA 1
ATOM 2795 C C . THR B 1 147 ? -16.578 -12.078 2.434 1 97.25 147 THR B C 1
ATOM 2797 O O . THR B 1 147 ? -16.172 -11.016 1.957 1 97.25 147 THR B O 1
ATOM 2800 N N . VAL B 1 148 ? -16.047 -13.242 2.232 1 97.44 148 VAL B N 1
ATOM 2801 C CA . VAL B 1 148 ? -14.953 -13.359 1.278 1 97.44 148 VAL B CA 1
ATOM 2802 C C . VAL B 1 148 ? -15.5 -13.695 -0.105 1 97.44 148 VAL B C 1
ATOM 2804 O O . VAL B 1 148 ? -16.156 -14.727 -0.286 1 97.44 148 VAL B O 1
ATOM 2807 N N . ALA B 1 149 ? -15.219 -12.82 -1.064 1 97.81 149 ALA B N 1
ATOM 2808 C CA . ALA B 1 149 ? -15.688 -13.031 -2.434 1 97.81 149 ALA B CA 1
ATOM 2809 C C . ALA B 1 149 ? -14.711 -13.906 -3.215 1 97.81 149 ALA B C 1
ATOM 2811 O O . ALA B 1 149 ? -15.133 -14.719 -4.047 1 97.81 149 ALA B O 1
ATOM 2812 N N . ALA B 1 150 ? -13.43 -13.695 -2.969 1 97.81 150 ALA B N 1
ATOM 2813 C CA . ALA B 1 150 ? -12.375 -14.422 -3.658 1 97.81 150 ALA B CA 1
ATOM 2814 C C . ALA B 1 150 ? -11.016 -14.156 -3.018 1 97.81 150 ALA B C 1
ATOM 2816 O O . ALA B 1 150 ? -10.883 -13.266 -2.18 1 97.81 150 ALA B O 1
ATOM 2817 N N . VAL B 1 151 ? -10.094 -15 -3.377 1 96.94 151 VAL B N 1
ATOM 2818 C CA . VAL B 1 151 ? -8.68 -14.773 -3.072 1 96.94 151 VAL B CA 1
ATOM 2819 C C . VAL B 1 151 ? -7.895 -14.594 -4.367 1 96.94 151 VAL B C 1
ATOM 2821 O O . VAL B 1 151 ? -7.93 -15.461 -5.246 1 96.94 151 VAL B O 1
ATOM 2824 N N . ALA B 1 152 ? -7.273 -13.414 -4.453 1 97.5 152 ALA B N 1
ATOM 2825 C CA . ALA B 1 152 ? -6.457 -13.141 -5.633 1 97.5 152 ALA B CA 1
ATOM 2826 C C . ALA B 1 152 ? -4.973 -13.32 -5.328 1 97.5 152 ALA B C 1
ATOM 2828 O O . ALA B 1 152 ? -4.461 -12.781 -4.352 1 97.5 152 ALA B O 1
ATOM 2829 N N . ILE B 1 153 ? -4.289 -14.102 -6.16 1 95.75 153 ILE B N 1
ATOM 2830 C CA . ILE B 1 153 ? -2.863 -14.344 -5.961 1 95.75 153 ILE B CA 1
ATOM 2831 C C . ILE B 1 153 ? -2.121 -14.156 -7.281 1 95.75 153 ILE B C 1
ATOM 2833 O O . ILE B 1 153 ? -2.74 -14.109 -8.352 1 95.75 153 ILE B O 1
ATOM 2837 N N . ALA B 1 154 ? -0.806 -13.984 -7.199 1 95.75 154 ALA B N 1
ATOM 2838 C CA . ALA B 1 154 ? -0.003 -13.766 -8.398 1 95.75 154 ALA B CA 1
ATOM 2839 C C . ALA B 1 154 ? 0.22 -15.07 -9.156 1 95.75 154 ALA B C 1
ATOM 2841 O O . ALA B 1 154 ? 0.027 -15.125 -10.375 1 95.75 154 ALA B O 1
ATOM 2842 N N . LEU B 1 155 ? 0.601 -16.078 -8.445 1 92.75 155 LEU B N 1
ATOM 2843 C CA . LEU B 1 155 ? 0.938 -17.344 -9.062 1 92.75 155 LEU B CA 1
ATOM 2844 C C . LEU B 1 155 ? 0.343 -18.516 -8.273 1 92.75 155 LEU B C 1
ATOM 2846 O O . LEU B 1 155 ? 0.513 -18.578 -7.055 1 92.75 155 LEU B O 1
ATOM 2850 N N . ASP B 1 156 ? -0.406 -19.281 -8.891 1 88.31 156 ASP B N 1
ATOM 2851 C CA . ASP B 1 156 ? -0.825 -20.578 -8.352 1 88.31 156 ASP B CA 1
ATOM 2852 C C . ASP B 1 156 ? 0.177 -21.672 -8.711 1 88.31 156 ASP B C 1
ATOM 2854 O O . ASP B 1 156 ? 0.238 -22.109 -9.859 1 88.31 156 ASP B O 1
ATOM 2858 N N . ARG B 1 157 ? 0.875 -22.047 -7.73 1 75.62 157 ARG B N 1
ATOM 2859 C CA . ARG B 1 157 ? 1.928 -23.031 -7.969 1 75.62 157 ARG B CA 1
ATOM 2860 C C . ARG B 1 157 ? 1.342 -24.422 -8.172 1 75.62 157 ARG B C 1
ATOM 2862 O O . ARG B 1 157 ? 2.027 -25.328 -8.656 1 75.62 157 ARG B O 1
ATOM 2869 N N . LYS B 1 158 ? 0.067 -24.641 -8.008 1 65.31 158 LYS B N 1
ATOM 2870 C CA . LYS B 1 158 ? -0.661 -25.875 -8.234 1 65.31 158 LYS B CA 1
ATOM 2871 C C . LYS B 1 158 ? 0.053 -27.062 -7.578 1 65.31 158 LYS B C 1
ATOM 2873 O O . LYS B 1 158 ? 0.134 -28.141 -8.156 1 65.31 158 LYS B O 1
ATOM 2878 N N . GLU B 1 159 ? 0.835 -26.656 -6.543 1 60.59 159 GLU B N 1
ATOM 2879 C CA . GLU B 1 159 ? 1.59 -27.75 -5.914 1 60.59 159 GLU B CA 1
ATOM 2880 C C . GLU B 1 159 ? 0.712 -28.547 -4.957 1 60.59 159 GLU B C 1
ATOM 2882 O O . GLU B 1 159 ? -0.107 -27.969 -4.234 1 60.59 159 GLU B O 1
ATOM 2887 N N . ARG B 1 160 ? 0.543 -29.844 -5.262 1 54.81 160 ARG B N 1
ATOM 2888 C CA . ARG B 1 160 ? -0.149 -30.734 -4.34 1 54.81 160 ARG B CA 1
ATOM 2889 C C . ARG B 1 160 ? 0.395 -30.594 -2.922 1 54.81 160 ARG B C 1
ATOM 2891 O O . ARG B 1 160 ? 1.605 -30.469 -2.727 1 54.81 160 ARG B O 1
ATOM 2898 N N . GLY B 1 161 ? -0.288 -29.844 -1.989 1 50.16 161 GLY B N 1
ATOM 2899 C CA . GLY B 1 161 ? 0.152 -29.828 -0.604 1 50.16 161 GLY B CA 1
ATOM 2900 C C . GLY B 1 161 ? 0.572 -31.188 -0.087 1 50.16 161 GLY B C 1
ATOM 2901 O O . GLY B 1 161 ? 0.935 -32.062 -0.869 1 50.16 161 GLY B O 1
ATOM 2902 N N . ARG B 1 162 ? 0.898 -31.297 1.303 1 48.69 162 ARG B N 1
ATOM 2903 C CA . ARG B 1 162 ? 1.205 -32.531 2.002 1 48.69 162 ARG B CA 1
ATOM 2904 C C . ARG B 1 162 ? 0.218 -33.625 1.625 1 48.69 162 ARG B C 1
ATOM 2906 O O . ARG B 1 162 ? 0.556 -34.812 1.662 1 48.69 162 ARG B O 1
ATOM 2913 N N . ASP B 1 163 ? -1.079 -33.25 1.576 1 50.06 163 ASP B N 1
ATOM 2914 C CA . ASP B 1 163 ? -2.094 -34.188 1.128 1 50.06 163 ASP B CA 1
ATOM 2915 C C . ASP B 1 163 ? -2.439 -33.969 -0.343 1 50.06 163 ASP B C 1
ATOM 2917 O O . ASP B 1 163 ? -1.952 -33.031 -0.966 1 50.06 163 ASP B O 1
ATOM 2921 N N . GLU B 1 164 ? -3.084 -35 -1.05 1 52.44 164 GLU B N 1
ATOM 2922 C CA . GLU B 1 164 ? -3.486 -35.062 -2.451 1 52.44 164 GLU B CA 1
ATOM 2923 C C . GLU B 1 164 ? -4.156 -33.781 -2.906 1 52.44 164 GLU B C 1
ATOM 2925 O O . GLU B 1 164 ? -4.359 -33.562 -4.102 1 52.44 164 GLU B O 1
ATOM 2930 N N . VAL B 1 165 ? -4.387 -32.812 -1.928 1 55.31 165 VAL B N 1
ATOM 2931 C CA . VAL B 1 165 ? -5.156 -31.625 -2.312 1 55.31 165 VAL B CA 1
ATOM 2932 C C . VAL B 1 165 ? -4.262 -30.391 -2.264 1 55.31 165 VAL B C 1
ATOM 2934 O O . VAL B 1 165 ? -3.498 -30.203 -1.314 1 55.31 165 VAL B O 1
ATOM 2937 N N . SER B 1 166 ? -4.238 -29.594 -3.297 1 66.38 166 SER B N 1
ATOM 2938 C CA . SER B 1 166 ? -3.426 -28.391 -3.385 1 66.38 166 SER B CA 1
ATOM 2939 C C . SER B 1 166 ? -3.844 -27.359 -2.332 1 66.38 166 SER B C 1
ATOM 2941 O O . SER B 1 166 ? -4.98 -27.391 -1.854 1 66.38 166 SER B O 1
ATOM 2943 N N . ALA B 1 167 ? -2.885 -26.609 -1.77 1 64.38 167 ALA B N 1
ATOM 2944 C CA . ALA B 1 167 ? -3.16 -25.516 -0.832 1 64.38 167 ALA B CA 1
ATOM 2945 C C . ALA B 1 167 ? -4.27 -24.609 -1.355 1 64.38 167 ALA B C 1
ATOM 2947 O O . ALA B 1 167 ? -5.121 -24.156 -0.589 1 64.38 167 ALA B O 1
ATOM 2948 N N . VAL B 1 168 ? -4.312 -24.438 -2.605 1 71.81 168 VAL B N 1
ATOM 2949 C CA . VAL B 1 168 ? -5.32 -23.594 -3.242 1 71.81 168 VAL B CA 1
ATOM 2950 C C . VAL B 1 168 ? -6.699 -24.234 -3.098 1 71.81 168 VAL B C 1
ATOM 2952 O O . VAL B 1 168 ? -7.668 -23.547 -2.738 1 71.81 168 VAL B O 1
ATOM 2955 N N . HIS B 1 169 ? -6.766 -25.438 -3.316 1 73 169 HIS B N 1
ATOM 2956 C CA . HIS B 1 169 ? -8.039 -26.141 -3.205 1 73 169 HIS B CA 1
ATOM 2957 C C . HIS B 1 169 ? -8.531 -26.156 -1.763 1 73 169 HIS B C 1
ATOM 2959 O O . HIS B 1 169 ? -9.727 -25.984 -1.507 1 73 169 HIS B O 1
ATOM 2965 N N . GLU B 1 170 ? -7.664 -26.312 -0.911 1 72.94 170 GLU B N 1
ATOM 2966 C CA . GLU B 1 170 ? -8.016 -26.312 0.506 1 72.94 170 GLU B CA 1
ATOM 2967 C C . GLU B 1 170 ? -8.578 -24.953 0.931 1 72.94 170 GLU B C 1
ATOM 2969 O O . GLU B 1 170 ? -9.562 -24.891 1.668 1 72.94 170 GLU B O 1
ATOM 2974 N N . VAL B 1 171 ? -7.914 -23.984 0.428 1 73.12 171 VAL B N 1
ATOM 2975 C CA . VAL B 1 171 ? -8.359 -22.641 0.752 1 73.12 171 VAL B CA 1
ATOM 2976 C C . VAL B 1 171 ? -9.742 -22.391 0.156 1 73.12 171 VAL B C 1
ATOM 2978 O O . VAL B 1 171 ? -10.633 -21.859 0.828 1 73.12 171 VAL B O 1
ATOM 2981 N N . GLU B 1 172 ? -9.883 -22.812 -0.985 1 81.94 172 GLU B N 1
ATOM 2982 C CA . GLU B 1 172 ? -11.172 -22.625 -1.642 1 81.94 172 GLU B CA 1
ATOM 2983 C C . GLU B 1 172 ? -12.289 -23.344 -0.89 1 81.94 172 GLU B C 1
ATOM 2985 O O . GLU B 1 172 ? -13.367 -22.781 -0.69 1 81.94 172 GLU B O 1
ATOM 2990 N N . GLN B 1 173 ? -12.008 -24.531 -0.5 1 77.94 173 GLN B N 1
ATOM 2991 C CA . GLN B 1 173 ? -13.008 -25.328 0.199 1 77.94 173 GLN B CA 1
ATOM 2992 C C . GLN B 1 173 ? -13.32 -24.734 1.573 1 77.94 173 GLN B C 1
ATOM 2994 O O . GLN B 1 173 ? -14.484 -24.688 1.982 1 77.94 173 GLN B O 1
ATOM 2999 N N . THR B 1 174 ? -12.273 -24.344 2.15 1 80 174 THR B N 1
ATOM 3000 C CA . THR B 1 174 ? -12.43 -23.812 3.5 1 80 174 THR B CA 1
ATOM 3001 C C . THR B 1 174 ? -13.18 -22.484 3.475 1 80 174 THR B C 1
ATOM 3003 O O . THR B 1 174 ? -14.055 -22.234 4.309 1 80 174 THR B O 1
ATOM 3006 N N . LEU B 1 175 ? -12.891 -21.719 2.484 1 85.5 175 LEU B N 1
ATOM 3007 C CA . LEU B 1 175 ? -13.438 -20.359 2.441 1 85.5 175 LEU B CA 1
ATOM 3008 C C . LEU B 1 175 ? -14.758 -20.328 1.676 1 85.5 175 LEU B C 1
ATOM 3010 O O . LEU B 1 175 ? -15.555 -19.406 1.842 1 85.5 175 LEU B O 1
ATOM 3014 N N . GLY B 1 176 ? -14.969 -21.297 0.868 1 88.06 176 GLY B N 1
ATOM 3015 C CA . GLY B 1 176 ? -16.125 -21.25 -0.024 1 88.06 176 GLY B CA 1
ATOM 3016 C C . GLY B 1 176 ? -16.031 -20.141 -1.058 1 88.06 176 GLY B C 1
ATOM 3017 O O 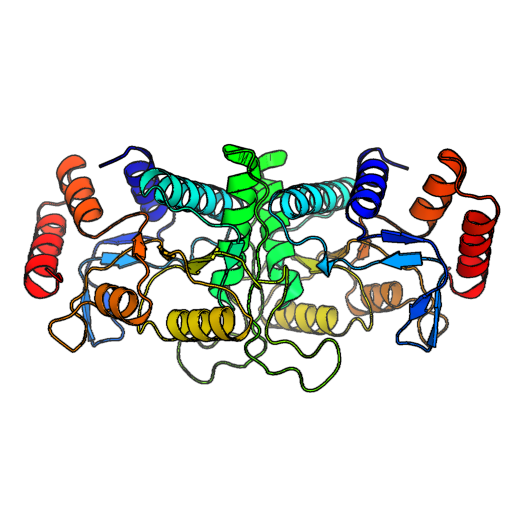. GLY B 1 176 ? -17.031 -19.562 -1.443 1 88.06 176 GLY B O 1
ATOM 3018 N N . ALA B 1 177 ? -14.844 -19.719 -1.326 1 92.62 177 ALA B N 1
ATOM 3019 C CA . ALA B 1 177 ? -14.57 -18.656 -2.293 1 92.62 177 ALA B CA 1
ATOM 3020 C C . ALA B 1 177 ? -13.477 -19.078 -3.275 1 92.62 177 ALA B C 1
ATOM 3022 O O . ALA B 1 177 ? -12.57 -19.828 -2.92 1 92.62 177 ALA B O 1
ATOM 3023 N N . PRO B 1 178 ? -13.57 -18.609 -4.469 1 94.69 178 PRO B N 1
ATOM 3024 C CA . PRO B 1 178 ? -12.578 -19.016 -5.469 1 94.69 178 PRO B CA 1
ATOM 3025 C C . PRO B 1 178 ? -11.227 -18.344 -5.254 1 94.69 178 PRO B C 1
ATOM 3027 O O . PRO B 1 178 ? -11.164 -17.219 -4.73 1 94.69 178 PRO B O 1
ATOM 3030 N N . VAL B 1 179 ? -10.195 -19.062 -5.645 1 94.31 179 VAL B N 1
ATOM 3031 C CA . VAL B 1 179 ? -8.859 -18.5 -5.758 1 94.31 179 VAL B CA 1
ATOM 3032 C C . VAL B 1 179 ? -8.578 -18.109 -7.207 1 94.31 179 VAL B C 1
ATOM 3034 O O . VAL B 1 179 ? -8.734 -18.922 -8.117 1 94.31 179 VAL B O 1
ATOM 3037 N N . VAL B 1 180 ? -8.211 -16.812 -7.422 1 96.31 180 VAL B N 1
ATOM 3038 C CA . VAL B 1 180 ? -8.016 -16.25 -8.758 1 96.31 180 VAL B CA 1
ATOM 3039 C C . VAL B 1 180 ? -6.551 -15.875 -8.945 1 96.31 180 VAL B C 1
ATOM 3041 O O . VAL B 1 180 ? -6.117 -14.812 -8.5 1 96.31 180 VAL B O 1
ATOM 3044 N N . PRO B 1 181 ? -5.793 -16.703 -9.609 1 95.88 181 PRO B N 1
ATOM 3045 C CA . PRO B 1 181 ? -4.391 -16.375 -9.891 1 95.88 181 PRO B CA 1
ATOM 3046 C C . PRO B 1 181 ? -4.227 -15.523 -11.148 1 95.88 181 PRO B C 1
ATOM 3048 O O . PRO B 1 181 ? -5.039 -15.617 -12.07 1 95.88 181 PRO B O 1
ATOM 3051 N N . ILE B 1 182 ? -3.176 -14.641 -11.148 1 96.88 182 ILE B N 1
ATOM 3052 C CA . ILE B 1 182 ? -2.793 -13.992 -12.391 1 96.88 182 ILE B CA 1
ATOM 3053 C C . ILE B 1 182 ? -2.305 -15.039 -13.391 1 96.88 182 ILE B C 1
ATOM 3055 O O . ILE B 1 182 ? -2.787 -15.102 -14.523 1 96.88 182 ILE B O 1
ATOM 3059 N N . ILE B 1 183 ? -1.343 -15.883 -12.891 1 95.12 183 ILE B N 1
ATOM 3060 C CA . ILE B 1 183 ? -0.832 -16.938 -13.75 1 95.12 183 ILE B CA 1
ATOM 3061 C C . ILE B 1 183 ? -0.766 -18.25 -12.977 1 95.12 183 ILE B C 1
ATOM 3063 O O . ILE B 1 183 ? -0.807 -18.25 -11.742 1 95.12 183 ILE B O 1
ATOM 3067 N N . THR B 1 184 ? -0.728 -19.312 -13.672 1 91.44 184 THR B N 1
ATOM 3068 C CA . THR B 1 184 ? -0.579 -20.656 -13.141 1 91.44 184 THR B CA 1
ATOM 3069 C C . THR B 1 184 ? 0.64 -21.344 -13.75 1 91.44 184 THR B C 1
ATOM 3071 O O . THR B 1 184 ? 1.28 -20.797 -14.656 1 91.44 184 THR B O 1
ATOM 3074 N N . LEU B 1 185 ? 0.873 -22.484 -13.258 1 87.56 185 LEU B N 1
ATOM 3075 C CA . LEU B 1 185 ? 1.955 -23.297 -13.82 1 87.56 185 LEU B CA 1
ATOM 3076 C C . LEU B 1 185 ? 1.709 -23.578 -15.297 1 87.56 185 LEU B C 1
ATOM 3078 O O . LEU B 1 185 ? 2.652 -23.625 -16.094 1 87.56 185 LEU B O 1
ATOM 3082 N N . ASP B 1 186 ? 0.5 -23.734 -15.672 1 88.12 186 ASP B N 1
ATOM 3083 C CA . ASP B 1 186 ? 0.152 -23.969 -17.078 1 88.12 186 ASP B CA 1
ATOM 3084 C C . ASP B 1 186 ? 0.577 -22.797 -17.953 1 88.12 186 ASP B C 1
ATOM 3086 O O . ASP B 1 186 ? 1.014 -23 -19.094 1 88.12 186 ASP B O 1
ATOM 3090 N N . HIS B 1 187 ? 0.431 -21.641 -17.438 1 92.5 187 HIS B N 1
ATOM 3091 C CA . HIS B 1 187 ? 0.826 -20.453 -18.172 1 92.5 187 HIS B CA 1
ATOM 3092 C C . HIS B 1 187 ? 2.338 -20.391 -18.359 1 92.5 187 HIS B C 1
ATOM 3094 O O . HIS B 1 187 ? 2.822 -19.953 -19.406 1 92.5 187 HIS B O 1
ATOM 3100 N N . LEU B 1 188 ? 3.039 -20.828 -17.328 1 90.12 188 LEU B N 1
ATOM 3101 C CA . LEU B 1 188 ? 4.496 -20.859 -17.438 1 90.12 188 LEU B CA 1
ATOM 3102 C C . LEU B 1 188 ? 4.938 -21.844 -18.516 1 90.12 188 LEU B C 1
ATOM 3104 O O . LEU B 1 188 ? 5.84 -21.547 -19.297 1 90.12 188 LEU B O 1
ATOM 3108 N N . GLU B 1 189 ? 4.352 -22.984 -18.469 1 88.31 189 GLU B N 1
ATOM 3109 C CA . GLU B 1 189 ? 4.656 -24 -19.484 1 88.31 189 GLU B CA 1
ATOM 3110 C C . GLU B 1 189 ? 4.383 -23.453 -20.891 1 88.31 189 GLU B C 1
ATOM 3112 O O . GLU B 1 189 ? 5.211 -23.625 -21.797 1 88.31 189 GLU B O 1
ATOM 3117 N N . THR B 1 190 ? 3.215 -22.891 -21.062 1 91 190 THR B N 1
ATOM 3118 C CA . THR B 1 190 ? 2.82 -22.344 -22.359 1 91 190 THR B CA 1
ATOM 3119 C C . THR B 1 190 ? 3.807 -21.266 -22.812 1 91 190 THR B C 1
ATOM 3121 O O . THR B 1 190 ? 4.184 -21.219 -23.984 1 91 190 THR B O 1
ATOM 3124 N N . TYR B 1 191 ? 4.211 -20.438 -21.891 1 91.81 191 TYR B N 1
ATOM 3125 C CA . TYR B 1 191 ? 5.156 -19.375 -22.203 1 91.81 191 TYR B CA 1
ATOM 3126 C C . TYR B 1 191 ? 6.48 -19.953 -22.703 1 91.81 191 TYR B C 1
ATOM 3128 O O . TYR B 1 191 ? 7.035 -19.484 -23.703 1 91.81 191 TYR B O 1
ATOM 3136 N N . LEU B 1 192 ? 6.961 -20.938 -22.016 1 88.12 192 LEU B N 1
ATOM 3137 C CA . LEU B 1 192 ? 8.227 -21.562 -22.375 1 88.12 192 LEU B CA 1
ATOM 3138 C C . LEU B 1 192 ? 8.125 -22.266 -23.719 1 88.12 192 LEU B C 1
ATOM 3140 O O . LEU B 1 192 ? 9.062 -22.203 -24.531 1 88.12 192 LEU B O 1
ATOM 3144 N N . ALA B 1 193 ? 7.086 -22.922 -23.938 1 86.94 193 ALA B N 1
ATOM 3145 C CA . ALA B 1 193 ? 6.879 -23.609 -25.219 1 86.94 193 ALA B CA 1
ATOM 3146 C C . ALA B 1 193 ? 6.875 -22.625 -26.375 1 86.94 193 ALA B C 1
ATOM 3148 O O . ALA B 1 193 ? 7.438 -22.891 -27.438 1 86.94 193 ALA B O 1
ATOM 3149 N N . ASP B 1 194 ? 6.281 -21.438 -26.172 1 88.56 194 ASP B N 1
ATOM 3150 C CA . ASP B 1 194 ? 6.094 -20.438 -27.234 1 88.56 194 ASP B CA 1
ATOM 3151 C C . ASP B 1 194 ? 7.367 -19.625 -27.453 1 88.56 194 ASP B C 1
ATOM 3153 O O . ASP B 1 194 ? 7.578 -19.078 -28.531 1 88.56 194 ASP B O 1
ATOM 3157 N N . HIS B 1 195 ? 8.188 -19.484 -26.5 1 83 195 HIS B N 1
ATOM 3158 C CA . HIS B 1 195 ? 9.312 -18.578 -26.609 1 83 195 HIS B CA 1
ATOM 3159 C C . HIS B 1 195 ? 10.641 -19.328 -26.578 1 83 195 HIS B C 1
ATOM 3161 O O . HIS B 1 195 ? 11.695 -18.734 -26.359 1 83 195 HIS B O 1
ATOM 3167 N N . GLY B 1 196 ? 10.562 -20.531 -26.875 1 67.56 196 GLY B N 1
ATOM 3168 C CA . GLY B 1 196 ? 11.758 -21.328 -27.078 1 67.56 196 GLY B CA 1
ATOM 3169 C C . GLY B 1 196 ? 12.477 -21.672 -25.781 1 67.56 196 GLY B C 1
ATOM 3170 O O . GLY B 1 196 ? 13.703 -21.766 -25.75 1 67.56 196 GLY B O 1
ATOM 3171 N N . GLY B 1 197 ? 11.789 -21.609 -24.688 1 62.69 197 GLY B N 1
ATOM 3172 C CA . GLY B 1 197 ? 12.484 -22.078 -23.484 1 62.69 197 GLY B CA 1
ATOM 3173 C C . GLY B 1 197 ? 13.352 -23.297 -23.75 1 62.69 197 GLY B C 1
ATOM 3174 O O . GLY B 1 197 ? 13.141 -24.031 -24.719 1 62.69 197 GLY B O 1
ATOM 3175 N N . LYS B 1 198 ? 14.641 -23.25 -23.312 1 64.19 198 LYS B N 1
ATOM 3176 C CA . LYS B 1 198 ? 15.531 -24.391 -23.562 1 64.19 198 LYS B CA 1
ATOM 3177 C C . LYS B 1 198 ? 14.82 -25.703 -23.297 1 64.19 198 LYS B C 1
ATOM 3179 O O . LYS B 1 198 ? 13.977 -25.797 -22.406 1 64.19 198 LYS B O 1
ATOM 3184 N N . GLY B 1 199 ? 14.836 -26.516 -24.328 1 67.62 199 GLY B N 1
ATOM 3185 C CA . GLY B 1 199 ? 14.258 -27.859 -24.281 1 67.62 199 GLY B CA 1
ATOM 3186 C C . GLY B 1 199 ? 14.312 -28.469 -22.891 1 67.62 199 GLY B C 1
ATOM 3187 O O . GLY B 1 199 ? 13.32 -29.016 -22.406 1 67.62 199 GLY B O 1
ATOM 3188 N N . ASP B 1 200 ? 15.258 -28.141 -22.109 1 79.81 200 ASP B N 1
ATOM 3189 C CA . ASP B 1 200 ? 15.469 -28.75 -20.797 1 79.81 200 ASP B CA 1
ATOM 3190 C C . ASP B 1 200 ? 14.562 -28.109 -19.75 1 79.81 200 ASP 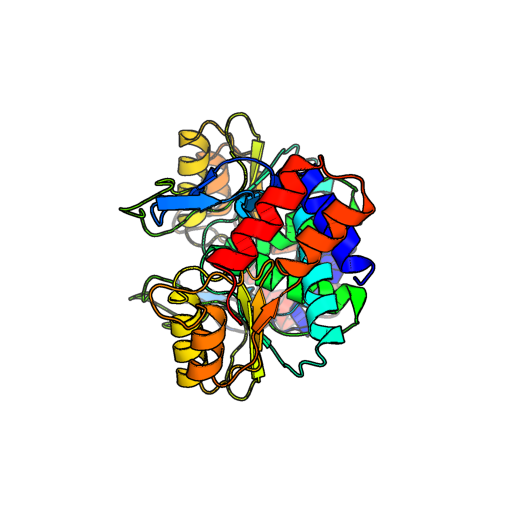B C 1
ATOM 3192 O O . ASP B 1 200 ? 14.008 -28.797 -18.891 1 79.81 200 ASP B O 1
ATOM 3196 N N . THR B 1 201 ? 14.375 -26.812 -19.875 1 81.88 201 THR B N 1
ATOM 3197 C CA . THR B 1 201 ? 13.547 -26.094 -18.891 1 81.88 201 THR B CA 1
ATOM 3198 C C . THR B 1 201 ? 12.086 -26.484 -19.047 1 81.88 201 THR B C 1
ATOM 3200 O O . THR B 1 201 ? 11.383 -26.703 -18.062 1 81.88 201 THR B O 1
ATOM 3203 N N . LEU B 1 202 ? 11.688 -26.547 -20.219 1 83.19 202 LEU B N 1
ATOM 3204 C CA . LEU B 1 202 ? 10.305 -26.953 -20.484 1 83.19 202 LEU B CA 1
ATOM 3205 C C . LEU B 1 202 ? 10.039 -28.359 -19.969 1 83.19 202 LEU B C 1
ATOM 3207 O O . LEU B 1 202 ? 9 -28.625 -19.359 1 83.19 202 LEU B O 1
ATOM 3211 N N . ASP B 1 203 ? 10.984 -29.219 -20.234 1 85.06 203 ASP B N 1
ATOM 3212 C CA . ASP B 1 203 ? 10.852 -30.594 -19.766 1 85.06 203 ASP B CA 1
ATOM 3213 C C . ASP B 1 203 ? 10.812 -30.656 -18.25 1 85.06 203 ASP B C 1
ATOM 3215 O O . ASP B 1 203 ? 10.047 -31.438 -17.672 1 85.06 203 ASP B O 1
ATOM 3219 N N . ALA B 1 204 ? 11.578 -29.844 -17.703 1 82.75 204 ALA B N 1
ATOM 3220 C CA . ALA B 1 204 ? 11.641 -29.812 -16.25 1 82.75 204 ALA B CA 1
ATOM 3221 C C . ALA B 1 204 ? 10.312 -29.344 -15.656 1 82.75 204 ALA B C 1
ATOM 3223 O O . ALA B 1 204 ? 9.844 -29.906 -14.664 1 82.75 204 ALA B O 1
ATOM 3224 N N . ILE B 1 205 ? 9.734 -28.391 -16.266 1 82.5 205 ILE B N 1
ATOM 3225 C CA . ILE B 1 205 ? 8.461 -27.875 -15.781 1 82.5 205 ILE B CA 1
ATOM 3226 C C . ILE B 1 205 ? 7.367 -28.922 -15.969 1 82.5 205 ILE B C 1
ATOM 3228 O O . ILE B 1 205 ? 6.523 -29.109 -15.094 1 82.5 205 ILE B O 1
ATOM 3232 N N . ARG B 1 206 ? 7.414 -29.594 -17.078 1 83 206 ARG B N 1
ATOM 3233 C CA . ARG B 1 206 ? 6.426 -30.625 -17.359 1 83 206 ARG B CA 1
ATOM 3234 C C . ARG B 1 206 ? 6.547 -31.781 -16.359 1 83 206 ARG B C 1
ATOM 3236 O O . ARG B 1 206 ? 5.539 -32.281 -15.859 1 83 206 ARG B O 1
ATOM 3243 N N . GLN B 1 207 ? 7.703 -32.125 -16.094 1 82.12 207 GLN B N 1
ATOM 3244 C CA . GLN B 1 207 ? 7.949 -33.188 -15.141 1 82.12 207 GLN B CA 1
ATOM 3245 C C . GLN B 1 207 ? 7.516 -32.781 -13.734 1 82.12 207 GLN B C 1
ATOM 3247 O O . GLN B 1 207 ? 6.949 -33.594 -12.992 1 82.12 207 GLN B O 1
ATOM 3252 N N . TYR B 1 208 ? 7.809 -31.609 -13.477 1 82 208 TYR B N 1
ATOM 3253 C CA . TYR B 1 208 ? 7.438 -31.078 -12.172 1 82 208 TYR B CA 1
ATOM 3254 C C . TYR B 1 208 ? 5.922 -31.047 -12.008 1 82 208 TYR B C 1
ATOM 3256 O O . TYR B 1 208 ? 5.402 -31.469 -10.969 1 82 208 TYR B O 1
ATOM 3264 N N . ARG B 1 209 ? 5.312 -30.594 -12.953 1 78.25 209 ARG B N 1
ATOM 3265 C CA . ARG B 1 209 ? 3.855 -30.547 -12.938 1 78.25 209 ARG B CA 1
ATOM 3266 C C . ARG B 1 209 ? 3.262 -31.953 -12.805 1 78.25 209 ARG B C 1
ATOM 3268 O O . ARG B 1 209 ? 2.281 -32.156 -12.078 1 78.25 209 ARG B O 1
ATOM 3275 N N . ALA B 1 210 ? 3.822 -32.844 -13.492 1 76.62 210 ALA B N 1
ATOM 3276 C CA . ALA B 1 210 ? 3.336 -34.219 -13.461 1 76.62 210 ALA B CA 1
ATOM 3277 C C . ALA B 1 210 ? 3.49 -34.812 -12.07 1 76.62 210 ALA B C 1
ATOM 3279 O O . ALA B 1 210 ? 2.637 -35.562 -11.617 1 76.62 210 ALA B O 1
ATOM 3280 N N . ARG B 1 211 ? 4.504 -34.406 -11.469 1 73.5 211 ARG B N 1
ATOM 3281 C CA . ARG B 1 211 ? 4.832 -35 -10.172 1 73.5 211 ARG B CA 1
ATOM 3282 C C . ARG B 1 211 ? 4.07 -34.312 -9.047 1 73.5 211 ARG B C 1
ATOM 3284 O O . ARG B 1 211 ? 3.547 -34.969 -8.148 1 73.5 211 ARG B O 1
ATOM 3291 N N . TYR B 1 212 ? 3.982 -32.969 -9.141 1 67.94 212 TYR B N 1
ATOM 3292 C CA . TYR B 1 212 ? 3.51 -32.25 -7.977 1 67.94 212 TYR B CA 1
ATOM 3293 C C . TYR B 1 212 ? 2.246 -31.453 -8.305 1 67.94 212 TYR B C 1
ATOM 3295 O O . TYR B 1 212 ? 1.626 -30.859 -7.414 1 67.94 212 TYR B O 1
ATOM 3303 N N . GLY B 1 213 ? 1.967 -31.406 -9.578 1 65.25 213 GLY B N 1
ATOM 3304 C CA . GLY B 1 213 ? 0.816 -30.625 -10.008 1 65.25 213 GLY B CA 1
ATOM 3305 C C . GLY B 1 213 ? -0.502 -31.188 -9.508 1 65.25 213 GLY B C 1
ATOM 3306 O O . GLY B 1 213 ? -0.696 -32.406 -9.477 1 65.25 213 GLY B O 1
ATOM 3307 N N . ALA B 1 214 ? -1.243 -30.297 -8.695 1 57.62 214 ALA B N 1
ATOM 3308 C CA . ALA B 1 214 ? -2.586 -30.703 -8.289 1 57.62 214 ALA B CA 1
ATOM 3309 C C . ALA B 1 214 ? -3.551 -30.672 -9.469 1 57.62 214 ALA B C 1
ATOM 3311 O O . ALA B 1 214 ? -3.383 -29.859 -10.391 1 57.62 214 ALA B O 1
ATOM 3312 N N . ALA B 1 215 ? -4.422 -31.938 -9.5 1 50.5 215 ALA B N 1
ATOM 3313 C CA . ALA B 1 215 ? -5.457 -32.031 -10.531 1 50.5 215 ALA B CA 1
ATOM 3314 C C . ALA B 1 215 ? -6.426 -30.859 -10.445 1 50.5 215 ALA B C 1
ATOM 3316 O O . ALA B 1 215 ? -6.699 -30.344 -9.359 1 50.5 215 ALA B O 1
#

Solvent-accessible surface area (backbone atoms only — not comparable to full-atom values): 22276 Å² total; per-residue (Å²): 132,57,69,68,46,52,52,44,50,53,49,31,41,75,64,59,22,37,43,77,50,87,36,76,44,96,88,67,48,79,30,48,50,45,80,42,69,64,60,54,25,27,7,50,45,36,50,53,50,11,44,43,51,46,52,38,40,57,76,67,65,65,72,65,55,29,31,28,3,42,64,71,76,9,32,47,49,20,43,28,30,24,28,31,32,22,74,77,65,73,36,72,32,32,27,28,30,45,55,91,62,79,56,89,72,72,93,62,58,51,65,45,53,42,84,46,55,81,30,31,24,29,39,29,45,55,63,75,69,86,43,56,66,59,52,52,45,48,50,50,37,43,74,51,48,18,43,63,45,30,35,38,28,49,44,40,73,43,43,34,40,99,52,93,52,18,46,63,53,49,47,23,66,73,63,70,22,53,73,47,42,49,37,39,55,66,52,52,50,52,48,28,68,73,68,60,41,55,71,63,58,46,50,41,46,52,51,45,41,70,72,36,42,38,133,132,59,67,67,46,52,51,46,52,54,48,30,42,75,63,60,22,35,43,76,51,88,36,73,44,97,88,65,46,78,30,48,51,46,79,41,70,64,60,55,25,27,7,49,46,34,48,53,49,11,43,44,51,46,51,38,40,58,75,67,64,66,72,66,55,30,33,29,5,42,63,71,76,9,34,45,47,19,44,29,30,24,28,32,32,23,74,76,65,72,38,72,31,31,29,28,31,45,55,90,61,78,60,88,75,71,97,68,60,51,66,44,53,43,83,45,55,80,30,30,24,29,40,28,45,54,62,74,68,86,43,58,65,57,52,53,45,47,49,51,37,43,74,52,49,18,42,65,46,28,36,37,27,48,43,40,74,43,43,34,41,100,49,90,52,16,47,65,56,51,48,21,64,73,63,70,24,52,70,48,44,49,37,40,56,67,52,52,51,51,50,27,68,74,68,61,41,56,73,63,58,46,49,40,46,53,51,46,40,70,73,36,41,37,132

Foldseek 3Di:
DDPLLLVLVVVCVVLVQKDADWDQDPVRDTARMHGHCVSCPDPVSLLSLLLLLLVLCVVVVFDWQEEEAEPDQRPSNSVNVQVNCCVPVVDNGWYKYADPDQPPDDPRDRIDTDQQAPTAYEYEDAEDDQCPSVVVRQVSSVVSHHAYREYEYAEYAQFCPVDLHGSQRVNCVVRVHHYGYSYYLVSVLVSCVVPVNPPVSSVRSVVNCVVGHRD/DDPLLLVLVVVCVVLVQKDADWDQDPVRDTARMHGHCVSCPDPVSLLSLLLLLLVLCVVVVFDWQEEEAEPDQRVSNSVNVQVNCCPPVVDNGWYKYADPDQPPDDPGDRIDTDQQAPTAYEYEDAEDDQCPSVVVRQVRSVVSHHAYREYEYAEYAQFCPVHLHGSQRVNCVVRVHHYGYSYYLVSVLVSCVVPVNPPVSSVRSVVNCVVGHRD

pLDDT: mean 87.02, std 13.61, range [40.0, 98.75]

Secondary structure (DSSP, 8-state):
--HHHHHHHHHHHHTTSEEEEEEE-TTS-EEEEEE-GGG--BHHHHHHHHHHHHHHHHHTT---SEEEE-TTTHHHHHHHHHHHHHHHH----BEEEE-SS--SSSS--SEEES--TT-EEEEE-S--SSSHHHHHHHHHHHHTT-EEEEEEEEEE--BB-SSSSBHHHHHHHHHTS-EEEEEEHHHHHHHHHHTT--HHHHHHHHHHHHHHB--/--HHHHHHHHHHHHTTSEEEEEEE-TTS-EEEEEE-GGG--BHHHHHHHHHHHHHHHHHTT---SEEEE-TTTHHHHHHHHHHHHHHHH----BEEEE-SS--SSSS--SEEES--TT-EEEEE-S--SSSHHHHHHHHHHHHTT-EEEEEEEEEE--BB-SSSSBHHHHHHHHHTS-EEEEEEHHHHHHHHHHTT--HHHHHHHHHHHHHHB--

Sequence (430 aa):
MYEYQEDFIRFALDRGVLRFGRFTLKSGRESPYFFNTGLFNSGTALSKLGRCYVESLVRAQIDFDLVFGPAYKGIPLATAVAMALAETRNRDVPYAFDRKEVKDHGEGGRLVGAPVEGRRAVIVDDVISSGISIREAAELITAEGGTVAAVAIALDRKERGRDEVSAVHEVEQTLGAPVVPIITLDHLETYLADHGGKGDTLDAIRQYRARYGAAMYEYQEDFIRFALDRGVLRFGRFTLKSGRESPYFFNTGLFNSGTALSKLGRCYVESLVRAQIDFDLVFGPAYKGIPLATAVAMALAETRNRDVPYAFDRKEVKDHGEGGRLVGAPVEGRRAVIVDDVISSGISIREAAELITAEGGTVAAVAIALDRKERGRDEVSAVHEVEQTLGAPVVPIITLDHLETYLADHGGKGDTLDAIRQYRARYGAA

InterPro domains:
  IPR000836 Phosphoribosyltransferase domain [PF00156] (59-165)
  IPR000836 Phosphoribosyltransferase domain [cd06223] (49-187)
  IPR004467 Orotate phosphoribosyl transferase domain [TIGR00336] (11-188)
  IPR023031 Orotate phosphoribosyltransferase [MF_01208] (1-215)
  IPR029057 Phosphoribosyltransferase-like [G3DSA:3.40.50.2020] (1-214)
  IPR029057 Phosphoribosyltransferase-like [SSF53271] (3-196)

Nearest PDB structures (foldseek):
  4wn3-assembly1_A-2  TM=9.327E-01  e=5.148E-26  Saccharomyces cerevisiae S288C
  3mjd-assembly1_B  TM=9.518E-01  e=9.051E-25  Francisella tularensis subsp. tularensis
  3mjd-assembly2_C  TM=9.552E-01  e=1.586E-24  Francisella tularensis subsp. tularensis
  2prz-assembly1_B  TM=8.526E-01  e=1.581E-25  Saccharomyces cerevisiae
  3n2l-assembly6_F  TM=9.343E-01  e=1.918E-23  Vibrio cholerae